Protein AF-A0A2U3Q8R5-F1 (afdb_monomer_lite)

pLDDT: mean 83.0, std 13.83, range [33.25, 98.44]

Secondary structure (DSSP, 8-state):
-EEEEEEEEEE-TTTSTTGGGB---S-TTSSS--SB-TTS-BEEE-SSS----TTTSEEEE-TTTEE--S-EEE--TTSSS-EEEEEEEEEEEE-SSSEEEEEEEEEE-HHHHHHHHSSTT--PPB-HHHHHHHHHHSEEEEE-TTS-EEEEEGGG-HHHHHHHHHHHTB-HHHHHHS-HHHHBTTTEEE---EEEEEEETTS-B---TT-EESS-TTSS-EEEEEE-SSS-EEEEEEEESS-TT---HHHHHHHHHHHHHHHHHHHHHHHHHH-S-BTTB-HHHHHHHHHHHHHHHHHT----SS-GGGHHHHHHHHHHHHHHTT-HHHHHHHHHHHHHHHTS---HHHHHHHHHHHHHHHHHHHHHHHHHHHHHS--

Structure (mmCIF, N/CA/C/O backbone):
data_AF-A0A2U3Q8R5-F1
#
_entry.id   AF-A0A2U3Q8R5-F1
#
loop_
_atom_site.group_PDB
_atom_site.id
_atom_site.type_symbol
_atom_site.label_atom_id
_atom_site.label_alt_id
_atom_site.label_comp_id
_atom_site.label_asym_id
_atom_site.label_entity_id
_atom_site.label_seq_id
_atom_site.pdbx_PDB_ins_code
_atom_site.Cartn_x
_atom_site.Cartn_y
_atom_site.Cartn_z
_atom_site.occupancy
_atom_site.B_iso_or_equiv
_atom_site.auth_seq_id
_atom_site.auth_comp_id
_atom_site.auth_asym_id
_atom_site.auth_atom_id
_atom_site.pdbx_PDB_model_num
ATOM 1 N N . MET A 1 1 ? 14.458 -5.342 -12.793 1.00 79.06 1 MET A N 1
ATOM 2 C CA . MET A 1 1 ? 13.404 -4.365 -12.460 1.00 79.06 1 MET A CA 1
ATOM 3 C C . MET A 1 1 ? 12.710 -4.832 -11.194 1.00 79.06 1 MET A C 1
ATOM 5 O O . MET A 1 1 ? 12.721 -6.028 -10.913 1.00 79.06 1 MET A O 1
ATOM 9 N N . PHE A 1 2 ? 12.132 -3.916 -10.415 1.00 88.19 2 PHE A N 1
ATOM 10 C CA . PHE A 1 2 ? 11.415 -4.267 -9.186 1.00 88.19 2 PHE A CA 1
ATOM 11 C C . PHE A 1 2 ? 10.006 -3.678 -9.206 1.00 88.19 2 PHE A C 1
ATOM 13 O O . PHE A 1 2 ? 9.830 -2.490 -9.479 1.00 88.19 2 PHE A O 1
ATOM 20 N N . ILE A 1 3 ? 9.004 -4.516 -8.941 1.00 94.00 3 ILE A N 1
ATOM 21 C CA . ILE A 1 3 ? 7.592 -4.136 -8.984 1.00 94.00 3 ILE A CA 1
ATOM 22 C C . ILE A 1 3 ? 6.981 -4.394 -7.611 1.00 94.00 3 ILE A C 1
ATOM 24 O O . ILE A 1 3 ? 7.172 -5.460 -7.032 1.00 94.00 3 ILE A O 1
ATOM 28 N N . ILE A 1 4 ? 6.217 -3.439 -7.094 1.00 95.00 4 ILE A N 1
ATOM 29 C CA . ILE A 1 4 ? 5.418 -3.616 -5.883 1.00 95.00 4 ILE A CA 1
ATOM 30 C C . ILE A 1 4 ? 3.961 -3.346 -6.214 1.00 95.00 4 ILE A C 1
ATOM 32 O O . ILE A 1 4 ? 3.634 -2.331 -6.822 1.00 95.00 4 ILE A O 1
ATOM 36 N N . VAL A 1 5 ? 3.080 -4.219 -5.744 1.00 96.88 5 VAL A N 1
ATOM 37 C CA . VAL A 1 5 ? 1.640 -3.987 -5.733 1.00 96.88 5 VAL A CA 1
ATOM 38 C C . VAL A 1 5 ? 1.173 -3.807 -4.297 1.00 96.88 5 VAL A C 1
ATOM 40 O O . VAL A 1 5 ? 1.375 -4.681 -3.454 1.00 96.88 5 VAL A O 1
ATOM 43 N N . GLN A 1 6 ? 0.559 -2.659 -4.019 1.00 96.56 6 GLN A N 1
ATOM 44 C CA . GLN A 1 6 ? -0.002 -2.310 -2.717 1.00 96.56 6 GLN A CA 1
ATOM 45 C C . GLN A 1 6 ? -1.521 -2.261 -2.796 1.00 96.56 6 GLN A C 1
ATOM 47 O O . GLN A 1 6 ? -2.086 -1.562 -3.633 1.00 96.56 6 GLN A O 1
ATOM 52 N N . ILE A 1 7 ? -2.182 -2.974 -1.893 1.00 97.38 7 ILE A N 1
ATOM 53 C CA . ILE A 1 7 ? -3.632 -2.934 -1.720 1.00 97.38 7 ILE A CA 1
ATOM 54 C C . ILE A 1 7 ? -3.883 -2.356 -0.327 1.00 97.38 7 ILE A C 1
ATOM 56 O O . ILE A 1 7 ? -3.711 -3.085 0.657 1.00 97.38 7 ILE A O 1
ATOM 60 N N . PRO A 1 8 ? -4.226 -1.060 -0.202 1.00 96.81 8 PRO A N 1
ATOM 61 C CA . PRO A 1 8 ? -4.515 -0.479 1.099 1.00 96.81 8 PRO A CA 1
ATOM 62 C C . PRO A 1 8 ? -5.798 -1.093 1.660 1.00 96.81 8 PRO A C 1
ATOM 64 O O . PRO A 1 8 ? -6.711 -1.456 0.917 1.00 96.81 8 PRO A O 1
ATOM 67 N N . PHE A 1 9 ? -5.883 -1.200 2.976 1.00 97.62 9 PHE A N 1
ATOM 68 C CA . PHE A 1 9 ? -7.114 -1.557 3.662 1.00 97.62 9 PHE A CA 1
ATOM 69 C C . PHE A 1 9 ? -7.298 -0.696 4.909 1.00 97.62 9 PHE A C 1
ATOM 71 O O . PHE A 1 9 ? -6.349 -0.113 5.437 1.00 97.62 9 PHE A O 1
ATOM 78 N N . ALA A 1 10 ? -8.541 -0.625 5.365 1.00 97.00 10 ALA A N 1
ATOM 79 C CA . ALA A 1 10 ? -8.943 0.078 6.564 1.00 97.00 10 ALA A CA 1
ATOM 80 C C . ALA A 1 10 ? -9.645 -0.907 7.492 1.00 97.00 10 ALA A C 1
ATOM 82 O O . ALA A 1 10 ? -10.553 -1.611 7.050 1.00 97.00 10 ALA A O 1
ATOM 83 N N . ASP A 1 11 ? -9.232 -0.959 8.754 1.00 95.94 11 ASP A N 1
ATOM 84 C CA . ASP A 1 11 ? -9.859 -1.792 9.779 1.00 95.94 11 ASP A CA 1
ATOM 85 C C . ASP A 1 11 ? -10.251 -0.923 10.971 1.00 95.94 11 ASP A C 1
ATOM 87 O O . ASP A 1 11 ? -9.411 -0.550 11.780 1.00 95.94 11 ASP A O 1
ATOM 91 N N . PHE A 1 12 ? -11.534 -0.594 11.080 1.00 95.00 12 PHE A N 1
ATOM 92 C CA . PHE A 1 12 ? -12.069 0.247 12.151 1.00 95.00 12 PHE A CA 1
ATOM 93 C C . PHE A 1 12 ? -12.548 -0.553 13.356 1.00 95.00 12 PHE A C 1
ATOM 95 O O . PHE A 1 12 ? -12.991 0.033 14.344 1.00 95.00 12 PHE A O 1
ATOM 102 N N . ARG A 1 13 ? -12.452 -1.886 13.319 1.00 93.62 13 ARG A N 1
ATOM 103 C CA . ARG A 1 13 ? -12.802 -2.725 14.468 1.00 93.62 13 ARG A CA 1
ATOM 104 C C . ARG A 1 13 ? -12.101 -2.284 15.762 1.00 93.62 13 ARG A C 1
ATOM 106 O O . ARG A 1 13 ? -12.806 -2.208 16.757 1.00 93.62 13 ARG A O 1
ATOM 113 N N . PRO A 1 14 ? -10.806 -1.894 15.790 1.00 91.31 14 PRO A N 1
ATOM 114 C CA . PRO A 1 14 ? -10.151 -1.437 17.023 1.00 91.31 14 PRO A CA 1
ATOM 115 C C . PRO A 1 14 ? -10.775 -0.199 17.676 1.00 91.31 14 PRO A C 1
ATOM 117 O O . PRO A 1 14 ? -10.554 0.040 18.859 1.00 91.31 14 PRO A O 1
ATOM 120 N N . ILE A 1 15 ? -11.512 0.616 16.916 1.00 90.38 15 ILE A N 1
ATOM 121 C CA . ILE A 1 15 ? -12.087 1.872 17.410 1.00 90.38 15 ILE A CA 1
ATOM 122 C C . ILE A 1 15 ? -13.607 1.811 17.584 1.00 90.38 15 ILE A C 1
ATOM 124 O O . ILE A 1 15 ? -14.153 2.644 18.302 1.00 90.38 15 ILE A O 1
ATOM 128 N N . ILE A 1 16 ? -14.295 0.837 16.982 1.00 89.50 16 ILE A N 1
ATOM 129 C CA . ILE A 1 16 ? -15.742 0.622 17.137 1.00 89.50 16 ILE A CA 1
ATOM 130 C C . ILE A 1 16 ? -16.030 -0.137 18.442 1.00 89.50 16 ILE A C 1
ATOM 132 O O . ILE A 1 16 ? -15.326 -1.080 18.805 1.00 89.50 16 ILE A O 1
ATOM 136 N N . THR A 1 17 ? -17.105 0.242 19.139 1.00 81.38 17 THR A N 1
ATOM 137 C CA . THR A 1 17 ? -17.558 -0.434 20.363 1.00 81.38 17 THR A CA 1
ATOM 138 C C . THR A 1 17 ? -17.736 -1.942 20.149 1.00 81.38 17 THR A C 1
ATOM 140 O O . THR A 1 17 ? -18.354 -2.378 19.179 1.00 81.38 17 THR A O 1
ATOM 143 N N . GLY A 1 18 ? -17.190 -2.744 21.069 1.00 80.88 18 GLY A N 1
ATOM 144 C CA . GLY A 1 18 ? -17.258 -4.209 21.023 1.00 80.88 18 GLY A CA 1
ATOM 145 C C . GLY A 1 18 ? -16.252 -4.878 20.080 1.00 80.88 18 GLY A C 1
ATOM 146 O O . GLY A 1 18 ? -16.283 -6.101 19.950 1.00 80.88 18 GLY A O 1
ATOM 147 N N . GLU A 1 19 ? -15.386 -4.107 19.408 1.00 87.12 19 GLU A N 1
ATOM 148 C CA . GLU A 1 19 ? -14.296 -4.556 18.520 1.00 87.12 19 GLU A CA 1
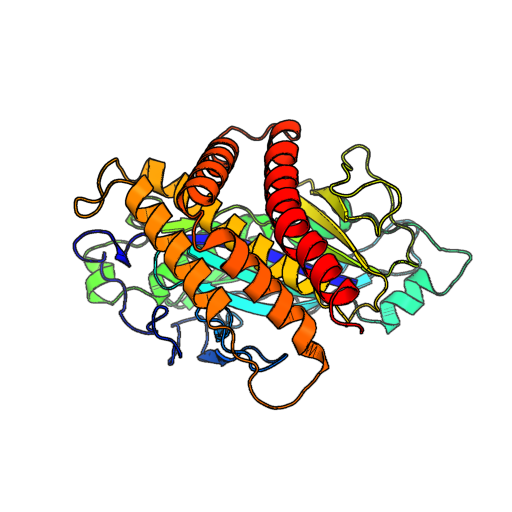ATOM 149 C C . GLU A 1 19 ? -14.699 -5.519 17.385 1.00 87.12 19 GLU A C 1
ATOM 151 O O . GLU A 1 19 ? -13.854 -6.059 16.671 1.00 87.12 19 GLU A O 1
ATOM 156 N N . ARG A 1 20 ? -16.001 -5.781 17.228 1.00 90.31 20 ARG A N 1
ATOM 157 C CA . ARG A 1 20 ? -16.587 -6.786 16.333 1.00 90.31 20 ARG A CA 1
ATOM 158 C C . ARG A 1 20 ? -15.836 -8.119 16.330 1.00 90.31 20 ARG A C 1
ATOM 160 O O . ARG A 1 20 ? -15.562 -8.703 15.285 1.00 90.31 20 ARG A O 1
ATOM 167 N N . GLY A 1 21 ? -15.456 -8.581 17.521 1.00 91.38 21 GLY A N 1
ATOM 168 C CA . GLY A 1 21 ? -14.804 -9.875 17.708 1.00 91.38 21 GLY A CA 1
ATOM 169 C C . GLY A 1 21 ? -13.363 -9.965 17.199 1.00 91.38 21 GLY A C 1
ATOM 170 O O . GLY A 1 21 ? -12.849 -11.086 17.106 1.00 91.38 21 GLY A O 1
ATOM 171 N N . ARG A 1 22 ? -12.717 -8.833 16.876 1.00 93.56 22 ARG A N 1
ATOM 172 C CA . ARG A 1 22 ? -11.307 -8.776 16.474 1.00 93.56 22 ARG A CA 1
ATOM 173 C C . ARG A 1 22 ? -10.415 -9.448 17.521 1.00 93.56 22 ARG A C 1
ATOM 175 O O . ARG A 1 22 ? -10.582 -9.279 18.725 1.00 93.56 22 ARG A O 1
ATOM 182 N N . LEU A 1 23 ? -9.444 -10.222 17.052 1.00 91.94 23 LEU A N 1
ATOM 183 C CA . LEU A 1 23 ? -8.425 -10.816 17.907 1.00 91.94 23 LEU A CA 1
ATOM 184 C C . LEU A 1 23 ? -7.436 -9.746 18.379 1.00 91.94 23 LEU A C 1
ATOM 186 O O . LEU A 1 23 ? -6.974 -8.918 17.596 1.00 91.94 23 LEU A O 1
ATOM 190 N N . ARG A 1 24 ? -7.048 -9.819 19.655 1.00 86.06 24 ARG A N 1
ATOM 191 C CA . ARG A 1 24 ? -5.991 -8.967 20.227 1.00 86.06 24 ARG A CA 1
ATOM 192 C C . ARG A 1 24 ? -4.582 -9.363 19.778 1.00 86.06 24 ARG A C 1
ATOM 194 O O . ARG A 1 24 ? -3.654 -8.590 19.963 1.00 86.06 24 ARG A O 1
ATOM 201 N N . SER A 1 25 ? -4.420 -10.564 19.216 1.00 82.50 25 SER A N 1
ATOM 202 C CA . SER A 1 25 ? -3.141 -11.086 18.731 1.00 82.50 25 SER A CA 1
ATOM 203 C C . SER A 1 25 ? -3.178 -11.322 17.209 1.00 82.50 25 SER A C 1
ATOM 205 O O . SER A 1 25 ? -4.164 -11.886 16.724 1.00 82.50 25 SER A O 1
ATOM 207 N N . PRO A 1 26 ? -2.126 -10.938 16.459 1.00 82.81 26 PRO A N 1
ATOM 208 C CA . PRO A 1 26 ? -0.962 -10.203 16.951 1.00 82.81 26 PRO A CA 1
ATOM 209 C C . PRO A 1 26 ? -1.347 -8.778 17.370 1.00 82.81 26 PRO A C 1
ATOM 211 O O . PRO A 1 26 ? -2.200 -8.142 16.746 1.00 82.81 26 PRO A O 1
ATOM 214 N N . ASP A 1 27 ? -0.724 -8.296 18.446 1.00 83.88 27 ASP A N 1
ATOM 215 C CA . ASP A 1 27 ? -0.880 -6.906 18.857 1.00 83.88 27 ASP A CA 1
ATOM 216 C C . ASP A 1 27 ? -0.037 -6.039 17.927 1.00 83.88 27 ASP A C 1
ATOM 218 O O . ASP A 1 27 ? 1.160 -5.850 18.118 1.00 83.88 27 ASP A O 1
ATOM 222 N N . TRP A 1 28 ? -0.677 -5.577 16.861 1.00 81.75 28 TRP A N 1
ATOM 223 C CA . TRP A 1 28 ? -0.067 -4.724 15.850 1.00 81.75 28 TRP A CA 1
ATOM 224 C C . TRP A 1 28 ? 0.340 -3.343 16.378 1.00 81.75 28 TRP A C 1
ATOM 226 O O . TRP A 1 28 ? 1.126 -2.671 15.717 1.00 81.75 28 TRP A O 1
ATOM 236 N N . ALA A 1 29 ? -0.204 -2.911 17.522 1.00 77.50 29 ALA A N 1
ATOM 237 C CA . ALA A 1 29 ? 0.134 -1.632 18.137 1.00 77.50 29 ALA A CA 1
ATOM 238 C C . ALA A 1 29 ? 1.348 -1.731 19.075 1.00 77.50 29 ALA A C 1
ATOM 240 O O . ALA A 1 29 ? 1.918 -0.699 19.424 1.00 77.50 29 ALA A O 1
ATOM 241 N N . ALA A 1 30 ? 1.748 -2.945 19.469 1.00 80.00 30 ALA A N 1
ATOM 242 C CA . ALA A 1 30 ? 2.963 -3.167 20.241 1.00 80.00 30 ALA A CA 1
ATOM 243 C C . ALA A 1 30 ? 4.211 -2.793 19.430 1.00 80.00 30 ALA A C 1
ATOM 245 O O . ALA A 1 30 ? 4.226 -2.940 18.209 1.00 80.00 30 ALA A O 1
ATOM 246 N N . ASP A 1 31 ? 5.291 -2.401 20.112 1.00 69.62 31 ASP A N 1
ATOM 247 C CA . ASP A 1 31 ? 6.558 -2.061 19.449 1.00 69.62 31 ASP A CA 1
ATOM 248 C C . ASP A 1 31 ? 7.158 -3.254 18.686 1.00 69.62 31 ASP A C 1
ATOM 250 O O . ASP A 1 31 ? 7.722 -3.126 17.595 1.00 69.62 31 ASP A O 1
ATOM 254 N N . GLU A 1 32 ? 6.972 -4.455 19.239 1.00 73.50 32 GLU A N 1
ATOM 255 C CA . GLU A 1 32 ? 7.376 -5.715 18.631 1.00 73.50 32 GLU A CA 1
ATOM 256 C C . GLU A 1 32 ? 6.201 -6.691 18.512 1.00 73.50 32 GLU A C 1
ATOM 258 O O . GLU A 1 32 ? 6.082 -7.617 19.325 1.00 73.50 32 GLU A O 1
ATOM 263 N N . PRO A 1 33 ? 5.353 -6.564 17.476 1.00 75.56 33 PRO A N 1
ATOM 264 C CA . PRO A 1 33 ? 4.273 -7.513 17.261 1.00 75.56 33 PRO A CA 1
ATOM 265 C C . PRO A 1 33 ? 4.829 -8.940 17.105 1.00 75.56 33 PRO A C 1
ATOM 267 O O . PRO A 1 33 ? 5.724 -9.214 16.296 1.00 75.56 33 PRO A O 1
ATOM 270 N N . LYS A 1 34 ? 4.323 -9.876 17.909 1.00 81.25 34 LYS A N 1
ATOM 271 C CA . LYS A 1 34 ? 4.700 -11.298 17.879 1.00 81.25 34 LYS A CA 1
ATOM 272 C C . LYS A 1 34 ? 3.462 -12.150 17.633 1.00 81.25 34 LYS A C 1
ATOM 274 O O . LYS A 1 34 ? 2.347 -11.756 17.967 1.00 81.25 34 LYS A O 1
ATOM 279 N N . GLY A 1 35 ? 3.677 -13.330 17.058 1.00 86.06 35 GLY A N 1
ATOM 280 C CA . GLY A 1 35 ? 2.630 -14.319 16.828 1.00 86.06 35 GLY A CA 1
ATOM 281 C C . GLY A 1 35 ? 2.451 -14.671 15.357 1.00 86.06 35 GLY A C 1
ATOM 282 O O . GLY A 1 35 ? 3.396 -14.654 14.565 1.00 86.06 35 GLY A O 1
ATOM 283 N N . PHE A 1 36 ? 1.223 -15.036 15.011 1.00 89.31 36 PHE A N 1
ATOM 284 C CA . PHE A 1 36 ? 0.855 -15.593 13.717 1.00 89.31 36 PHE A CA 1
ATOM 285 C C . PHE A 1 36 ? -0.544 -15.118 13.337 1.00 89.31 36 PHE A C 1
ATOM 287 O O . PHE A 1 36 ? -1.430 -15.054 14.189 1.00 89.31 36 PHE A O 1
ATOM 294 N N . VAL A 1 37 ? -0.751 -14.819 12.058 1.00 88.00 37 VAL A N 1
ATOM 295 C CA . VAL A 1 37 ? -2.078 -14.525 11.510 1.00 88.00 37 VAL A CA 1
ATOM 296 C C . VAL A 1 37 ? -2.596 -15.788 10.828 1.00 88.00 37 VAL A C 1
ATOM 298 O O . VAL A 1 37 ? -1.964 -16.311 9.910 1.00 88.00 37 VAL A O 1
ATOM 301 N N . ARG A 1 38 ? -3.738 -16.309 11.288 1.00 88.31 38 ARG A N 1
ATOM 302 C CA . ARG A 1 38 ? -4.301 -17.583 10.811 1.00 88.31 38 ARG A CA 1
ATOM 303 C C . ARG A 1 38 ? -4.535 -17.566 9.299 1.00 88.31 38 ARG A C 1
ATOM 305 O O . ARG A 1 38 ? -5.084 -16.607 8.792 1.00 88.31 38 ARG A O 1
ATOM 312 N N . GLY A 1 39 ? -4.132 -18.606 8.567 1.00 88.81 39 GLY A N 1
ATOM 313 C CA . GLY A 1 39 ? -4.279 -18.645 7.098 1.00 88.81 39 GLY A CA 1
ATOM 314 C C . GLY A 1 39 ? -3.349 -17.692 6.332 1.00 88.81 39 GLY A C 1
ATOM 315 O O . GLY A 1 39 ? -3.310 -17.731 5.109 1.00 88.81 39 GLY A O 1
ATOM 316 N N . PHE A 1 40 ? -2.565 -16.882 7.043 1.00 93.19 40 PHE A N 1
ATOM 317 C CA . PHE A 1 40 ? -1.526 -16.015 6.509 1.00 93.19 40 PHE A CA 1
ATOM 318 C C . PHE A 1 40 ? -0.175 -16.613 6.905 1.00 93.19 40 PHE A C 1
ATOM 320 O O . PHE A 1 40 ? 0.311 -17.546 6.268 1.00 93.19 40 PHE A O 1
ATOM 327 N N . GLY A 1 41 ? 0.419 -16.153 7.999 1.00 91.56 41 GLY A N 1
ATOM 328 C CA . GLY A 1 41 ? 1.815 -16.431 8.266 1.00 91.56 41 GLY A CA 1
ATOM 329 C C . GLY A 1 41 ? 2.302 -15.879 9.592 1.00 91.56 41 GLY A C 1
ATOM 330 O O . GLY A 1 41 ? 1.590 -15.173 10.315 1.00 91.56 41 GLY A O 1
ATOM 331 N N . LYS A 1 42 ? 3.550 -16.226 9.915 1.00 91.62 42 LYS A N 1
ATOM 332 C CA . LYS A 1 42 ? 4.243 -15.709 11.097 1.00 91.62 42 LYS A CA 1
ATOM 333 C C . LYS A 1 42 ? 4.463 -14.208 10.956 1.00 91.62 42 LYS A C 1
ATOM 335 O O . LYS A 1 42 ? 4.771 -13.717 9.868 1.00 91.62 42 LYS A O 1
ATOM 340 N N . VAL A 1 43 ? 4.361 -13.499 12.073 1.00 89.38 43 VAL A N 1
ATOM 341 C CA . VAL A 1 43 ? 4.803 -12.110 12.150 1.00 89.38 43 VAL A CA 1
ATOM 342 C C . VAL A 1 43 ? 6.324 -12.111 12.235 1.00 89.38 43 VAL A C 1
ATOM 344 O O . VAL A 1 43 ? 6.900 -12.578 13.217 1.00 89.38 43 VAL A O 1
ATOM 347 N N . SER A 1 44 ? 6.970 -11.637 11.176 1.00 84.62 44 SER A N 1
ATOM 348 C CA . SER A 1 44 ? 8.427 -11.647 11.034 1.00 84.62 44 SER A CA 1
ATOM 349 C C . SER A 1 44 ? 8.973 -10.229 11.009 1.00 84.62 44 SER A C 1
ATOM 351 O O . SER A 1 44 ? 8.290 -9.341 10.495 1.00 84.62 44 SER A O 1
ATOM 353 N N . PRO A 1 45 ? 10.202 -10.005 11.506 1.00 77.06 45 PRO A N 1
ATOM 354 C CA . PRO A 1 45 ? 10.905 -8.766 11.238 1.00 77.06 45 PRO A CA 1
ATOM 355 C C . PRO A 1 45 ? 11.191 -8.624 9.736 1.00 77.06 45 PRO A C 1
ATOM 357 O O . PRO A 1 45 ? 11.309 -9.612 9.004 1.00 77.06 45 PRO A O 1
ATOM 360 N N . ARG A 1 46 ? 11.319 -7.388 9.260 1.00 71.75 46 ARG A N 1
ATOM 361 C CA . ARG A 1 46 ? 11.638 -7.099 7.865 1.00 71.75 46 ARG A CA 1
ATOM 362 C C . ARG A 1 46 ? 13.118 -7.342 7.583 1.00 71.75 46 ARG A C 1
ATOM 364 O O . ARG A 1 46 ? 13.981 -6.596 8.037 1.00 71.75 46 ARG A O 1
ATOM 371 N N . ASN A 1 47 ? 13.400 -8.372 6.782 1.00 55.00 47 ASN A N 1
ATOM 372 C CA . ASN A 1 47 ? 14.751 -8.748 6.354 1.00 55.00 47 ASN A CA 1
ATOM 373 C C . ASN A 1 47 ? 15.277 -7.812 5.254 1.00 55.00 47 ASN A C 1
ATOM 375 O O . ASN A 1 47 ? 15.281 -8.152 4.076 1.00 55.00 47 ASN A O 1
ATOM 379 N N . SER A 1 48 ? 15.670 -6.609 5.657 1.00 49.19 48 SER A N 1
ATOM 380 C CA . SER A 1 48 ? 16.599 -5.701 4.976 1.00 49.19 48 SER A CA 1
ATOM 381 C C . SER A 1 48 ? 16.704 -4.493 5.901 1.00 49.19 48 SER A C 1
ATOM 383 O O . SER A 1 48 ? 15.758 -3.706 5.949 1.00 49.19 48 SER A O 1
ATOM 385 N N . SER A 1 49 ? 17.796 -4.426 6.672 1.00 45.12 49 SER A N 1
ATOM 386 C CA . SER A 1 49 ? 18.032 -3.500 7.792 1.00 45.12 49 SER A CA 1
ATOM 387 C C . SER A 1 49 ? 17.015 -3.670 8.925 1.00 45.12 49 SER A C 1
ATOM 389 O O . SER A 1 49 ? 15.917 -3.139 8.814 1.00 45.12 49 SER A O 1
ATOM 391 N N . GLY A 1 50 ? 17.342 -4.403 9.994 1.00 40.28 50 GLY A N 1
ATOM 392 C CA . GLY A 1 50 ? 16.471 -4.682 11.154 1.00 40.28 50 GLY A CA 1
ATOM 393 C C . GLY A 1 50 ? 16.068 -3.453 11.985 1.00 40.28 50 GLY A C 1
ATOM 394 O O . GLY A 1 50 ? 16.172 -3.460 13.204 1.00 40.28 50 GLY A O 1
ATOM 395 N N . LEU A 1 51 ? 15.627 -2.387 11.328 1.00 49.44 51 LEU A N 1
ATOM 396 C CA . LEU A 1 51 ? 15.309 -1.096 11.891 1.00 49.44 51 LEU A CA 1
ATOM 397 C C . LEU A 1 51 ? 13.810 -1.072 12.200 1.00 49.44 51 LEU A C 1
ATOM 399 O O . LEU A 1 51 ? 12.949 -1.134 11.316 1.00 49.44 51 LEU A O 1
ATOM 403 N N . GLY A 1 52 ? 13.524 -1.068 13.496 1.00 46.84 52 GLY A N 1
ATOM 404 C CA . GLY A 1 52 ? 12.220 -1.261 14.113 1.00 46.84 52 GLY A CA 1
ATOM 405 C C . GLY A 1 52 ? 11.209 -0.130 13.884 1.00 46.84 52 GLY A C 1
ATOM 406 O O . GLY A 1 52 ? 10.790 0.503 14.840 1.00 46.84 52 GLY A O 1
ATOM 407 N N . LEU A 1 53 ? 10.751 0.114 12.654 1.00 47.66 53 LEU A N 1
ATOM 408 C CA . LEU A 1 53 ? 9.506 0.863 12.422 1.00 47.66 53 LEU A CA 1
ATOM 409 C C . LEU A 1 53 ? 8.283 0.123 12.983 1.00 47.66 53 LEU A C 1
ATOM 411 O O . LEU A 1 53 ? 7.799 -0.805 12.356 1.00 47.66 53 LEU A O 1
ATOM 415 N N . VAL A 1 54 ? 7.695 0.513 14.102 1.00 45.25 54 VAL A N 1
ATOM 416 C CA . VAL A 1 54 ? 6.409 -0.082 14.520 1.00 45.25 54 VAL A CA 1
ATOM 417 C C . VAL A 1 54 ? 5.377 0.081 13.376 1.00 45.25 54 VAL A C 1
ATOM 419 O O . VAL A 1 54 ? 5.185 1.179 12.855 1.00 45.25 54 VAL A O 1
ATOM 422 N N . GLY A 1 55 ? 4.807 -1.026 12.882 1.00 50.59 55 GLY A N 1
ATOM 423 C CA . GLY A 1 55 ? 3.949 -1.061 11.679 1.00 50.59 55 GLY A CA 1
ATOM 424 C C . GLY A 1 55 ? 4.635 -1.312 10.314 1.00 50.59 55 GLY A C 1
ATOM 425 O O . GLY A 1 55 ? 3.928 -1.596 9.353 1.00 50.59 55 GLY A O 1
ATOM 426 N N . GLU A 1 56 ? 5.974 -1.281 10.209 1.00 63.16 56 GLU A N 1
ATOM 427 C CA . GLU A 1 56 ? 6.765 -1.682 9.006 1.00 63.16 56 GLU A CA 1
ATOM 428 C C . GLU A 1 56 ? 7.960 -2.600 9.309 1.00 63.16 56 GLU A C 1
ATOM 430 O O . GLU A 1 56 ? 8.510 -3.251 8.417 1.00 63.16 56 GLU A O 1
ATOM 435 N N . SER A 1 57 ? 8.399 -2.616 10.564 1.00 65.06 57 SER A N 1
ATOM 436 C CA . SER A 1 57 ? 9.465 -3.441 11.122 1.00 65.06 57 SER A CA 1
ATOM 437 C C . SER A 1 57 ? 9.074 -4.883 11.088 1.00 65.06 57 SER A C 1
ATOM 439 O O . SER A 1 57 ? 9.943 -5.743 11.006 1.00 65.06 57 SER A O 1
ATOM 441 N N . ARG A 1 58 ? 7.768 -5.129 11.173 1.00 79.69 58 ARG A N 1
ATOM 442 C CA . ARG A 1 58 ? 7.181 -6.441 11.156 1.00 79.69 58 ARG A CA 1
ATOM 443 C C . ARG A 1 58 ? 6.024 -6.479 10.190 1.00 79.69 58 ARG A C 1
ATOM 445 O O . ARG A 1 58 ? 5.267 -5.524 10.042 1.00 79.69 58 ARG A O 1
ATOM 452 N N . PHE A 1 59 ? 5.899 -7.627 9.559 1.00 89.19 59 PHE A N 1
ATOM 453 C CA . PHE A 1 59 ? 4.784 -7.965 8.702 1.00 89.19 59 PHE A CA 1
ATOM 454 C C . PHE A 1 59 ? 4.356 -9.389 9.015 1.00 89.19 59 PHE A C 1
ATOM 456 O O . PHE A 1 59 ? 5.171 -10.210 9.444 1.00 89.19 59 PHE A O 1
ATOM 463 N N . ALA A 1 60 ? 3.089 -9.696 8.770 1.00 92.31 60 ALA A N 1
ATOM 464 C CA . ALA A 1 60 ? 2.675 -11.085 8.656 1.00 92.31 60 ALA A CA 1
ATOM 465 C C . ALA A 1 60 ? 2.940 -11.559 7.226 1.00 92.31 60 ALA A C 1
ATOM 467 O O . ALA A 1 60 ? 2.627 -10.856 6.261 1.00 92.31 60 ALA A O 1
ATOM 468 N N . ASP A 1 61 ? 3.547 -12.734 7.096 1.00 92.81 61 ASP A N 1
ATOM 469 C CA . ASP A 1 61 ? 3.714 -13.389 5.801 1.00 92.81 61 ASP A CA 1
ATOM 470 C C . ASP A 1 61 ? 2.339 -13.741 5.204 1.00 92.81 61 ASP A C 1
ATOM 472 O O . ASP A 1 61 ? 1.405 -14.087 5.928 1.00 92.81 61 ASP A O 1
ATOM 476 N N . MET A 1 62 ? 2.204 -13.618 3.889 1.00 95.19 62 MET A N 1
ATOM 477 C CA . MET A 1 62 ? 0.972 -13.873 3.146 1.00 95.19 62 MET A CA 1
ATOM 478 C C . MET A 1 62 ? 1.068 -15.072 2.197 1.00 95.19 62 MET A C 1
ATOM 480 O O . MET A 1 62 ? 0.129 -15.305 1.435 1.00 95.19 62 MET A O 1
ATOM 484 N N . ASP A 1 63 ? 2.149 -15.848 2.238 1.00 93.56 63 ASP A N 1
ATOM 485 C CA . ASP A 1 63 ? 2.367 -16.984 1.342 1.00 93.56 63 ASP A CA 1
ATOM 486 C C . ASP A 1 63 ? 1.220 -17.996 1.376 1.00 93.56 63 ASP A C 1
ATOM 488 O O . ASP A 1 63 ? 0.883 -18.572 0.344 1.00 93.56 63 ASP A O 1
ATOM 492 N N . ASN A 1 64 ? 0.567 -18.195 2.526 1.00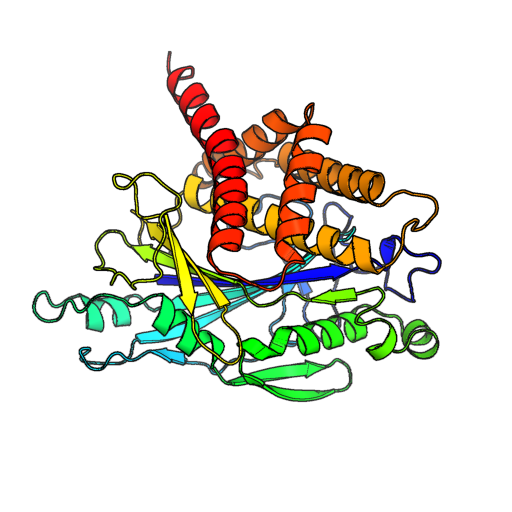 94.75 64 ASN A N 1
ATOM 493 C CA . ASN A 1 64 ? -0.593 -19.084 2.595 1.00 94.75 64 ASN A CA 1
ATOM 494 C C . ASN A 1 64 ? -1.889 -18.435 2.108 1.00 94.75 64 ASN A C 1
ATOM 496 O O . ASN A 1 64 ? -2.745 -19.164 1.616 1.00 94.75 64 ASN A O 1
ATOM 500 N N . ALA A 1 65 ? -2.025 -17.110 2.195 1.00 96.50 65 ALA A N 1
ATOM 501 C CA . ALA A 1 65 ? -3.261 -16.396 1.875 1.00 96.50 65 ALA A CA 1
ATOM 502 C C . ALA A 1 65 ? -3.436 -16.163 0.368 1.00 96.50 65 ALA A C 1
ATOM 504 O O . ALA A 1 65 ? -4.561 -16.183 -0.132 1.00 96.50 65 ALA A O 1
ATOM 505 N N . ILE A 1 66 ? -2.338 -15.955 -0.366 1.00 97.69 66 ILE A N 1
ATOM 506 C CA . ILE A 1 66 ? -2.357 -15.727 -1.815 1.00 97.69 66 ILE A CA 1
ATOM 507 C C . ILE A 1 66 ? -1.240 -16.493 -2.517 1.00 97.69 66 ILE A C 1
ATOM 509 O O . ILE A 1 66 ? -0.064 -16.376 -2.177 1.00 97.69 66 ILE A O 1
ATOM 513 N N . ARG A 1 67 ? -1.615 -17.248 -3.550 1.00 97.56 67 ARG A N 1
ATOM 514 C CA . ARG A 1 67 ? -0.699 -17.978 -4.425 1.00 97.56 67 ARG A CA 1
ATOM 515 C C . ARG A 1 67 ? -0.727 -17.375 -5.823 1.00 97.56 67 ARG A C 1
ATOM 517 O O . ARG A 1 67 ? -1.788 -17.060 -6.361 1.00 97.56 67 ARG A O 1
ATOM 524 N N . PHE A 1 68 ? 0.461 -17.244 -6.388 1.00 97.50 68 PHE A N 1
ATOM 525 C CA . PHE A 1 68 ? 0.699 -16.812 -7.759 1.00 97.50 68 PHE A CA 1
ATOM 526 C C . PHE A 1 68 ? 1.242 -18.001 -8.554 1.00 97.50 68 PHE A C 1
ATOM 528 O O . PHE A 1 68 ? 1.788 -18.919 -7.931 1.00 97.50 68 PHE A O 1
ATOM 535 N N . PRO A 1 69 ? 1.132 -17.990 -9.893 1.00 96.44 69 PRO A N 1
ATOM 536 C CA . PRO A 1 69 ? 2.004 -18.826 -10.706 1.00 96.44 69 PRO A CA 1
ATOM 537 C C . PRO A 1 69 ? 3.472 -18.510 -10.381 1.00 96.44 69 PRO A C 1
ATOM 539 O O . PRO A 1 69 ? 3.793 -17.418 -9.904 1.00 96.44 69 PRO A O 1
ATOM 542 N N . GLU A 1 70 ? 4.345 -19.489 -10.604 1.00 93.00 70 GLU A N 1
ATOM 543 C CA . GLU A 1 70 ? 5.787 -19.347 -10.366 1.00 93.00 70 GLU A CA 1
ATOM 544 C C . GLU A 1 70 ? 6.392 -18.257 -11.259 1.00 93.00 70 GLU A C 1
ATOM 546 O O . GLU A 1 70 ? 7.143 -17.411 -10.778 1.00 93.00 70 GLU A O 1
ATOM 551 N N . HIS A 1 71 ? 5.939 -18.228 -12.513 1.00 9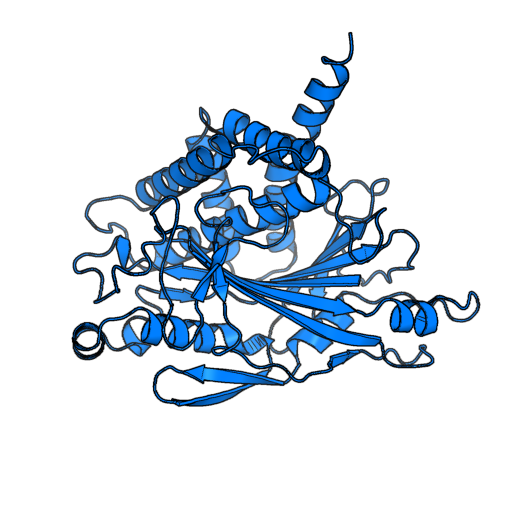2.50 71 HIS A N 1
ATOM 552 C CA . HIS A 1 71 ? 6.371 -17.315 -13.561 1.00 92.50 71 HIS A CA 1
ATOM 553 C C . HIS A 1 71 ? 5.174 -16.546 -14.122 1.00 92.50 71 HIS A C 1
ATOM 555 O O . HIS A 1 71 ? 4.082 -17.100 -14.299 1.00 92.50 71 HIS A O 1
ATOM 561 N N . ILE A 1 72 ? 5.371 -15.257 -14.389 1.00 93.56 72 ILE A N 1
ATOM 562 C CA . ILE A 1 72 ? 4.394 -14.394 -15.054 1.00 93.56 72 ILE A CA 1
ATOM 563 C C . ILE A 1 72 ? 5.069 -13.834 -16.301 1.00 93.56 72 ILE A C 1
ATOM 565 O O . ILE A 1 72 ? 5.905 -12.934 -16.219 1.00 93.56 72 ILE A O 1
ATOM 569 N N . ASP A 1 73 ? 4.678 -14.364 -17.456 1.00 91.12 73 ASP A N 1
ATOM 570 C CA . ASP A 1 73 ? 5.220 -13.944 -18.741 1.00 91.12 73 ASP A CA 1
ATOM 571 C C . ASP A 1 73 ? 4.692 -12.569 -19.148 1.00 91.12 73 ASP A C 1
ATOM 573 O O . ASP A 1 73 ? 3.507 -12.396 -19.448 1.00 91.12 73 ASP A O 1
ATOM 577 N N . TYR A 1 74 ? 5.594 -11.597 -19.247 1.00 88.62 74 TYR A N 1
ATOM 578 C CA . TYR A 1 74 ? 5.327 -10.331 -19.912 1.00 88.62 74 TYR A CA 1
ATOM 579 C C . TYR A 1 74 ? 6.048 -10.288 -21.255 1.00 88.62 74 TYR A C 1
ATOM 581 O O . TYR A 1 74 ? 7.273 -10.325 -21.324 1.00 88.62 74 TYR A O 1
ATOM 589 N N . ARG A 1 75 ? 5.287 -10.186 -22.344 1.00 86.00 75 ARG A N 1
ATOM 590 C CA . ARG A 1 75 ? 5.828 -10.152 -23.703 1.00 86.00 75 ARG A CA 1
ATOM 591 C C . ARG A 1 75 ? 5.396 -8.893 -24.436 1.00 86.00 75 ARG A C 1
ATOM 593 O O . ARG A 1 75 ? 4.238 -8.488 -24.364 1.00 86.00 75 ARG A O 1
ATOM 600 N N . GLU A 1 76 ? 6.334 -8.332 -25.182 1.00 82.62 76 GLU A N 1
ATOM 601 C CA . GLU A 1 76 ? 6.093 -7.312 -26.194 1.00 82.62 76 GLU A CA 1
ATOM 602 C C . GLU A 1 76 ? 6.359 -7.915 -27.575 1.00 82.62 76 GLU A C 1
ATOM 604 O O . GLU A 1 76 ? 7.267 -8.733 -27.725 1.00 82.62 76 GLU A O 1
ATOM 609 N N . ASP A 1 77 ? 5.581 -7.521 -28.586 1.00 83.00 77 ASP A N 1
ATOM 610 C CA . ASP A 1 77 ? 5.689 -8.089 -29.941 1.00 83.00 77 ASP A CA 1
ATOM 611 C C . ASP A 1 77 ? 7.090 -7.894 -30.543 1.00 83.00 77 ASP A C 1
ATOM 613 O O . ASP A 1 77 ? 7.568 -8.724 -31.311 1.00 83.00 77 ASP A O 1
ATOM 617 N N . SER A 1 78 ? 7.758 -6.801 -30.166 1.00 79.38 78 SER A N 1
ATOM 618 C CA . SER A 1 78 ? 9.100 -6.437 -30.623 1.00 79.38 78 SER A CA 1
ATOM 619 C C . SER A 1 78 ? 10.237 -7.100 -29.841 1.00 79.38 78 SER A C 1
ATOM 621 O O . SER A 1 78 ? 11.397 -6.846 -30.155 1.00 79.38 78 SER A O 1
ATOM 623 N N . TRP A 1 79 ? 9.950 -7.877 -28.793 1.00 82.31 79 TRP A N 1
ATOM 624 C CA . TRP A 1 79 ? 10.987 -8.508 -27.972 1.00 82.31 79 TRP A CA 1
ATOM 625 C C . TRP A 1 79 ? 11.328 -9.922 -28.454 1.00 82.31 79 TRP A C 1
ATOM 627 O O . TRP A 1 79 ? 10.439 -10.656 -28.895 1.00 82.31 79 TRP A O 1
ATOM 637 N N . PRO A 1 80 ? 12.603 -10.343 -28.331 1.00 81.50 80 PRO A N 1
ATOM 638 C CA . PRO A 1 80 ? 13.038 -11.674 -28.750 1.00 81.50 80 PRO A CA 1
ATOM 639 C C . PRO A 1 80 ? 12.475 -12.788 -27.850 1.00 81.50 80 PRO A C 1
ATOM 641 O O . PRO A 1 80 ? 12.307 -13.920 -28.302 1.00 81.50 80 PRO A O 1
ATOM 644 N N . SER A 1 81 ? 12.153 -12.473 -26.593 1.00 84.06 81 SER A N 1
ATOM 645 C CA . SER A 1 81 ? 11.595 -13.386 -25.590 1.00 84.06 81 SER A CA 1
ATOM 646 C C . SER A 1 81 ? 10.678 -12.642 -24.609 1.00 84.06 81 SER A C 1
ATOM 648 O O . SER A 1 81 ? 10.651 -11.408 -24.589 1.00 84.06 81 SER A O 1
ATOM 650 N N . SER A 1 82 ? 9.901 -13.376 -23.801 1.00 87.19 82 SER A N 1
ATOM 651 C CA . SER A 1 82 ? 9.182 -12.786 -22.664 1.00 87.19 82 SER A CA 1
ATOM 652 C C . SER A 1 82 ? 10.160 -12.381 -21.559 1.00 87.19 82 SER A C 1
ATOM 654 O O . SER A 1 82 ? 11.221 -12.983 -21.384 1.00 87.19 82 SER A O 1
ATOM 656 N N . LEU A 1 83 ? 9.792 -11.343 -20.812 1.00 87.31 83 LEU A N 1
ATOM 657 C CA . LEU A 1 83 ? 10.331 -11.090 -19.488 1.00 87.31 83 LEU A CA 1
ATOM 658 C C . LEU A 1 83 ? 9.597 -11.964 -18.483 1.00 87.31 83 LEU A C 1
ATOM 660 O O . LEU A 1 83 ? 8.367 -11.921 -18.392 1.00 87.31 83 LEU A O 1
ATOM 664 N N . ASP A 1 84 ? 10.376 -12.696 -17.703 1.00 90.31 84 ASP A N 1
ATOM 665 C CA . ASP A 1 84 ? 9.873 -13.504 -16.610 1.00 90.31 84 ASP A CA 1
ATOM 666 C C . ASP A 1 84 ? 9.764 -12.666 -15.327 1.00 90.31 84 ASP A C 1
ATOM 668 O O . ASP A 1 84 ? 10.757 -12.161 -14.790 1.00 90.31 84 ASP A O 1
ATOM 672 N N . VAL A 1 85 ? 8.529 -12.475 -14.861 1.00 93.19 85 VAL A N 1
ATOM 673 C CA . VAL A 1 85 ? 8.224 -11.759 -13.622 1.00 93.19 85 VAL A CA 1
ATOM 674 C C . VAL A 1 85 ? 7.906 -12.771 -12.526 1.00 93.19 85 VAL A C 1
ATOM 676 O O . VAL A 1 85 ? 6.864 -13.427 -12.552 1.00 93.19 85 VAL A O 1
ATOM 679 N N . VAL A 1 86 ? 8.758 -12.834 -11.504 1.00 93.62 86 VAL A N 1
ATOM 680 C CA . VAL A 1 86 ? 8.624 -13.793 -10.401 1.00 93.62 86 VAL A CA 1
ATOM 681 C C . VAL A 1 86 ? 8.114 -13.118 -9.123 1.00 93.62 86 VAL A C 1
ATOM 683 O O . VAL A 1 86 ? 8.607 -12.048 -8.738 1.00 93.62 86 VAL A O 1
ATOM 686 N N . PRO A 1 87 ? 7.135 -13.706 -8.410 1.00 94.69 87 PRO A N 1
ATOM 687 C CA . PRO A 1 87 ? 6.746 -13.240 -7.084 1.00 94.69 87 PRO A CA 1
ATOM 688 C C . PRO A 1 87 ? 7.915 -13.361 -6.097 1.00 94.69 87 PRO A C 1
ATOM 690 O O . PRO A 1 87 ? 8.484 -14.434 -5.927 1.00 94.69 87 PRO A O 1
ATOM 693 N N . TRP A 1 88 ? 8.244 -12.278 -5.397 1.00 92.62 88 TRP A N 1
ATOM 694 C CA . TRP A 1 88 ? 9.389 -12.230 -4.485 1.00 92.62 88 TRP A CA 1
ATOM 695 C C . TRP A 1 88 ? 8.991 -12.234 -3.009 1.00 92.62 88 TRP A C 1
ATOM 697 O O . TRP A 1 88 ? 9.572 -12.960 -2.207 1.00 92.62 88 TRP A O 1
ATOM 707 N N . PHE A 1 89 ? 7.999 -11.432 -2.625 1.00 92.75 89 PHE A N 1
ATOM 708 C CA . PHE A 1 89 ? 7.485 -11.428 -1.256 1.00 92.75 89 PHE A CA 1
ATOM 709 C C . PHE A 1 89 ? 6.007 -11.068 -1.216 1.00 92.75 89 PHE A C 1
ATOM 711 O O . PHE A 1 89 ? 5.502 -10.378 -2.101 1.00 92.75 89 PHE A O 1
ATOM 718 N N . ARG A 1 90 ? 5.319 -11.486 -0.150 1.00 95.06 90 ARG A N 1
ATOM 719 C CA . ARG A 1 90 ? 3.912 -11.161 0.115 1.00 95.06 90 ARG A CA 1
ATOM 720 C C . ARG A 1 90 ? 3.772 -10.818 1.596 1.00 95.06 90 ARG A C 1
ATOM 722 O O . ARG A 1 90 ? 4.097 -11.632 2.456 1.00 95.06 90 ARG A O 1
ATOM 729 N N . ARG A 1 91 ? 3.357 -9.593 1.907 1.00 94.19 91 ARG A N 1
ATOM 730 C CA . ARG A 1 91 ? 3.434 -9.027 3.259 1.00 94.19 91 ARG A CA 1
ATOM 731 C C . ARG A 1 91 ? 2.151 -8.307 3.629 1.00 94.19 91 ARG A C 1
ATOM 733 O O . ARG A 1 91 ? 1.647 -7.492 2.863 1.00 94.19 91 ARG A O 1
ATOM 740 N N . LEU A 1 92 ? 1.671 -8.563 4.837 1.00 95.00 92 LEU A N 1
ATOM 741 C CA . LEU A 1 92 ? 0.585 -7.834 5.473 1.00 95.00 92 LEU A CA 1
ATOM 742 C C . LEU A 1 92 ? 1.170 -6.871 6.509 1.00 95.00 92 LEU A C 1
ATOM 744 O O . LEU A 1 92 ? 1.804 -7.310 7.472 1.00 95.00 92 LEU A O 1
ATOM 748 N N . TYR A 1 93 ? 0.907 -5.580 6.321 1.00 91.81 93 TYR A N 1
ATOM 749 C CA . TYR A 1 93 ? 1.212 -4.523 7.281 1.00 91.81 93 TYR A CA 1
ATOM 750 C C . TYR A 1 93 ? -0.078 -3.954 7.861 1.00 91.81 93 TYR A C 1
ATOM 752 O O . TYR A 1 93 ? -1.054 -3.743 7.137 1.00 91.81 93 TYR A O 1
ATOM 760 N N . PHE A 1 94 ? -0.065 -3.661 9.156 1.00 91.38 94 PHE A N 1
ATOM 761 C CA . PHE A 1 94 ? -1.140 -2.954 9.836 1.00 91.38 94 PHE A CA 1
ATOM 762 C C . PHE A 1 94 ? -0.544 -2.050 10.911 1.00 91.38 94 PHE A C 1
ATOM 764 O O . PHE A 1 94 ? 0.370 -2.458 11.624 1.00 91.38 94 PHE A O 1
ATOM 771 N N . ASP A 1 95 ? -1.060 -0.830 11.024 1.00 87.06 95 ASP A N 1
ATOM 772 C CA . ASP A 1 95 ? -0.561 0.179 11.961 1.00 87.06 95 ASP A CA 1
ATOM 773 C C . ASP A 1 95 ? -1.067 0.001 13.401 1.00 87.06 95 ASP A C 1
ATOM 775 O O . ASP A 1 95 ? -0.751 0.816 14.272 1.00 87.06 95 ASP A O 1
ATOM 779 N N . GLY A 1 96 ? -1.881 -1.032 13.634 1.00 85.81 96 GLY A N 1
ATOM 780 C CA . GLY A 1 96 ? -2.514 -1.321 14.917 1.00 85.81 96 GLY A CA 1
ATOM 781 C C . GLY A 1 96 ? -3.726 -0.453 15.235 1.00 85.81 96 GLY A C 1
ATOM 782 O O . GLY A 1 96 ? -4.388 -0.708 16.237 1.00 85.81 96 GLY A O 1
ATOM 783 N N . GLN A 1 97 ? -4.041 0.526 14.390 1.00 88.31 97 GLN A N 1
ATOM 784 C CA . GLN A 1 97 ? -5.105 1.491 14.611 1.00 88.31 97 GLN A CA 1
ATOM 785 C C . GLN A 1 97 ? -6.206 1.333 13.575 1.00 88.31 97 GLN A C 1
ATOM 787 O O . GLN A 1 97 ? -7.238 0.743 13.880 1.00 88.31 97 GLN A O 1
ATOM 792 N N . ILE A 1 98 ? -6.002 1.859 12.369 1.00 92.75 98 ILE A N 1
ATOM 793 C CA . ILE A 1 98 ? -7.049 1.931 11.345 1.00 92.75 98 ILE A CA 1
ATOM 794 C C . ILE A 1 98 ? -6.553 1.637 9.935 1.00 92.75 98 ILE A C 1
ATOM 796 O O . ILE A 1 98 ? -7.381 1.381 9.066 1.00 92.75 98 ILE A O 1
ATOM 800 N N . ALA A 1 99 ? -5.243 1.680 9.682 1.00 94.62 99 ALA A N 1
ATOM 801 C CA . ALA A 1 99 ? -4.690 1.628 8.337 1.00 94.62 99 ALA A CA 1
ATOM 802 C C . ALA A 1 99 ? -3.713 0.465 8.177 1.00 94.62 99 ALA A C 1
ATOM 804 O O . ALA A 1 99 ? -2.803 0.246 8.977 1.00 94.62 99 ALA A O 1
ATOM 805 N N . GLY A 1 100 ? -3.861 -0.266 7.081 1.00 94.81 100 GLY A N 1
ATOM 806 C CA . GLY A 1 100 ? -2.914 -1.295 6.693 1.00 94.81 100 GLY A CA 1
ATOM 807 C C . GLY A 1 100 ? -2.829 -1.447 5.190 1.00 94.81 100 GLY A C 1
ATOM 808 O O . GLY A 1 100 ? -3.477 -0.730 4.426 1.00 94.81 100 GLY A O 1
ATOM 809 N N . ARG A 1 101 ? -2.001 -2.391 4.757 1.00 96.12 101 ARG A N 1
ATOM 810 C CA . ARG A 1 101 ? -1.922 -2.784 3.353 1.00 96.12 101 ARG A CA 1
ATOM 811 C C . ARG A 1 101 ? -1.450 -4.217 3.192 1.00 96.12 101 ARG A C 1
ATOM 813 O O . ARG A 1 101 ? -0.654 -4.722 3.985 1.00 96.12 101 ARG A O 1
ATOM 820 N N . PHE A 1 102 ? -1.885 -4.822 2.100 1.00 97.38 102 PHE A N 1
ATOM 821 C CA . PHE A 1 102 ? -1.220 -5.977 1.520 1.00 97.38 102 PHE A CA 1
ATOM 822 C C . PHE A 1 102 ? -0.169 -5.470 0.531 1.00 97.38 102 PHE A C 1
ATOM 824 O O . PHE A 1 102 ? -0.459 -4.600 -0.290 1.00 97.38 102 PHE A O 1
ATOM 831 N N . GLU A 1 103 ? 1.051 -5.981 0.616 1.00 95.94 103 GLU A N 1
ATOM 832 C CA . GLU A 1 103 ? 2.180 -5.586 -0.220 1.00 95.94 103 GLU A CA 1
ATOM 833 C C . GLU A 1 103 ? 2.792 -6.828 -0.862 1.00 95.94 103 GLU A C 1
ATOM 835 O O . GLU A 1 103 ? 3.275 -7.727 -0.171 1.00 95.94 103 GLU A O 1
ATOM 840 N N . ILE A 1 104 ? 2.765 -6.880 -2.189 1.00 97.12 104 ILE A N 1
ATOM 841 C CA . ILE A 1 104 ? 3.301 -7.990 -2.968 1.00 97.12 104 ILE A CA 1
ATOM 842 C C . ILE A 1 104 ? 4.425 -7.450 -3.845 1.00 97.12 104 ILE A C 1
ATOM 844 O O . ILE A 1 104 ? 4.205 -6.546 -4.647 1.00 97.12 104 ILE A O 1
ATOM 848 N N . GLY A 1 105 ? 5.631 -7.979 -3.664 1.00 95.06 105 GLY A N 1
ATOM 849 C CA . GLY A 1 105 ? 6.802 -7.640 -4.463 1.00 95.06 105 GLY A CA 1
ATOM 850 C C . GLY A 1 105 ? 7.040 -8.670 -5.558 1.00 95.06 105 GLY A C 1
ATOM 851 O O . GLY A 1 105 ? 6.873 -9.864 -5.320 1.00 95.06 105 GLY A O 1
ATOM 852 N N . PHE A 1 106 ? 7.486 -8.209 -6.720 1.00 94.88 106 PHE A N 1
ATOM 853 C CA . PHE A 1 106 ? 7.905 -9.034 -7.847 1.00 94.88 106 PHE A CA 1
ATOM 854 C C . PHE A 1 106 ? 9.271 -8.577 -8.344 1.00 94.88 106 PHE A C 1
ATOM 856 O O . PHE A 1 106 ? 9.590 -7.384 -8.310 1.00 94.88 106 PHE A O 1
ATOM 863 N N . LEU A 1 107 ? 10.061 -9.528 -8.825 1.00 90.81 107 LEU A N 1
ATOM 864 C CA . LEU A 1 107 ? 11.353 -9.283 -9.447 1.00 90.81 107 LEU A CA 1
ATOM 865 C C . LEU A 1 107 ? 11.307 -9.707 -10.908 1.00 90.81 107 LEU A C 1
ATOM 867 O O . LEU A 1 107 ? 10.597 -10.640 -11.266 1.00 90.81 107 LEU A O 1
ATOM 871 N N . ILE A 1 108 ? 12.105 -9.029 -11.723 1.00 87.38 108 ILE A N 1
ATOM 872 C CA . ILE A 1 108 ? 12.544 -9.570 -13.008 1.00 87.38 108 ILE A CA 1
ATOM 873 C C . ILE A 1 108 ? 13.998 -9.975 -12.837 1.00 87.38 108 ILE A C 1
ATOM 875 O O . ILE A 1 108 ? 14.793 -9.187 -12.311 1.00 87.38 108 ILE A O 1
ATOM 879 N N . ALA A 1 109 ? 14.313 -11.210 -13.208 1.00 78.12 109 ALA A N 1
ATOM 880 C CA . ALA A 1 109 ? 15.650 -11.761 -13.071 1.00 78.12 109 ALA A CA 1
ATOM 881 C C . ALA A 1 109 ? 16.636 -11.061 -14.034 1.00 78.12 109 ALA A C 1
ATOM 883 O O . ALA A 1 109 ? 16.279 -10.696 -15.153 1.00 78.12 109 ALA A O 1
ATOM 884 N N . GLU A 1 110 ? 17.853 -10.776 -13.555 1.00 73.12 110 GLU A N 1
ATOM 885 C CA . GLU A 1 110 ? 18.824 -9.911 -14.254 1.00 73.12 110 GLU A CA 1
ATOM 886 C C . GLU A 1 110 ? 19.319 -10.527 -15.566 1.00 73.12 110 GLU A C 1
ATOM 888 O O . GLU A 1 110 ? 19.460 -9.820 -16.557 1.00 73.12 110 GLU A O 1
ATOM 893 N N . ASP A 1 111 ? 19.483 -11.846 -15.590 1.00 75.88 111 ASP A N 1
ATOM 894 C CA . ASP A 1 111 ? 19.801 -12.650 -16.770 1.00 75.88 111 ASP A CA 1
ATOM 895 C C . ASP A 1 111 ? 18.742 -12.508 -17.871 1.00 75.88 111 ASP A C 1
ATOM 897 O O . ASP A 1 111 ? 19.080 -12.333 -19.042 1.00 75.88 111 ASP A O 1
ATOM 901 N N . TYR A 1 112 ? 17.458 -12.492 -17.504 1.00 71.94 112 TYR A N 1
ATOM 902 C CA . TYR A 1 112 ? 16.374 -12.237 -18.455 1.00 71.94 112 TYR A CA 1
ATOM 903 C C . TYR A 1 112 ? 16.362 -10.785 -18.935 1.00 71.94 112 TYR A C 1
ATOM 905 O O . TYR A 1 112 ? 16.065 -10.521 -20.101 1.00 71.94 112 TYR A O 1
ATOM 913 N N . GLU A 1 113 ? 16.709 -9.828 -18.074 1.00 72.38 113 GLU A N 1
ATOM 914 C CA . GLU A 1 113 ? 16.818 -8.431 -18.497 1.00 72.38 113 GLU A CA 1
ATOM 915 C C . GLU A 1 113 ? 17.983 -8.194 -19.452 1.00 72.38 113 GLU A C 1
ATOM 917 O O . GLU A 1 113 ? 17.831 -7.449 -20.417 1.00 72.38 113 GLU A O 1
ATOM 922 N N . GLU A 1 114 ? 19.139 -8.807 -19.216 1.00 75.56 114 GLU A N 1
ATOM 923 C CA . GLU A 1 114 ? 20.268 -8.755 -20.145 1.00 75.56 114 GLU A CA 1
ATOM 924 C C . GLU A 1 114 ? 19.944 -9.462 -21.461 1.00 75.56 114 GLU A C 1
ATOM 926 O O . GLU A 1 114 ? 20.282 -8.952 -22.526 1.00 75.56 114 GLU A O 1
ATOM 931 N N . LEU A 1 115 ? 19.222 -10.583 -21.429 1.00 72.25 115 LEU A N 1
ATOM 932 C CA . LEU A 1 115 ? 18.805 -11.270 -22.649 1.00 72.25 115 LEU A CA 1
ATOM 933 C C . LEU A 1 115 ? 17.880 -10.403 -23.519 1.00 72.25 115 LEU A C 1
ATOM 935 O O . LEU A 1 115 ? 18.030 -10.378 -24.742 1.00 72.25 115 LEU A O 1
ATOM 939 N N . VAL A 1 116 ? 16.934 -9.693 -22.897 1.00 72.38 116 VAL A N 1
ATOM 940 C CA . VAL A 1 116 ? 15.943 -8.872 -23.610 1.00 72.38 116 VAL A CA 1
ATOM 941 C C . VAL A 1 116 ? 16.495 -7.497 -23.994 1.00 72.38 116 VAL A C 1
ATOM 943 O O . VAL A 1 116 ? 16.172 -6.998 -25.068 1.00 72.38 116 VAL A O 1
ATOM 946 N N . PHE A 1 117 ? 17.335 -6.886 -23.153 1.00 73.88 117 PHE A N 1
ATOM 947 C CA . PHE A 1 117 ? 17.782 -5.494 -23.311 1.00 73.88 117 PHE A CA 1
ATOM 948 C C . PHE A 1 117 ? 19.300 -5.314 -23.454 1.00 73.88 117 PHE A C 1
ATOM 950 O O . PHE A 1 117 ? 19.773 -4.180 -23.461 1.00 73.88 117 PHE A O 1
ATOM 957 N N . GLY A 1 118 ? 20.086 -6.387 -23.478 1.00 68.94 118 GLY A N 1
ATOM 958 C CA . GLY A 1 118 ? 21.549 -6.344 -23.605 1.00 68.94 118 GLY A CA 1
ATOM 959 C C . GLY A 1 118 ? 22.050 -6.301 -25.047 1.00 68.94 118 GLY A C 1
ATOM 960 O O . GLY A 1 118 ? 23.258 -6.286 -25.264 1.00 68.94 118 GLY A O 1
ATOM 961 N N . ARG A 1 119 ? 21.147 -6.296 -26.035 1.00 68.19 119 ARG A N 1
ATOM 962 C CA . ARG A 1 119 ? 21.497 -6.119 -27.446 1.00 68.19 119 ARG A CA 1
ATOM 963 C C . ARG A 1 119 ? 21.036 -4.742 -27.923 1.00 68.19 119 ARG A C 1
ATOM 965 O O . ARG A 1 119 ? 19.841 -4.443 -27.895 1.00 68.19 119 ARG A O 1
ATOM 972 N N . ASP A 1 120 ? 21.991 -3.912 -28.341 1.00 62.16 120 ASP A N 1
ATOM 973 C CA . ASP A 1 120 ? 21.769 -2.512 -28.742 1.00 62.16 120 ASP A CA 1
ATOM 974 C C . ASP A 1 120 ? 20.832 -2.361 -29.959 1.00 62.16 120 ASP A C 1
ATOM 976 O O . ASP A 1 120 ? 20.264 -1.294 -30.186 1.00 62.16 120 ASP A O 1
ATOM 980 N N . ASP A 1 121 ? 20.626 -3.433 -30.727 1.00 58.78 121 ASP A N 1
ATOM 981 C CA . ASP A 1 121 ? 19.763 -3.499 -31.909 1.00 58.78 121 ASP A CA 1
ATOM 982 C C . ASP A 1 121 ? 18.275 -3.769 -31.594 1.00 58.78 121 ASP A C 1
ATOM 984 O O . ASP A 1 121 ? 17.428 -3.591 -32.471 1.00 58.78 121 ASP A O 1
ATOM 988 N N . ILE A 1 122 ? 17.926 -4.156 -30.355 1.00 58.19 122 ILE A N 1
ATOM 989 C CA . ILE A 1 122 ? 16.561 -4.556 -29.945 1.00 58.19 122 ILE A CA 1
ATOM 990 C C . ILE A 1 122 ? 16.108 -3.809 -28.674 1.00 58.19 122 ILE A C 1
ATOM 992 O O . ILE A 1 122 ? 15.334 -4.312 -27.861 1.00 58.19 122 ILE A O 1
ATOM 996 N N . ALA A 1 123 ? 16.551 -2.565 -28.481 1.00 62.47 123 ALA A N 1
ATOM 997 C CA . ALA A 1 123 ? 16.191 -1.752 -27.316 1.00 62.47 123 ALA A CA 1
ATOM 998 C C . ALA A 1 123 ? 14.737 -1.223 -27.372 1.00 62.47 123 ALA A C 1
ATOM 1000 O O . ALA A 1 123 ? 14.481 -0.025 -27.220 1.00 62.47 123 ALA A O 1
ATOM 1001 N N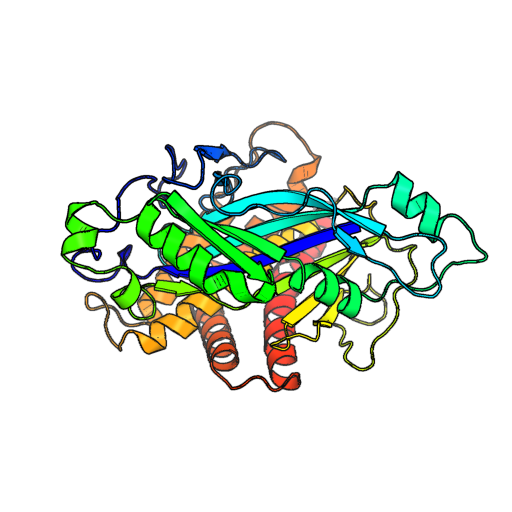 . ALA A 1 124 ? 13.756 -2.097 -27.619 1.00 75.62 124 ALA A N 1
ATOM 1002 C CA . ALA A 1 124 ? 12.360 -1.702 -27.620 1.00 75.62 124 ALA A CA 1
ATOM 1003 C C . ALA A 1 124 ? 11.957 -1.281 -26.195 1.00 75.62 124 ALA A C 1
ATOM 1005 O O . ALA A 1 124 ? 12.225 -2.006 -25.229 1.00 75.62 124 ALA A O 1
ATOM 1006 N N . PRO A 1 125 ? 11.326 -0.109 -26.041 1.00 86.38 125 PRO A N 1
ATOM 1007 C CA . PRO A 1 125 ? 11.151 0.507 -24.741 1.00 86.38 125 PRO A CA 1
ATOM 1008 C C . PRO A 1 125 ? 10.150 -0.257 -23.863 1.00 86.38 125 PRO A C 1
ATOM 1010 O O . PRO A 1 125 ? 9.093 -0.682 -24.332 1.00 86.38 125 PRO A O 1
ATOM 1013 N N . ILE A 1 126 ? 10.437 -0.366 -22.562 1.00 87.62 126 ILE A N 1
ATOM 1014 C CA . ILE A 1 126 ? 9.512 -0.951 -21.580 1.00 87.62 126 ILE A CA 1
ATOM 1015 C C . ILE A 1 126 ? 8.244 -0.103 -21.540 1.00 87.62 126 ILE A C 1
ATOM 1017 O O . ILE A 1 126 ? 8.325 1.121 -21.444 1.00 87.62 126 ILE A O 1
ATOM 1021 N N . ARG A 1 127 ? 7.064 -0.735 -21.560 1.00 91.25 127 ARG A N 1
ATOM 1022 C CA . ARG A 1 127 ? 5.767 -0.053 -21.434 1.00 91.25 127 ARG A CA 1
ATOM 1023 C C . ARG A 1 127 ? 5.175 -0.327 -20.046 1.00 91.25 127 ARG A C 1
ATOM 1025 O O . ARG A 1 127 ? 4.425 -1.291 -19.890 1.00 91.25 127 ARG A O 1
ATOM 1032 N N . PRO A 1 128 ? 5.423 0.519 -19.024 1.00 92.31 128 PRO A N 1
ATOM 1033 C CA . PRO A 1 128 ? 5.077 0.187 -17.638 1.00 92.31 128 PRO A CA 1
ATOM 1034 C C . PRO A 1 128 ? 3.576 -0.039 -17.427 1.00 92.31 128 PRO A C 1
ATOM 1036 O O . PRO A 1 128 ? 3.174 -0.863 -16.613 1.00 92.31 128 PRO A O 1
ATOM 1039 N N . ALA A 1 129 ? 2.733 0.663 -18.191 1.00 91.69 129 ALA A N 1
ATOM 1040 C CA . ALA A 1 129 ? 1.286 0.472 -18.161 1.00 91.69 129 ALA A CA 1
ATOM 1041 C C . ALA A 1 129 ? 0.855 -0.925 -18.644 1.00 91.69 129 ALA A C 1
ATOM 1043 O O . ALA A 1 129 ? -0.077 -1.493 -18.077 1.00 91.69 129 ALA A O 1
ATOM 1044 N N . ILE A 1 130 ? 1.522 -1.472 -19.666 1.00 92.19 130 ILE A N 1
ATOM 1045 C CA . ILE A 1 130 ? 1.222 -2.802 -20.215 1.00 92.19 130 ILE A CA 1
ATOM 1046 C C . ILE A 1 130 ? 1.777 -3.887 -19.296 1.00 92.19 130 ILE A C 1
ATOM 1048 O O . ILE A 1 130 ? 1.058 -4.830 -18.981 1.00 92.19 130 ILE A O 1
ATOM 1052 N N . LEU A 1 131 ? 2.993 -3.704 -18.775 1.00 93.38 131 LEU A N 1
ATOM 1053 C CA . LEU A 1 131 ? 3.559 -4.575 -17.743 1.00 93.38 131 LEU A CA 1
ATOM 1054 C C . LEU A 1 131 ? 2.639 -4.671 -16.515 1.00 93.38 131 LEU A C 1
ATOM 1056 O O . LEU A 1 131 ? 2.277 -5.765 -16.087 1.00 93.38 131 LEU A O 1
ATOM 1060 N N . ALA A 1 132 ? 2.195 -3.532 -15.977 1.00 94.81 132 ALA A N 1
ATOM 1061 C CA . ALA A 1 132 ? 1.252 -3.508 -14.862 1.00 94.81 132 ALA A CA 1
ATOM 1062 C C . ALA A 1 132 ? -0.094 -4.159 -15.221 1.00 94.81 132 ALA A C 1
ATOM 1064 O O . ALA A 1 132 ? -0.673 -4.856 -14.392 1.00 94.81 132 ALA A O 1
ATOM 1065 N N . GLN A 1 133 ? -0.596 -3.960 -16.443 1.00 94.44 133 GLN A N 1
ATOM 1066 C CA . GLN A 1 133 ? -1.816 -4.614 -16.921 1.00 94.44 133 GLN A CA 1
ATOM 1067 C C . GLN A 1 133 ? -1.662 -6.139 -16.975 1.00 94.44 133 GLN A C 1
ATOM 1069 O O . GLN A 1 133 ? -2.550 -6.842 -16.498 1.00 94.44 133 GLN A O 1
ATOM 1074 N N . CYS A 1 134 ? -0.552 -6.640 -17.519 1.00 94.62 134 CYS A N 1
ATOM 1075 C CA . CYS A 1 134 ? -0.225 -8.063 -17.564 1.00 94.62 134 CYS A CA 1
ATOM 1076 C C . CYS A 1 134 ? -0.186 -8.650 -16.145 1.00 94.62 134 CYS A C 1
ATOM 1078 O O . CYS A 1 134 ? -0.936 -9.577 -15.833 1.00 94.62 134 CYS A O 1
ATOM 1080 N N . LEU A 1 135 ? 0.564 -8.010 -15.243 1.00 95.94 135 LEU A N 1
ATOM 1081 C CA . LEU A 1 135 ? 0.661 -8.417 -13.844 1.00 95.94 135 LEU A CA 1
ATOM 1082 C C . LEU A 1 135 ? -0.714 -8.487 -13.163 1.00 95.94 135 LEU A C 1
ATOM 1084 O O . LEU A 1 135 ? -1.046 -9.479 -12.519 1.00 95.94 135 LEU A O 1
ATOM 1088 N N . LEU A 1 136 ? -1.540 -7.455 -13.335 1.00 96.31 136 LEU A N 1
ATOM 1089 C CA . LEU A 1 136 ? -2.875 -7.366 -12.743 1.00 96.31 136 LEU A CA 1
ATOM 1090 C C . LEU A 1 136 ? -3.901 -8.320 -13.381 1.00 96.31 136 LEU A C 1
ATOM 1092 O O . LEU A 1 136 ? -4.917 -8.631 -12.753 1.00 96.31 136 LEU A O 1
ATOM 1096 N N . ALA A 1 137 ? -3.657 -8.787 -14.605 1.00 96.38 137 ALA A N 1
ATOM 1097 C CA . ALA A 1 137 ? -4.474 -9.796 -15.273 1.00 96.38 137 ALA A CA 1
ATOM 1098 C C . ALA A 1 137 ? -4.123 -11.231 -14.844 1.00 96.38 137 ALA A C 1
ATOM 1100 O O . ALA A 1 137 ? -4.951 -12.125 -15.023 1.00 96.38 137 ALA A O 1
ATOM 1101 N N . THR A 1 138 ? -2.945 -11.441 -14.246 1.00 96.69 138 THR A N 1
ATOM 1102 C CA . THR A 1 138 ? -2.479 -12.747 -13.756 1.00 96.69 138 THR A CA 1
ATOM 1103 C C . THR A 1 138 ? -3.521 -13.421 -12.873 1.00 96.69 138 THR A C 1
ATOM 1105 O O . THR A 1 138 ? -4.075 -12.806 -11.960 1.00 96.69 138 THR A O 1
ATOM 1108 N N . SER A 1 139 ? -3.772 -14.704 -13.130 1.00 97.69 139 SER A N 1
ATOM 1109 C CA . SER A 1 139 ? -4.653 -15.525 -12.304 1.00 97.69 139 SER A CA 1
ATOM 1110 C C . SER A 1 139 ? -3.978 -15.857 -10.972 1.00 97.69 139 SER A C 1
ATOM 1112 O O . SER A 1 139 ? -2.892 -16.431 -10.951 1.00 97.69 139 SER A O 1
ATOM 1114 N N . VAL A 1 140 ? -4.614 -15.503 -9.859 1.00 98.12 140 VAL A N 1
ATOM 1115 C CA . VAL A 1 140 ? -4.138 -15.773 -8.497 1.00 98.12 140 VAL A CA 1
ATOM 1116 C C . VAL A 1 140 ? -5.149 -16.617 -7.739 1.00 98.12 140 VAL A C 1
ATOM 1118 O O . VAL A 1 140 ? -6.354 -16.510 -7.971 1.00 98.12 140 VAL A O 1
ATOM 1121 N N . GLN A 1 141 ? -4.665 -17.430 -6.804 1.00 98.44 141 GLN A N 1
ATOM 1122 C CA . GLN A 1 141 ? -5.505 -18.191 -5.882 1.00 98.44 141 GLN A CA 1
ATOM 1123 C C . GLN A 1 141 ? -5.489 -17.534 -4.502 1.00 98.44 141 GLN A C 1
ATOM 1125 O O . GLN A 1 141 ? -4.424 -17.347 -3.917 1.00 98.44 141 GLN A O 1
ATOM 1130 N N . ILE A 1 142 ? -6.669 -17.223 -3.971 1.00 98.00 142 ILE A N 1
ATOM 1131 C CA . ILE A 1 142 ? -6.867 -16.774 -2.592 1.00 98.00 142 ILE A CA 1
ATOM 1132 C C . ILE A 1 142 ? -7.325 -17.958 -1.752 1.00 98.00 142 ILE A C 1
ATOM 1134 O O . ILE A 1 142 ? -8.296 -18.627 -2.110 1.00 98.00 142 ILE A O 1
ATOM 1138 N N . ASN A 1 143 ? -6.636 -18.193 -0.638 1.00 96.62 143 ASN A N 1
ATOM 1139 C CA . ASN A 1 143 ? -6.988 -19.226 0.326 1.00 96.62 143 ASN A CA 1
ATOM 1140 C C . ASN A 1 143 ? -7.585 -18.574 1.571 1.00 96.62 143 ASN A C 1
ATOM 1142 O O . ASN A 1 143 ? -7.003 -17.657 2.152 1.00 96.62 143 ASN A O 1
ATOM 1146 N N . SER A 1 144 ? -8.741 -19.070 1.990 1.00 91.00 144 SER A N 1
ATOM 1147 C CA . SER A 1 144 ? -9.395 -18.663 3.226 1.00 91.00 144 SER A CA 1
ATOM 1148 C C . SER A 1 144 ? -9.050 -19.625 4.366 1.00 91.00 144 SER A C 1
ATOM 1150 O O . SER A 1 144 ? -8.585 -20.748 4.166 1.00 91.00 144 SER A O 1
ATOM 1152 N N . VAL A 1 145 ? -9.294 -19.173 5.593 1.00 88.88 145 VAL A N 1
ATOM 1153 C CA . VAL A 1 145 ? -9.055 -19.929 6.830 1.00 88.88 145 VAL A CA 1
ATOM 1154 C C . VAL A 1 145 ? -9.922 -21.187 6.925 1.00 88.88 145 VAL A C 1
ATOM 1156 O O . VAL A 1 145 ? -9.510 -22.166 7.541 1.00 88.88 145 VAL A O 1
ATOM 1159 N N . ASP A 1 146 ? -11.105 -21.168 6.315 1.00 86.50 146 ASP A N 1
ATOM 1160 C CA . ASP A 1 146 ? -12.028 -22.307 6.242 1.00 86.50 146 ASP A CA 1
ATOM 1161 C C . ASP A 1 146 ? -11.612 -23.364 5.201 1.00 86.50 146 ASP A C 1
ATOM 1163 O O . ASP A 1 146 ? -12.326 -24.340 4.986 1.00 86.50 146 ASP A O 1
ATOM 1167 N N . GLY A 1 147 ? -10.462 -23.179 4.545 1.00 90.06 147 GLY A N 1
ATOM 1168 C CA . GLY A 1 147 ? -9.953 -24.068 3.506 1.00 90.06 147 GLY A CA 1
ATOM 1169 C C . GLY A 1 147 ? -10.534 -23.802 2.117 1.00 90.06 147 GLY A C 1
ATOM 1170 O O . GLY A 1 147 ? -10.077 -24.424 1.154 1.00 90.06 147 GLY A O 1
ATOM 1171 N N . SER A 1 148 ? -11.488 -22.873 1.974 1.00 90.56 148 SER A N 1
ATOM 1172 C CA . SER A 1 148 ? -11.990 -22.485 0.657 1.00 90.56 148 SER A CA 1
ATOM 1173 C C . SER A 1 148 ? -10.896 -21.808 -0.171 1.00 90.56 148 SER A C 1
ATOM 1175 O O . SER A 1 148 ? -10.040 -21.076 0.339 1.00 90.56 148 SER A O 1
ATOM 1177 N N . LYS A 1 149 ? -10.915 -22.084 -1.478 1.00 96.44 149 LYS A N 1
ATOM 1178 C CA . LYS A 1 149 ? -9.952 -21.565 -2.451 1.00 96.44 149 LYS A CA 1
ATOM 1179 C C . LYS A 1 149 ? -10.695 -20.911 -3.597 1.00 96.44 149 LYS A C 1
ATOM 1181 O O . LYS A 1 149 ? -11.664 -21.472 -4.104 1.00 96.44 149 LYS A O 1
ATOM 1186 N N . GLN A 1 150 ? -10.231 -19.744 -4.023 1.00 97.19 150 GLN A N 1
ATOM 1187 C CA . GLN A 1 150 ? -10.833 -19.023 -5.138 1.00 97.19 150 GLN A CA 1
ATOM 1188 C C . GLN A 1 150 ? -9.770 -18.509 -6.093 1.00 97.19 150 GLN A C 1
ATOM 1190 O O . GLN A 1 150 ? -8.828 -17.843 -5.671 1.00 97.19 150 GLN A O 1
ATOM 1195 N N . THR A 1 151 ? -9.953 -18.787 -7.380 1.00 98.25 151 THR A N 1
ATOM 1196 C CA . THR A 1 151 ? -9.056 -18.331 -8.443 1.00 98.25 151 THR A CA 1
ATOM 1197 C C . THR A 1 151 ? -9.668 -17.139 -9.170 1.00 98.25 151 THR A C 1
ATOM 1199 O O . THR A 1 151 ? -10.838 -17.176 -9.551 1.00 98.25 151 THR A O 1
ATOM 1202 N N . MET A 1 152 ? -8.898 -16.070 -9.362 1.00 98.00 152 MET A N 1
ATOM 1203 C CA . MET A 1 152 ? -9.366 -14.840 -10.009 1.00 98.00 152 MET A CA 1
ATOM 1204 C C . MET A 1 152 ? -8.208 -13.998 -10.554 1.00 98.00 152 MET A C 1
ATOM 1206 O O . MET A 1 152 ? -7.079 -14.175 -10.109 1.00 98.00 152 MET A O 1
ATOM 1210 N N . PRO A 1 153 ? -8.461 -13.028 -11.453 1.00 97.50 153 PRO A N 1
ATOM 1211 C CA . PRO A 1 153 ? -7.447 -12.044 -11.827 1.00 97.50 153 PRO A CA 1
ATOM 1212 C C . PRO A 1 153 ? -6.952 -11.249 -10.614 1.00 97.50 153 PRO A C 1
ATOM 1214 O O . PRO A 1 153 ? -7.759 -10.841 -9.771 1.00 97.50 153 PRO A O 1
ATOM 1217 N N . PHE A 1 154 ? -5.652 -10.957 -10.556 1.00 97.38 154 PHE A N 1
ATOM 1218 C CA . PHE A 1 154 ? -5.023 -10.265 -9.431 1.00 97.38 154 PHE A CA 1
ATOM 1219 C C . PHE A 1 154 ? -5.662 -8.898 -9.143 1.00 97.38 154 PHE A C 1
ATOM 1221 O O . PHE A 1 154 ? -5.916 -8.564 -7.986 1.00 97.38 154 PHE A O 1
ATOM 1228 N N . ALA A 1 155 ? -6.071 -8.164 -10.182 1.00 96.00 155 ALA A N 1
ATOM 1229 C CA . ALA A 1 155 ? -6.826 -6.912 -10.069 1.00 96.00 155 ALA A CA 1
ATOM 1230 C C . ALA A 1 155 ? -8.109 -7.010 -9.223 1.00 96.00 155 ALA A C 1
ATOM 1232 O O . ALA A 1 155 ? -8.617 -5.995 -8.756 1.00 96.00 155 ALA A O 1
ATOM 1233 N N . ARG A 1 156 ? -8.680 -8.211 -9.070 1.00 95.94 156 ARG A N 1
ATOM 1234 C CA . ARG A 1 156 ? -9.961 -8.449 -8.388 1.00 95.94 156 ARG A CA 1
ATOM 1235 C C . ARG A 1 156 ? -9.801 -9.081 -7.006 1.00 95.94 156 ARG A C 1
ATOM 1237 O O . ARG A 1 156 ? -10.809 -9.327 -6.345 1.00 95.94 156 ARG A O 1
ATOM 1244 N N . CYS A 1 157 ? -8.571 -9.326 -6.553 1.00 96.06 157 CYS A N 1
ATOM 1245 C CA . CYS A 1 157 ? -8.332 -10.075 -5.323 1.00 96.06 157 CYS A CA 1
ATOM 1246 C C . CYS A 1 157 ? -8.580 -9.283 -4.031 1.00 96.06 157 CYS A C 1
ATOM 1248 O O . CYS A 1 157 ? -8.803 -9.910 -2.996 1.00 96.06 157 CYS A O 1
ATOM 1250 N N . SER A 1 158 ? -8.595 -7.941 -4.072 1.00 96.31 158 SER A N 1
ATOM 1251 C CA . SER A 1 158 ? -8.640 -7.086 -2.873 1.00 96.31 158 SER A CA 1
ATOM 1252 C C . SER A 1 158 ? -9.748 -7.478 -1.897 1.00 96.31 158 SER A C 1
ATOM 1254 O O . SER A 1 158 ? -9.477 -7.711 -0.721 1.00 96.31 158 SER A O 1
ATOM 1256 N N . LYS A 1 159 ? -10.986 -7.637 -2.393 1.00 96.12 159 LYS A N 1
ATOM 1257 C CA . LYS A 1 159 ? -12.133 -8.036 -1.563 1.00 96.12 159 LYS A CA 1
ATOM 1258 C C . LYS A 1 159 ? -11.873 -9.366 -0.858 1.00 96.12 159 LYS A C 1
ATOM 1260 O O . LYS A 1 159 ? -12.099 -9.474 0.340 1.00 96.12 159 LYS A O 1
ATOM 1265 N N . PHE A 1 160 ? -11.391 -10.368 -1.584 1.00 96.81 160 PHE A N 1
ATOM 1266 C CA . PHE A 1 160 ? -11.215 -11.721 -1.060 1.00 96.81 160 PHE A CA 1
ATOM 1267 C C . PHE A 1 160 ? -10.028 -11.837 -0.104 1.00 96.81 160 PHE A C 1
ATOM 1269 O O . PHE A 1 160 ? -10.139 -12.530 0.902 1.00 96.81 160 PHE A O 1
ATOM 1276 N N . LEU A 1 161 ? -8.948 -11.087 -0.342 1.00 96.62 161 LEU A N 1
ATOM 1277 C CA . LEU A 1 161 ? -7.882 -10.900 0.645 1.00 96.62 161 LEU A CA 1
ATOM 1278 C C . LEU A 1 161 ? -8.412 -10.258 1.931 1.00 96.62 161 LEU A C 1
ATOM 1280 O O . LEU A 1 161 ? -8.065 -10.690 3.028 1.00 96.62 161 LEU A O 1
ATOM 1284 N N . GLY A 1 162 ? -9.291 -9.263 1.802 1.00 96.88 162 GLY A N 1
ATOM 1285 C CA . GLY A 1 162 ? -9.966 -8.640 2.936 1.00 96.88 162 GLY A CA 1
ATOM 1286 C C . GLY A 1 162 ? -10.846 -9.609 3.728 1.00 96.88 162 GLY A C 1
ATOM 1287 O O . GLY A 1 162 ? -10.766 -9.653 4.953 1.00 96.88 162 GLY A O 1
ATOM 1288 N N . LEU A 1 163 ? -11.647 -10.428 3.042 1.00 96.12 163 LEU A N 1
ATOM 1289 C CA . LEU A 1 163 ? -12.462 -11.470 3.677 1.00 96.12 163 LEU A CA 1
ATOM 1290 C C . LEU A 1 163 ? -11.586 -12.514 4.388 1.00 96.12 163 LEU A C 1
ATOM 1292 O O . LEU A 1 163 ? -11.873 -12.869 5.530 1.00 96.12 163 LEU A O 1
ATOM 1296 N N . ALA A 1 164 ? -10.492 -12.952 3.756 1.00 95.75 164 ALA A N 1
ATOM 1297 C CA . ALA A 1 164 ? -9.530 -13.864 4.370 1.00 95.75 164 ALA A CA 1
ATOM 1298 C C . ALA A 1 164 ? -8.886 -13.243 5.621 1.00 95.75 164 ALA A C 1
ATOM 1300 O O . ALA A 1 164 ? -8.782 -13.905 6.652 1.00 95.75 164 ALA A O 1
ATOM 1301 N N . TYR A 1 165 ? -8.514 -11.959 5.569 1.00 95.88 165 TYR A N 1
ATOM 1302 C CA . TYR A 1 165 ? -7.999 -11.228 6.728 1.00 95.88 165 TYR A CA 1
ATOM 1303 C C . TYR A 1 165 ? -9.023 -11.160 7.865 1.00 95.88 165 TYR A C 1
ATOM 1305 O O . TYR A 1 165 ? -8.677 -11.421 9.017 1.00 95.88 165 TYR A O 1
ATOM 1313 N N . LEU A 1 166 ? -10.287 -10.849 7.570 1.00 95.44 166 LEU A N 1
ATOM 1314 C CA . LEU A 1 166 ? -11.352 -10.827 8.574 1.00 95.44 166 LEU A CA 1
ATOM 1315 C C . LEU A 1 166 ? -11.545 -12.203 9.219 1.00 95.44 166 LEU A C 1
ATOM 1317 O O . LEU A 1 166 ? -11.582 -12.284 10.444 1.00 95.44 166 LEU A O 1
ATOM 1321 N N . ALA A 1 167 ? -11.581 -13.279 8.429 1.00 94.00 167 ALA A N 1
ATOM 1322 C CA . ALA A 1 167 ? -11.645 -14.647 8.947 1.00 94.00 167 ALA A CA 1
ATOM 1323 C C . ALA A 1 167 ? -10.450 -14.973 9.861 1.00 94.00 167 ALA A C 1
ATOM 1325 O O . ALA A 1 167 ? -10.600 -15.599 10.907 1.00 94.00 167 ALA A O 1
ATOM 1326 N N . ALA A 1 168 ? -9.257 -14.520 9.474 1.00 93.25 168 ALA A N 1
ATOM 1327 C CA . ALA A 1 168 ? -8.009 -14.755 10.190 1.00 93.25 168 ALA A CA 1
ATOM 1328 C C . ALA A 1 168 ? -7.880 -13.986 11.506 1.00 93.25 168 ALA A C 1
ATOM 1330 O O . ALA A 1 168 ? -7.188 -14.432 12.422 1.00 93.25 168 ALA A O 1
ATOM 1331 N N . SER A 1 169 ? -8.509 -12.815 11.578 1.00 93.75 169 SER A N 1
ATOM 1332 C CA . SER A 1 169 ? -8.346 -11.839 12.657 1.00 93.75 169 SER A CA 1
ATOM 1333 C C . SER A 1 169 ? -9.602 -11.670 13.511 1.00 93.75 169 SER A C 1
ATOM 1335 O O . SER A 1 169 ? -9.684 -10.715 14.279 1.00 93.75 169 SER A O 1
ATOM 1337 N N . THR A 1 170 ? -10.575 -12.574 13.392 1.00 93.50 170 THR A N 1
ATOM 1338 C CA . THR A 1 170 ? -11.805 -12.584 14.197 1.00 93.50 170 THR A CA 1
ATOM 1339 C C . THR A 1 170 ? -11.868 -13.870 15.015 1.00 93.50 170 THR A C 1
ATOM 1341 O O . THR A 1 170 ? -11.553 -14.955 14.530 1.00 93.50 170 THR A O 1
ATOM 1344 N N . SER A 1 171 ? -12.237 -13.750 16.288 1.00 93.00 171 SER A N 1
ATOM 1345 C CA . SER A 1 171 ? -12.465 -14.898 17.171 1.00 93.00 171 SER A CA 1
ATOM 1346 C C . SER A 1 171 ? -13.618 -15.773 16.672 1.00 93.00 171 SER A C 1
ATOM 1348 O O . SER A 1 171 ? -14.540 -15.283 16.028 1.00 93.00 171 SER A O 1
ATOM 1350 N N . ASN A 1 172 ? -13.612 -17.066 17.014 1.00 91.31 172 ASN A N 1
ATOM 1351 C CA . ASN A 1 172 ? -14.686 -17.977 16.602 1.00 91.31 172 ASN A CA 1
ATOM 1352 C C . ASN A 1 172 ? -16.067 -17.523 17.121 1.00 91.31 172 ASN A C 1
ATOM 1354 O O . ASN A 1 172 ? -17.044 -17.604 16.388 1.00 91.31 172 ASN A O 1
ATOM 1358 N N . SER A 1 173 ? -16.150 -17.007 18.354 1.00 92.88 173 SER A N 1
ATOM 1359 C CA . SER A 1 173 ? -17.383 -16.405 18.884 1.00 92.88 173 SER A CA 1
ATOM 1360 C C . SER A 1 173 ? -17.746 -15.114 18.147 1.00 92.88 173 SER A C 1
ATOM 1362 O O . SER A 1 173 ? -18.903 -14.910 17.795 1.00 92.88 173 SER A O 1
ATOM 1364 N N . GLY A 1 174 ? -16.750 -14.278 17.839 1.00 92.06 174 GLY A N 1
ATOM 1365 C CA . GLY A 1 174 ? -16.914 -13.075 17.029 1.00 92.06 174 GLY A CA 1
ATOM 1366 C C . GLY A 1 174 ? -17.488 -13.349 15.641 1.00 92.06 174 GLY A C 1
ATOM 1367 O O . GLY A 1 174 ? -18.354 -12.606 15.206 1.00 92.06 174 GLY A O 1
ATOM 1368 N N . LEU A 1 175 ? -17.077 -14.435 14.980 1.00 91.06 175 LEU A N 1
ATOM 1369 C CA . LEU A 1 175 ? -17.605 -14.836 13.670 1.00 91.06 175 LEU A CA 1
ATOM 1370 C C . LEU A 1 175 ? -19.099 -15.193 13.706 1.00 91.06 175 LEU A C 1
ATOM 1372 O O . LEU A 1 175 ? -19.778 -15.017 12.698 1.00 91.06 175 LEU A O 1
ATOM 1376 N N . MET A 1 176 ? -19.610 -15.662 14.851 1.00 91.19 176 MET A N 1
ATOM 1377 C CA . MET A 1 176 ? -21.039 -15.944 15.036 1.00 91.19 176 MET A CA 1
ATOM 1378 C C . MET A 1 176 ? -21.846 -14.665 15.277 1.00 91.19 176 MET A C 1
ATOM 1380 O O . MET A 1 176 ? -22.973 -14.550 14.807 1.00 91.19 176 MET A O 1
ATOM 1384 N N . SER A 1 177 ? -21.276 -13.702 16.007 1.00 93.31 177 SER A N 1
ATOM 1385 C CA . SER A 1 177 ? -21.931 -12.425 16.324 1.00 93.31 177 SER A CA 1
ATOM 1386 C C . SER A 1 177 ? -21.803 -11.372 15.221 1.00 93.31 177 SER A C 1
ATOM 1388 O O . SER A 1 177 ? -22.647 -10.488 15.123 1.00 93.31 177 SER A O 1
ATOM 1390 N N . TYR A 1 178 ? -20.744 -11.445 14.416 1.00 92.25 178 TYR A N 1
ATOM 1391 C CA . TYR A 1 178 ? -20.401 -10.471 13.386 1.00 92.25 178 TYR A CA 1
ATOM 1392 C C . TYR A 1 178 ? -19.991 -11.211 12.107 1.00 92.25 178 TYR A C 1
ATOM 1394 O O . TYR A 1 178 ? -18.797 -11.443 11.878 1.00 92.25 178 TYR A O 1
ATOM 1402 N N . PRO A 1 179 ? -20.958 -11.597 11.256 1.00 91.75 179 PRO A N 1
ATOM 1403 C CA . PRO A 1 179 ? -20.663 -12.271 10.001 1.00 91.75 179 PRO A CA 1
ATOM 1404 C C . PRO A 1 179 ? -19.635 -11.491 9.170 1.00 91.75 179 PRO A C 1
ATOM 1406 O O . PRO A 1 179 ? -19.688 -10.262 9.055 1.00 91.75 179 PRO A O 1
ATOM 1409 N N . ILE A 1 180 ? -18.686 -12.207 8.560 1.00 92.56 180 ILE A N 1
ATOM 1410 C CA . ILE A 1 180 ? -17.584 -11.594 7.797 1.00 92.56 180 ILE A CA 1
ATOM 1411 C C . ILE A 1 180 ? -18.126 -10.690 6.684 1.00 92.56 180 ILE A C 1
ATOM 1413 O O . ILE A 1 180 ? -17.622 -9.586 6.483 1.00 92.56 180 ILE A O 1
ATOM 1417 N N . ALA A 1 181 ? -19.160 -11.152 5.977 1.00 90.06 181 ALA A N 1
ATOM 1418 C CA . ALA A 1 181 ? -19.772 -10.421 4.874 1.00 90.06 181 ALA A CA 1
ATOM 1419 C C . ALA A 1 181 ? -20.415 -9.097 5.315 1.00 90.06 181 ALA A C 1
ATOM 1421 O O . ALA A 1 181 ? -20.395 -8.146 4.544 1.00 90.06 181 ALA A O 1
ATOM 1422 N N . GLU A 1 182 ? -20.940 -9.028 6.541 1.00 90.50 182 GLU A N 1
ATOM 1423 C CA . GLU A 1 182 ? -21.529 -7.810 7.111 1.00 90.50 182 GLU A CA 1
ATOM 1424 C C . GLU A 1 182 ? -20.457 -6.869 7.659 1.00 90.50 182 GLU A C 1
ATOM 1426 O O . GLU A 1 182 ? -20.571 -5.649 7.556 1.00 90.50 182 GLU A O 1
ATOM 1431 N N . THR A 1 183 ? -19.389 -7.429 8.234 1.00 93.06 183 THR A N 1
ATOM 1432 C CA . THR A 1 183 ? -18.244 -6.656 8.734 1.00 93.06 183 THR A CA 1
ATOM 1433 C C . THR A 1 183 ? -17.485 -5.991 7.584 1.00 93.06 183 THR A C 1
ATOM 1435 O O . THR A 1 183 ? -17.061 -4.834 7.698 1.00 93.06 183 THR A O 1
ATOM 1438 N N . PHE A 1 184 ? -17.350 -6.692 6.457 1.00 94.75 184 PHE A N 1
ATOM 1439 C CA . PHE A 1 184 ? -16.808 -6.142 5.222 1.00 94.75 184 PHE A CA 1
ATOM 1440 C C . PHE A 1 184 ? -17.745 -5.064 4.657 1.00 94.75 184 PHE A C 1
ATOM 1442 O O . PHE A 1 184 ? -18.917 -5.312 4.401 1.00 94.75 184 PHE A O 1
ATOM 1449 N N . GLY A 1 185 ? -17.224 -3.862 4.429 1.00 91.06 185 GLY A N 1
ATOM 1450 C CA . GLY A 1 185 ? -17.995 -2.717 3.945 1.00 91.06 185 GLY A CA 1
ATOM 1451 C C . GLY A 1 185 ? -18.694 -1.902 5.038 1.00 91.06 185 GLY A C 1
ATOM 1452 O O . GLY A 1 185 ? -19.314 -0.896 4.714 1.00 91.06 185 GLY A O 1
ATOM 1453 N N . SER A 1 186 ? -18.581 -2.288 6.314 1.00 92.31 186 SER A N 1
ATOM 1454 C CA . SER A 1 186 ? -19.114 -1.497 7.437 1.00 92.31 186 SER A CA 1
ATOM 1455 C C . SER A 1 186 ? -18.072 -1.167 8.505 1.00 92.31 186 SER A C 1
ATOM 1457 O O . SER A 1 186 ? -18.091 -0.077 9.063 1.00 92.31 186 SER A O 1
ATOM 1459 N N . ALA A 1 187 ? -17.142 -2.081 8.783 1.00 94.00 187 ALA A N 1
ATOM 1460 C CA . ALA A 1 187 ? -16.029 -1.854 9.709 1.00 94.00 187 ALA A CA 1
ATOM 1461 C C . ALA A 1 187 ? -14.665 -2.168 9.087 1.00 94.00 187 ALA A C 1
ATOM 1463 O O . ALA A 1 187 ? -13.641 -1.799 9.655 1.00 94.00 187 ALA A O 1
ATOM 1464 N N . PHE A 1 188 ? -14.641 -2.834 7.933 1.00 96.44 188 PHE A N 1
ATOM 1465 C CA . PHE A 1 188 ? -13.420 -3.176 7.222 1.00 96.44 188 PHE A CA 1
ATOM 1466 C C . PHE A 1 188 ? -13.572 -2.942 5.722 1.00 96.44 188 PHE A C 1
ATOM 1468 O O . PHE A 1 188 ? -14.574 -3.343 5.130 1.00 96.44 188 PHE A O 1
ATOM 1475 N N . PHE A 1 189 ? -12.569 -2.334 5.096 1.00 96.81 189 PHE A N 1
ATOM 1476 C CA . PHE A 1 189 ? -12.605 -1.932 3.691 1.00 96.81 189 PHE A CA 1
ATOM 1477 C C . PHE A 1 189 ? -11.271 -2.223 3.012 1.00 96.81 189 PHE A C 1
ATOM 1479 O O . PHE A 1 189 ? -10.221 -2.106 3.632 1.00 96.81 189 PHE A O 1
ATOM 1486 N N . THR A 1 190 ? -11.295 -2.529 1.716 1.00 97.38 190 THR A N 1
ATOM 1487 C CA . THR A 1 190 ? -10.086 -2.712 0.892 1.00 97.38 190 THR A CA 1
ATOM 1488 C C . THR A 1 190 ? -10.123 -1.794 -0.317 1.00 97.38 190 THR A C 1
ATOM 1490 O O . THR A 1 190 ? -11.175 -1.655 -0.941 1.00 97.38 190 THR A O 1
ATOM 1493 N N . GLY A 1 191 ? -8.985 -1.208 -0.671 1.00 94.56 191 GLY A N 1
ATOM 1494 C CA . GLY A 1 191 ? -8.824 -0.395 -1.869 1.00 94.56 191 GLY A CA 1
ATOM 1495 C C . GLY A 1 191 ? -8.527 -1.217 -3.121 1.00 94.56 191 GLY A C 1
ATOM 1496 O O . GLY A 1 191 ? -8.361 -2.441 -3.084 1.00 94.56 191 GLY A O 1
ATOM 1497 N N . ASP A 1 192 ? -8.450 -0.516 -4.248 1.00 92.50 192 ASP A N 1
ATOM 1498 C CA . ASP A 1 192 ? -7.955 -1.089 -5.496 1.00 92.50 192 ASP A CA 1
ATOM 1499 C C . ASP A 1 192 ? -6.406 -1.178 -5.467 1.00 92.50 192 ASP A C 1
ATOM 1501 O O . ASP A 1 192 ? -5.758 -0.408 -4.745 1.00 92.50 192 ASP A O 1
ATOM 1505 N N . PRO A 1 193 ? -5.791 -2.105 -6.224 1.00 94.94 193 PRO A N 1
ATOM 1506 C CA . PRO A 1 193 ? -4.338 -2.235 -6.288 1.00 94.94 193 PRO A CA 1
ATOM 1507 C C . PRO A 1 193 ? -3.642 -1.003 -6.885 1.00 94.94 193 PRO A C 1
ATOM 1509 O O . PRO A 1 193 ? -4.030 -0.483 -7.933 1.00 94.94 193 PRO A O 1
ATOM 1512 N N . LEU A 1 194 ? -2.547 -0.589 -6.254 1.00 93.81 194 LEU A N 1
ATOM 1513 C CA . LEU A 1 194 ? -1.610 0.410 -6.756 1.00 93.81 194 LEU A CA 1
ATOM 1514 C C . LEU A 1 194 ? -0.297 -0.272 -7.131 1.00 93.81 194 LEU A C 1
ATOM 1516 O O . LEU A 1 194 ? 0.303 -0.946 -6.295 1.00 93.81 194 LEU A O 1
ATOM 1520 N N . VAL A 1 195 ? 0.152 -0.088 -8.371 1.00 95.19 195 VAL A N 1
ATOM 1521 C CA . VAL A 1 195 ? 1.399 -0.683 -8.865 1.00 95.19 195 VAL A CA 1
ATOM 1522 C C . VAL A 1 195 ? 2.505 0.368 -8.845 1.00 95.19 195 VAL A C 1
ATOM 1524 O O . VAL A 1 195 ? 2.334 1.454 -9.387 1.00 95.19 195 VAL A O 1
ATOM 1527 N N . THR A 1 196 ? 3.652 0.037 -8.270 1.00 94.25 196 THR A N 1
ATOM 1528 C CA . THR A 1 196 ? 4.878 0.836 -8.335 1.00 94.25 196 THR A CA 1
ATOM 1529 C C . THR A 1 196 ? 5.935 0.033 -9.074 1.00 94.25 196 THR A C 1
ATOM 1531 O O . THR A 1 196 ? 6.237 -1.089 -8.678 1.00 94.25 196 THR A O 1
ATOM 1534 N N . ILE A 1 197 ? 6.493 0.592 -10.144 1.00 93.56 197 ILE A N 1
ATOM 1535 C CA . ILE A 1 197 ? 7.507 -0.046 -10.986 1.00 93.56 197 ILE A CA 1
ATOM 1536 C C . ILE A 1 197 ? 8.783 0.786 -10.913 1.00 93.56 197 ILE A C 1
ATOM 1538 O O . ILE A 1 197 ? 8.783 1.953 -11.306 1.00 93.56 197 ILE A O 1
ATOM 1542 N N . ARG A 1 198 ? 9.874 0.178 -10.444 1.00 92.12 198 ARG A N 1
ATOM 1543 C CA . ARG A 1 198 ? 11.208 0.780 -10.457 1.00 92.12 198 ARG A CA 1
ATOM 1544 C C . ARG A 1 198 ? 12.047 0.216 -11.596 1.00 92.12 198 ARG A C 1
ATOM 1546 O O . ARG A 1 198 ? 12.296 -0.990 -11.642 1.00 92.12 198 ARG A O 1
ATOM 1553 N N . ILE A 1 199 ? 12.519 1.097 -12.471 1.00 89.19 199 ILE A N 1
ATOM 1554 C CA . ILE A 1 199 ? 13.257 0.764 -13.697 1.00 89.19 199 ILE A CA 1
ATOM 1555 C C . ILE A 1 199 ? 14.649 1.399 -13.625 1.00 89.19 199 ILE A C 1
ATOM 1557 O O . ILE A 1 199 ? 14.755 2.560 -13.256 1.00 89.19 199 ILE A O 1
ATOM 1561 N N . ALA A 1 200 ? 15.715 0.673 -13.968 1.00 86.31 200 ALA A N 1
ATOM 1562 C CA . ALA A 1 200 ? 17.072 1.233 -13.979 1.00 86.31 200 ALA A CA 1
ATOM 1563 C C . ALA A 1 200 ? 17.236 2.323 -15.067 1.00 86.31 200 ALA A C 1
ATOM 1565 O O . ALA A 1 200 ? 16.672 2.201 -16.155 1.00 86.31 200 ALA A O 1
ATOM 1566 N N . SER A 1 201 ? 18.021 3.370 -14.795 1.00 74.25 201 SER A N 1
ATOM 1567 C CA . SER A 1 201 ? 18.097 4.637 -15.550 1.00 74.25 201 SER A CA 1
ATOM 1568 C C . SER A 1 201 ? 18.675 4.516 -16.962 1.00 74.25 201 SER A C 1
ATOM 1570 O O . SER A 1 201 ? 18.514 5.431 -17.762 1.00 74.25 201 SER A O 1
ATOM 1572 N N . GLY A 1 202 ? 19.284 3.380 -17.303 1.00 75.19 202 GLY A N 1
ATOM 1573 C CA . GLY A 1 202 ? 19.758 3.069 -18.655 1.00 75.19 202 GLY A CA 1
ATOM 1574 C C . GLY A 1 202 ? 18.738 2.352 -19.544 1.00 75.19 202 GLY A C 1
ATOM 1575 O O . GLY A 1 202 ? 19.059 2.014 -20.680 1.00 75.19 202 GLY A O 1
ATOM 1576 N N . ARG A 1 203 ? 17.526 2.059 -19.053 1.00 79.31 203 ARG A N 1
ATOM 1577 C CA . ARG A 1 203 ? 16.520 1.327 -19.835 1.00 79.31 203 ARG A CA 1
ATOM 1578 C C . ARG A 1 203 ? 15.557 2.296 -20.523 1.00 79.31 203 ARG A C 1
ATOM 1580 O O . ARG A 1 203 ? 14.982 3.150 -19.844 1.00 79.31 203 ARG A O 1
ATOM 1587 N N . PRO A 1 204 ? 15.324 2.160 -21.841 1.00 82.69 204 PRO A N 1
ATOM 1588 C CA . PRO A 1 204 ? 14.366 3.007 -22.532 1.00 82.69 204 PRO A CA 1
ATOM 1589 C C . PRO A 1 204 ? 12.954 2.702 -22.021 1.00 82.69 204 PRO A C 1
ATOM 1591 O O . PRO A 1 204 ? 12.503 1.556 -22.010 1.00 82.69 204 PRO A O 1
ATOM 1594 N N . ILE A 1 205 ? 12.252 3.742 -21.576 1.00 86.81 205 ILE A N 1
ATOM 1595 C CA . ILE A 1 205 ? 10.863 3.663 -21.118 1.00 86.81 205 ILE A CA 1
ATOM 1596 C C . ILE A 1 205 ? 9.987 4.304 -22.188 1.00 86.81 205 ILE A C 1
ATOM 1598 O O . ILE A 1 205 ? 10.274 5.394 -22.674 1.00 86.81 205 ILE A O 1
ATOM 1602 N N . SER A 1 206 ? 8.918 3.611 -22.570 1.00 85.50 206 SER A N 1
ATOM 1603 C CA . SER A 1 206 ? 7.983 4.098 -23.571 1.00 85.50 206 SER A CA 1
ATOM 1604 C C . SER A 1 206 ? 6.941 4.966 -22.906 1.00 85.50 206 SER A C 1
ATOM 1606 O O . SER A 1 206 ? 6.273 4.574 -21.939 1.00 85.50 206 SER A O 1
ATOM 1608 N N . ASP A 1 207 ? 6.741 6.126 -23.502 1.00 70.44 207 ASP A N 1
ATOM 1609 C CA . ASP A 1 207 ? 5.845 7.119 -22.964 1.00 70.44 207 ASP A CA 1
ATOM 1610 C C . ASP A 1 207 ? 4.448 6.917 -23.522 1.00 70.44 207 ASP A C 1
ATOM 1612 O O . ASP A 1 207 ? 4.125 7.281 -24.651 1.00 70.44 207 ASP A O 1
ATOM 1616 N N . GLY A 1 208 ? 3.576 6.339 -22.699 1.00 74.19 208 GLY A N 1
ATOM 1617 C CA . GLY A 1 208 ? 2.150 6.350 -22.988 1.00 74.19 208 GLY A CA 1
ATOM 1618 C C . GLY A 1 208 ? 1.603 7.782 -22.991 1.00 74.19 208 GLY A C 1
ATOM 1619 O O . GLY A 1 208 ? 2.027 8.625 -22.201 1.00 74.19 208 GLY A O 1
ATOM 1620 N N . ARG A 1 209 ? 0.576 8.047 -23.811 1.00 77.00 209 ARG A N 1
ATOM 1621 C CA . ARG A 1 209 ? -0.151 9.340 -23.843 1.00 77.00 209 ARG A CA 1
ATOM 1622 C C . ARG A 1 209 ? -0.695 9.774 -22.469 1.00 77.00 209 ARG A C 1
ATOM 1624 O O . ARG A 1 209 ? -0.863 10.966 -22.198 1.00 77.00 209 ARG A O 1
ATOM 1631 N N . ASP A 1 210 ? -0.932 8.802 -21.592 1.00 78.81 210 ASP A N 1
ATOM 1632 C CA . ASP A 1 210 ? -1.422 8.989 -20.226 1.00 78.81 210 ASP A CA 1
ATOM 1633 C C . ASP A 1 210 ? -0.313 9.308 -19.199 1.00 78.81 210 ASP A C 1
ATOM 1635 O O . ASP A 1 210 ? -0.613 9.505 -18.026 1.00 78.81 210 ASP A O 1
ATOM 1639 N N . ARG A 1 211 ? 0.963 9.399 -19.600 1.00 83.06 211 ARG A N 1
ATOM 1640 C CA . ARG A 1 211 ? 2.080 9.691 -18.688 1.00 83.06 211 ARG A CA 1
ATOM 1641 C C . ARG A 1 211 ? 2.014 11.108 -18.120 1.00 83.06 211 ARG A C 1
ATOM 1643 O O . ARG A 1 211 ? 1.824 12.067 -18.871 1.00 83.06 211 ARG A O 1
ATOM 1650 N N . ARG A 1 212 ? 2.243 11.268 -16.812 1.00 79.62 212 ARG A N 1
ATOM 1651 C CA . ARG A 1 212 ? 2.345 12.574 -16.137 1.00 79.62 212 ARG A CA 1
ATOM 1652 C C . ARG A 1 212 ? 3.454 12.567 -15.082 1.00 79.62 212 ARG A C 1
ATOM 1654 O O . ARG A 1 212 ? 3.370 11.809 -14.123 1.00 79.62 212 ARG A O 1
ATOM 1661 N N . TYR A 1 213 ? 4.461 13.420 -15.251 1.00 81.88 213 TYR A N 1
ATOM 1662 C CA . TYR A 1 213 ? 5.587 13.533 -14.320 1.00 81.88 213 TYR A CA 1
ATOM 1663 C C . TYR A 1 213 ? 5.182 14.126 -12.964 1.00 81.88 213 TYR A C 1
ATOM 1665 O O . TYR A 1 213 ? 4.334 15.024 -12.894 1.00 81.88 213 TYR A O 1
ATOM 1673 N N . LEU A 1 214 ? 5.788 13.589 -11.905 1.00 76.56 214 LEU A N 1
ATOM 1674 C CA . LEU A 1 214 ? 5.711 14.076 -10.527 1.00 76.56 214 LEU A CA 1
ATOM 1675 C C . LEU A 1 214 ? 6.922 14.939 -10.162 1.00 76.56 214 LEU A C 1
ATOM 1677 O O . LEU A 1 214 ? 6.787 15.847 -9.348 1.00 76.56 214 LEU A O 1
ATOM 1681 N N . THR A 1 215 ? 8.071 14.676 -10.783 1.00 75.50 215 THR A N 1
ATOM 1682 C CA . THR A 1 215 ? 9.291 15.485 -10.687 1.00 75.50 215 THR A CA 1
ATOM 1683 C C . THR A 1 215 ? 9.445 16.399 -11.905 1.00 75.50 215 THR A C 1
ATOM 1685 O O . THR A 1 215 ? 8.712 16.286 -12.894 1.00 75.50 215 THR A O 1
ATOM 1688 N N . ASN A 1 216 ? 10.386 17.343 -11.835 1.00 71.12 216 ASN A N 1
ATOM 1689 C CA . ASN A 1 216 ? 10.765 18.140 -12.999 1.00 71.12 216 ASN A CA 1
ATOM 1690 C C . ASN A 1 216 ? 11.412 17.237 -14.064 1.00 71.12 216 ASN A C 1
ATOM 1692 O O . ASN A 1 216 ? 12.053 16.243 -13.736 1.00 71.12 216 ASN A O 1
ATOM 1696 N N . HIS A 1 217 ? 11.279 17.598 -15.343 1.00 58.81 217 HIS A N 1
ATOM 1697 C CA . HIS A 1 217 ? 11.698 16.774 -16.489 1.00 58.81 217 HIS A CA 1
ATOM 1698 C C . HIS A 1 217 ? 13.197 16.389 -16.538 1.00 58.81 217 HIS A C 1
ATOM 1700 O O . HIS A 1 217 ? 13.555 15.554 -17.362 1.00 58.81 217 HIS A O 1
ATOM 1706 N N . ASN A 1 218 ? 14.042 16.956 -15.666 1.00 54.72 218 ASN A N 1
ATOM 1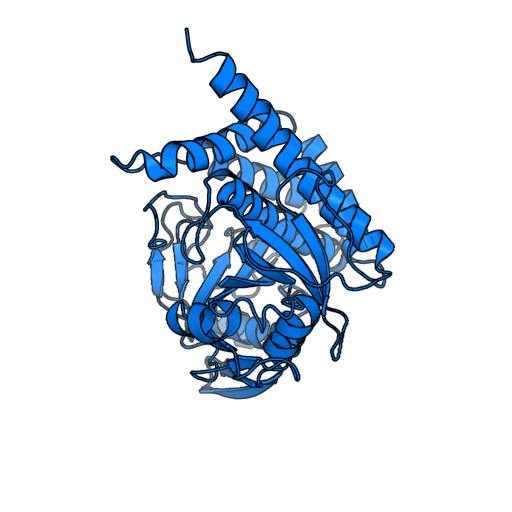707 C CA . ASN A 1 218 ? 15.497 16.746 -15.630 1.00 54.72 218 ASN A CA 1
ATOM 1708 C C . ASN A 1 218 ? 15.982 15.819 -14.495 1.00 54.72 218 ASN A C 1
ATOM 1710 O O . ASN A 1 218 ? 17.182 15.598 -14.372 1.00 54.72 218 ASN A O 1
ATOM 1714 N N . GLU A 1 219 ? 15.086 15.299 -13.657 1.00 63.12 219 GLU A N 1
ATOM 1715 C CA . GLU A 1 219 ? 15.410 14.324 -12.603 1.00 63.12 219 GLU A CA 1
ATOM 1716 C C . GLU A 1 219 ? 15.080 12.899 -13.072 1.00 63.12 219 GLU A C 1
ATOM 1718 O O . GLU A 1 219 ? 14.296 12.752 -14.021 1.00 63.12 219 GLU A O 1
ATOM 1723 N N . PRO A 1 220 ? 15.629 11.836 -12.438 1.00 61.97 220 PRO A N 1
ATOM 1724 C CA . PRO A 1 220 ? 15.205 10.472 -12.730 1.00 61.97 220 PRO A CA 1
ATOM 1725 C C . PRO A 1 220 ? 13.677 10.410 -12.774 1.00 61.97 220 PRO A C 1
ATOM 1727 O O . PRO A 1 220 ? 12.982 10.870 -11.865 1.00 61.97 220 PRO A O 1
ATOM 1730 N N . ALA A 1 221 ? 13.160 9.925 -13.904 1.00 75.12 221 ALA A N 1
ATOM 1731 C CA . ALA A 1 221 ? 11.758 10.036 -14.264 1.00 75.12 221 ALA A CA 1
ATOM 1732 C C . ALA A 1 221 ? 10.862 9.366 -13.213 1.00 75.12 221 ALA A C 1
ATOM 1734 O O . ALA A 1 221 ? 10.685 8.147 -13.222 1.00 75.12 221 ALA A O 1
ATOM 1735 N N . LEU A 1 222 ? 10.261 10.170 -12.335 1.00 86.56 222 LEU A N 1
ATOM 1736 C CA . LEU A 1 222 ? 9.169 9.746 -11.476 1.00 86.56 222 LEU A CA 1
ATOM 1737 C C . LEU A 1 222 ? 7.865 10.282 -12.054 1.00 86.56 222 LEU A C 1
ATOM 1739 O O . LEU A 1 222 ? 7.647 11.491 -12.160 1.00 86.56 222 LEU A O 1
ATOM 1743 N N . PHE A 1 223 ? 6.981 9.377 -12.443 1.00 86.50 223 PHE A N 1
ATOM 1744 C CA . PHE A 1 223 ? 5.736 9.737 -13.097 1.00 86.50 223 PHE A CA 1
ATOM 1745 C C . PHE A 1 223 ? 4.626 8.742 -12.796 1.00 86.50 223 PHE A C 1
ATOM 1747 O O . PHE A 1 223 ? 4.843 7.655 -12.267 1.00 86.50 223 PHE A O 1
ATOM 1754 N N . ILE A 1 224 ? 3.411 9.122 -13.177 1.00 87.31 224 ILE A N 1
ATOM 1755 C CA . ILE A 1 224 ? 2.233 8.268 -13.095 1.00 87.31 224 ILE A CA 1
ATOM 1756 C C . ILE A 1 224 ? 1.730 7.963 -14.487 1.00 87.31 224 ILE A C 1
ATOM 1758 O O . ILE A 1 224 ? 1.709 8.818 -15.375 1.00 87.31 224 ILE A O 1
ATOM 1762 N N . THR A 1 225 ? 1.294 6.727 -14.652 1.00 90.06 225 THR A N 1
ATOM 1763 C CA . THR A 1 225 ? 0.510 6.258 -15.783 1.00 90.06 225 THR A CA 1
ATOM 1764 C C . THR A 1 225 ? -0.610 5.357 -15.262 1.00 90.06 225 THR A C 1
ATOM 1766 O O . THR A 1 225 ? -0.859 5.269 -14.057 1.00 90.06 225 THR A O 1
ATOM 1769 N N . SER A 1 226 ? -1.330 4.697 -16.159 1.00 87.81 226 SER A N 1
ATOM 1770 C CA . SER A 1 226 ? -2.403 3.790 -15.777 1.00 87.81 226 SER A CA 1
ATOM 1771 C C . SER A 1 226 ? -2.421 2.526 -16.611 1.00 87.81 226 SER A C 1
ATOM 1773 O O . SER A 1 226 ? -2.391 2.598 -17.839 1.00 87.81 226 SER A O 1
ATOM 1775 N N . ALA A 1 227 ? -2.576 1.397 -15.934 1.00 88.38 227 ALA A N 1
ATOM 1776 C CA . ALA A 1 227 ? -2.861 0.111 -16.538 1.00 88.38 227 ALA A CA 1
ATOM 1777 C C . ALA A 1 227 ? -4.362 -0.013 -16.818 1.00 88.38 227 ALA A C 1
ATOM 1779 O O . ALA A 1 227 ? -5.202 0.279 -15.955 1.00 88.38 227 ALA A O 1
ATOM 1780 N N . ARG A 1 228 ? -4.711 -0.447 -18.032 1.00 86.44 228 ARG A N 1
ATOM 1781 C CA . ARG A 1 228 ? -6.097 -0.770 -18.387 1.00 86.44 228 ARG A CA 1
ATOM 1782 C C . ARG A 1 228 ? -6.430 -2.185 -17.913 1.00 86.44 228 ARG A C 1
ATOM 1784 O O . ARG A 1 228 ? -5.565 -3.046 -17.848 1.00 86.44 228 ARG A O 1
ATOM 1791 N N . GLY A 1 229 ? -7.689 -2.419 -17.574 1.00 79.00 229 GLY A N 1
ATOM 1792 C CA . GLY A 1 229 ? -8.195 -3.709 -17.111 1.00 79.00 229 GLY A CA 1
ATOM 1793 C C . GLY A 1 229 ? -9.703 -3.629 -16.893 1.00 79.00 229 GLY A C 1
ATOM 1794 O O . GLY A 1 229 ? -10.355 -2.746 -17.446 1.00 79.00 229 GLY A O 1
ATOM 1795 N N . SER A 1 230 ? -10.252 -4.496 -16.035 1.00 71.56 230 SER A N 1
ATOM 1796 C CA . SER A 1 230 ? -11.657 -4.379 -15.589 1.00 71.56 230 SER A CA 1
ATOM 1797 C C . SER A 1 230 ? -11.955 -3.025 -14.928 1.00 71.56 230 SER A C 1
ATOM 1799 O O . SER A 1 230 ? -13.075 -2.527 -14.992 1.00 71.56 230 SER A O 1
ATOM 1801 N N . LYS A 1 231 ? -10.924 -2.412 -14.339 1.00 80.75 231 LYS A N 1
ATOM 1802 C CA . LYS A 1 231 ? -10.870 -1.019 -13.902 1.00 80.75 231 LYS A CA 1
ATOM 1803 C C . LYS A 1 231 ? -9.530 -0.409 -14.316 1.00 80.75 231 LYS A C 1
ATOM 1805 O O . LYS A 1 231 ? -8.562 -1.130 -14.569 1.00 80.75 231 LYS A O 1
ATOM 1810 N N . ARG A 1 232 ? -9.466 0.924 -14.362 1.00 81.81 232 ARG A N 1
ATOM 1811 C CA . ARG A 1 232 ? -8.211 1.666 -14.543 1.00 81.81 232 ARG A CA 1
ATOM 1812 C C . ARG A 1 232 ? -7.417 1.607 -13.236 1.00 81.81 232 ARG A C 1
ATOM 1814 O O . ARG A 1 232 ? -7.875 2.151 -12.237 1.00 81.81 232 ARG A O 1
ATOM 1821 N N . ASN A 1 233 ? -6.252 0.964 -13.258 1.00 86.69 233 ASN A N 1
ATOM 1822 C CA . ASN A 1 233 ? -5.351 0.891 -12.107 1.00 86.69 233 ASN A CA 1
ATOM 1823 C C . ASN A 1 233 ? -4.206 1.877 -12.291 1.00 86.69 233 ASN A C 1
ATOM 1825 O O . ASN A 1 233 ? -3.717 2.082 -13.405 1.00 86.69 233 ASN A O 1
ATOM 1829 N N . ASN A 1 234 ? -3.784 2.493 -11.199 1.00 88.00 234 ASN A N 1
ATOM 1830 C CA . ASN A 1 234 ? -2.738 3.498 -11.246 1.00 88.00 234 ASN A CA 1
ATOM 1831 C C . ASN A 1 234 ? -1.367 2.849 -11.120 1.00 88.00 234 ASN A C 1
ATOM 1833 O O . ASN A 1 234 ? -1.195 1.856 -10.411 1.00 88.00 234 ASN A O 1
ATOM 1837 N N . VAL A 1 235 ? -0.410 3.416 -11.847 1.00 91.19 235 VAL A N 1
ATOM 1838 C CA . VAL A 1 235 ? 0.951 2.902 -11.931 1.00 91.19 235 VAL A CA 1
ATOM 1839 C C . VAL A 1 235 ? 1.906 4.053 -11.663 1.00 91.19 235 VAL A C 1
ATOM 1841 O O . VAL A 1 235 ? 1.954 5.003 -12.445 1.00 91.19 235 VAL A O 1
ATOM 1844 N N . ILE A 1 236 ? 2.652 3.977 -10.565 1.00 91.56 236 ILE A N 1
ATOM 1845 C CA . ILE A 1 236 ? 3.798 4.845 -10.307 1.00 91.56 236 ILE A CA 1
ATOM 1846 C C . ILE A 1 236 ? 5.002 4.216 -10.994 1.00 91.56 236 ILE A C 1
ATOM 1848 O O . ILE A 1 236 ? 5.271 3.029 -10.820 1.00 91.56 236 ILE A O 1
ATOM 1852 N N . VAL A 1 237 ? 5.734 5.007 -11.762 1.00 91.44 237 VAL A N 1
ATOM 1853 C CA . VAL A 1 237 ? 6.978 4.582 -12.394 1.00 91.44 237 VAL A CA 1
ATOM 1854 C C . VAL A 1 237 ? 8.092 5.455 -11.863 1.00 91.44 237 VAL A C 1
ATOM 1856 O O . VAL A 1 237 ? 7.971 6.676 -11.895 1.00 91.44 237 VAL A O 1
ATOM 1859 N N . GLN A 1 238 ? 9.152 4.818 -11.380 1.00 90.62 238 GLN A N 1
ATOM 1860 C CA . GLN A 1 238 ? 10.345 5.464 -10.862 1.00 90.62 238 GLN A CA 1
ATOM 1861 C C . GLN A 1 238 ? 11.559 4.955 -11.634 1.00 90.62 238 GLN A C 1
ATOM 1863 O O . GLN A 1 238 ? 11.950 3.796 -11.487 1.00 90.62 238 GLN A O 1
ATOM 1868 N N . ALA A 1 239 ? 12.153 5.808 -12.463 1.00 88.50 239 ALA A N 1
ATOM 1869 C CA . ALA A 1 239 ? 13.494 5.545 -12.960 1.00 88.50 239 ALA A CA 1
ATOM 1870 C C . ALA A 1 239 ? 14.486 5.646 -11.792 1.00 88.50 239 ALA A C 1
ATOM 1872 O O . ALA A 1 239 ? 14.342 6.506 -10.925 1.00 88.50 239 ALA A O 1
ATOM 1873 N N . SER A 1 240 ? 15.466 4.755 -11.761 1.00 86.56 240 SER A N 1
ATOM 1874 C CA . SER A 1 240 ? 16.433 4.626 -10.680 1.00 86.56 240 SER A CA 1
ATOM 1875 C C . SER A 1 240 ? 17.834 4.591 -11.243 1.00 86.56 240 SER A C 1
ATOM 1877 O O . SER A 1 240 ? 18.109 3.831 -12.160 1.00 86.56 240 SER A O 1
ATOM 1879 N N . GLU A 1 241 ? 18.748 5.361 -10.669 1.00 84.62 241 GLU A N 1
ATOM 1880 C CA . GLU A 1 241 ? 20.172 5.292 -11.025 1.00 84.62 241 GLU A CA 1
ATOM 1881 C C . GLU A 1 241 ? 20.846 4.003 -10.540 1.00 84.62 241 GLU A C 1
ATOM 1883 O O . GLU A 1 241 ? 22.003 3.733 -10.857 1.00 84.62 241 GLU A O 1
ATOM 1888 N N . ARG A 1 242 ? 20.129 3.204 -9.745 1.00 83.12 242 ARG A N 1
ATOM 1889 C CA . ARG A 1 242 ? 20.606 1.948 -9.190 1.00 83.12 242 ARG A CA 1
ATOM 1890 C C . ARG A 1 242 ? 20.145 0.759 -10.020 1.00 83.12 242 ARG A C 1
ATOM 1892 O O . ARG A 1 242 ? 19.187 0.815 -10.794 1.00 83.12 242 ARG A O 1
ATOM 1899 N N . GLY A 1 243 ? 20.862 -0.344 -9.825 1.00 76.06 243 GLY A N 1
ATOM 1900 C CA . GLY A 1 243 ? 20.511 -1.632 -10.398 1.00 76.06 243 GLY A CA 1
ATOM 1901 C C . GLY A 1 243 ? 19.159 -2.139 -9.897 1.00 76.06 243 GLY A C 1
ATOM 1902 O O . GLY A 1 243 ? 18.528 -1.607 -8.984 1.00 76.06 243 GLY A O 1
ATOM 1903 N N . THR A 1 244 ? 18.705 -3.234 -10.487 1.00 71.50 244 THR A N 1
ATOM 1904 C CA . THR A 1 244 ? 17.349 -3.743 -10.277 1.00 71.50 244 THR A CA 1
ATOM 1905 C C . THR A 1 244 ? 17.029 -4.128 -8.837 1.00 71.50 244 THR A C 1
ATOM 1907 O O . THR A 1 244 ? 15.878 -3.998 -8.419 1.00 71.50 244 THR A O 1
ATOM 1910 N N . ARG A 1 245 ? 18.040 -4.566 -8.081 1.00 74.19 245 ARG A N 1
ATOM 1911 C CA . ARG A 1 245 ? 17.941 -5.045 -6.696 1.00 74.19 245 ARG A CA 1
ATOM 1912 C C . ARG A 1 245 ? 18.321 -3.995 -5.657 1.00 74.19 245 ARG A C 1
ATOM 1914 O O . ARG A 1 245 ? 18.121 -4.218 -4.467 1.00 74.19 245 ARG A O 1
ATOM 1921 N N . GLU A 1 246 ? 18.809 -2.839 -6.091 1.00 78.00 246 GLU A N 1
ATOM 1922 C CA . GLU A 1 246 ? 19.289 -1.779 -5.211 1.00 78.00 246 GLU A CA 1
ATOM 1923 C C . GLU A 1 246 ? 18.337 -0.585 -5.228 1.00 78.00 246 GLU A C 1
ATOM 1925 O O . GLU A 1 246 ? 17.782 -0.227 -6.258 1.00 78.00 246 GLU A O 1
ATOM 1930 N N . GLU A 1 247 ? 18.113 0.016 -4.065 1.00 80.88 247 GLU A N 1
ATOM 1931 C CA . GLU A 1 247 ? 17.325 1.239 -3.913 1.00 80.88 247 GLU A CA 1
ATOM 1932 C C . GLU A 1 247 ? 18.218 2.298 -3.281 1.00 80.88 247 GLU A C 1
ATOM 1934 O O . GLU A 1 247 ? 18.959 1.992 -2.342 1.00 80.88 247 GLU A O 1
ATOM 1939 N N . THR A 1 248 ? 18.139 3.543 -3.744 1.00 84.12 248 THR A N 1
ATOM 1940 C CA . THR A 1 248 ? 18.739 4.643 -2.986 1.00 84.12 248 THR A CA 1
ATOM 1941 C C . THR A 1 248 ? 17.939 4.893 -1.708 1.00 84.12 248 THR A C 1
ATOM 1943 O O . THR A 1 248 ? 16.738 4.623 -1.620 1.00 84.12 248 THR A O 1
ATOM 1946 N N . SER A 1 249 ? 18.579 5.475 -0.696 1.00 82.69 249 SER A N 1
ATOM 1947 C CA . SER A 1 249 ? 17.883 5.873 0.532 1.00 82.69 249 SER A CA 1
ATOM 1948 C C . SER A 1 249 ? 16.699 6.807 0.256 1.00 82.69 249 SER A C 1
ATOM 1950 O O . SER A 1 249 ? 15.651 6.657 0.877 1.00 82.69 249 SER A O 1
ATOM 1952 N N . GLN A 1 250 ? 16.824 7.724 -0.708 1.00 82.75 250 GLN A N 1
ATOM 1953 C CA . GLN A 1 250 ? 15.762 8.660 -1.088 1.00 82.75 250 GLN A CA 1
ATOM 1954 C C . GLN A 1 250 ? 14.569 7.958 -1.746 1.00 82.75 250 GLN A C 1
ATOM 1956 O O . GLN A 1 250 ? 13.420 8.240 -1.397 1.00 82.75 250 GLN A O 1
ATOM 1961 N N . GLU A 1 251 ? 14.825 7.033 -2.672 1.00 84.62 251 GLU A N 1
ATOM 1962 C CA . GLU A 1 251 ? 13.783 6.210 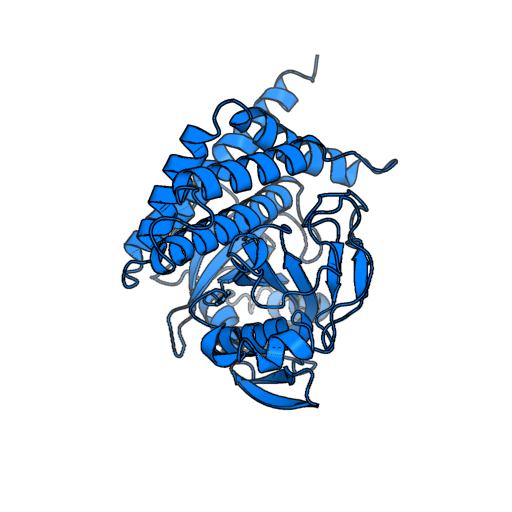-3.296 1.00 84.62 251 GLU A CA 1
ATOM 1963 C C . GLU A 1 251 ? 13.021 5.424 -2.221 1.00 84.62 251 GLU A C 1
ATOM 1965 O O . GLU A 1 251 ? 11.789 5.474 -2.159 1.00 84.62 251 GLU A O 1
ATOM 1970 N N . ARG A 1 252 ? 13.763 4.820 -1.284 1.00 84.06 252 ARG A N 1
ATOM 1971 C CA . ARG A 1 252 ? 13.203 4.047 -0.174 1.00 84.06 252 ARG A CA 1
ATOM 1972 C C . ARG A 1 252 ? 12.361 4.903 0.771 1.00 84.06 252 ARG A C 1
ATOM 1974 O O . ARG A 1 252 ? 11.257 4.488 1.127 1.00 84.06 252 ARG A O 1
ATOM 1981 N N . VAL A 1 253 ? 12.844 6.088 1.167 1.00 84.75 253 VAL A N 1
ATOM 1982 C CA . VAL A 1 253 ? 12.080 7.061 1.977 1.00 84.75 253 VAL A CA 1
ATOM 1983 C C . VAL A 1 253 ? 10.785 7.422 1.261 1.00 84.75 253 VAL A C 1
ATOM 1985 O O . VAL A 1 253 ? 9.710 7.335 1.855 1.00 84.75 253 VAL A O 1
ATOM 1988 N N . THR A 1 254 ? 10.885 7.768 -0.025 1.00 84.06 254 THR A N 1
ATOM 1989 C CA . THR A 1 254 ? 9.741 8.193 -0.833 1.00 84.06 254 THR A CA 1
ATOM 1990 C C . THR A 1 254 ? 8.680 7.107 -0.871 1.00 84.06 254 THR A C 1
ATOM 1992 O O . THR A 1 254 ? 7.519 7.355 -0.552 1.00 84.06 254 THR A O 1
ATOM 1995 N N . ARG A 1 255 ? 9.090 5.877 -1.181 1.00 86.94 255 ARG A N 1
ATOM 1996 C CA . ARG A 1 255 ? 8.202 4.724 -1.277 1.00 86.94 255 ARG A CA 1
ATOM 1997 C C . ARG A 1 255 ? 7.530 4.376 0.052 1.00 86.94 255 ARG A C 1
ATOM 1999 O O . ARG A 1 255 ? 6.332 4.104 0.064 1.00 86.94 255 ARG A O 1
ATOM 2006 N N . VAL A 1 256 ? 8.274 4.370 1.160 1.00 86.00 256 VAL A N 1
ATOM 2007 C CA . VAL A 1 256 ? 7.731 4.033 2.490 1.00 86.00 256 VAL A CA 1
ATOM 2008 C C . VAL A 1 256 ? 6.753 5.105 2.970 1.00 86.00 256 VAL A C 1
ATOM 2010 O O . VAL A 1 256 ? 5.633 4.775 3.358 1.00 86.00 256 VAL A O 1
ATOM 2013 N N . LEU A 1 257 ? 7.124 6.387 2.890 1.00 87.38 257 LEU A N 1
ATOM 2014 C CA . LEU A 1 257 ? 6.232 7.480 3.286 1.00 87.38 257 LEU A CA 1
ATOM 2015 C C . LEU A 1 257 ? 4.984 7.529 2.406 1.00 87.38 257 LEU A C 1
ATOM 2017 O O . LEU A 1 257 ? 3.875 7.660 2.923 1.00 87.38 257 LEU A O 1
ATOM 2021 N N . PHE A 1 258 ? 5.149 7.357 1.092 1.00 87.69 258 PHE A N 1
ATOM 2022 C CA . PHE A 1 258 ? 4.030 7.271 0.165 1.00 87.69 258 PHE A CA 1
ATOM 2023 C C . PHE A 1 258 ? 3.065 6.144 0.568 1.00 87.69 258 PHE A C 1
ATOM 2025 O O . PHE A 1 258 ? 1.864 6.380 0.687 1.00 87.69 258 PHE A O 1
ATOM 2032 N N . ALA A 1 259 ? 3.575 4.938 0.841 1.00 88.69 259 ALA A N 1
ATOM 2033 C CA . ALA A 1 259 ? 2.757 3.788 1.229 1.00 88.69 259 ALA A CA 1
ATOM 2034 C C . ALA A 1 259 ? 1.928 4.049 2.499 1.00 88.69 259 ALA A C 1
ATOM 2036 O O . ALA A 1 259 ? 0.740 3.709 2.550 1.00 88.69 259 ALA A O 1
ATOM 2037 N N . HIS A 1 260 ? 2.532 4.678 3.511 1.00 88.94 260 HIS A N 1
ATOM 2038 C CA . HIS A 1 260 ? 1.848 5.041 4.752 1.00 88.94 260 HIS A CA 1
ATOM 2039 C C . HIS A 1 260 ? 0.773 6.097 4.541 1.00 88.94 260 HIS A C 1
ATOM 2041 O O . HIS A 1 260 ? -0.372 5.896 4.945 1.00 88.94 260 HIS A O 1
ATOM 2047 N N . LEU A 1 261 ? 1.128 7.204 3.888 1.00 91.06 261 LEU A N 1
ATOM 2048 C CA . LEU A 1 261 ? 0.204 8.305 3.639 1.00 91.06 261 LEU A CA 1
ATOM 2049 C C . LEU A 1 261 ? -0.963 7.848 2.762 1.00 91.06 261 LEU A C 1
ATOM 2051 O O . LEU A 1 261 ? -2.103 8.205 3.041 1.00 91.06 261 LEU A O 1
ATOM 2055 N N . ASN A 1 262 ? -0.704 6.995 1.767 1.00 90.25 262 ASN A N 1
ATOM 2056 C CA . ASN A 1 262 ? -1.741 6.396 0.933 1.00 90.25 262 ASN A CA 1
ATOM 2057 C C . ASN A 1 262 ? -2.688 5.500 1.748 1.00 90.25 262 ASN A C 1
ATOM 2059 O O . ASN A 1 262 ? -3.904 5.605 1.606 1.00 90.25 262 ASN A O 1
ATOM 2063 N N . SER A 1 263 ? -2.151 4.667 2.645 1.00 93.06 263 SER A N 1
ATOM 2064 C CA . SER A 1 263 ? -2.966 3.798 3.510 1.00 93.06 263 SER A CA 1
ATOM 2065 C C . SER A 1 263 ? -3.815 4.606 4.501 1.00 93.06 263 SER A C 1
ATOM 2067 O O . SER A 1 263 ? -4.990 4.300 4.691 1.00 93.06 263 SER A O 1
ATOM 2069 N N . LEU A 1 264 ? -3.263 5.675 5.088 1.00 93.69 264 LEU A N 1
ATOM 2070 C CA . LEU A 1 264 ? -3.998 6.578 5.982 1.00 93.69 264 LEU A CA 1
ATOM 2071 C C . LEU A 1 264 ? -5.059 7.398 5.244 1.00 93.69 264 LEU A C 1
ATOM 2073 O O . LEU A 1 264 ? -6.178 7.518 5.734 1.00 93.69 264 LEU A O 1
ATOM 2077 N N . ALA A 1 265 ? -4.739 7.939 4.066 1.00 92.19 265 ALA A N 1
ATOM 2078 C CA . ALA A 1 265 ? -5.705 8.655 3.236 1.00 92.19 265 ALA A CA 1
ATOM 2079 C C . ALA A 1 265 ? -6.860 7.737 2.816 1.00 92.19 265 ALA A C 1
ATOM 2081 O O . ALA A 1 265 ? -8.019 8.147 2.879 1.00 92.19 265 ALA A O 1
ATOM 2082 N N . PHE A 1 266 ? -6.553 6.487 2.443 1.00 94.00 266 PHE A N 1
ATOM 2083 C CA . PHE A 1 266 ? -7.559 5.464 2.174 1.00 94.00 266 PHE A CA 1
ATOM 2084 C C . PHE A 1 266 ? -8.432 5.206 3.406 1.00 94.00 266 PHE A C 1
ATOM 2086 O O . PHE A 1 266 ? -9.654 5.295 3.314 1.00 94.00 266 PHE A O 1
ATOM 2093 N N . ALA A 1 267 ? -7.823 4.932 4.565 1.00 95.00 267 ALA A N 1
ATOM 2094 C CA . ALA A 1 267 ? -8.562 4.682 5.797 1.00 95.00 267 ALA A CA 1
ATOM 2095 C C . ALA A 1 267 ? -9.452 5.869 6.173 1.00 95.00 267 ALA A C 1
ATOM 2097 O O . ALA A 1 267 ? -10.625 5.686 6.468 1.00 95.00 267 ALA A O 1
ATOM 2098 N N . TYR A 1 268 ? -8.962 7.100 6.071 1.00 94.31 268 TYR A N 1
ATOM 2099 C CA . TYR A 1 268 ? -9.788 8.267 6.355 1.00 94.31 268 TYR A CA 1
ATOM 2100 C C . TYR A 1 268 ? -10.944 8.443 5.360 1.00 94.31 268 TYR A C 1
ATOM 2102 O O . TYR A 1 268 ? -12.063 8.746 5.773 1.00 94.31 268 TYR A O 1
ATOM 2110 N N . ALA A 1 269 ? -10.717 8.176 4.069 1.00 92.31 269 ALA A N 1
ATOM 2111 C CA . ALA A 1 269 ? -11.777 8.197 3.062 1.00 92.31 269 ALA A CA 1
ATOM 2112 C C . ALA A 1 269 ? -12.899 7.200 3.393 1.00 92.31 269 ALA A C 1
ATOM 2114 O O . ALA A 1 269 ? -14.070 7.515 3.193 1.00 92.31 269 ALA A O 1
ATOM 2115 N N . GLN A 1 270 ? -12.548 6.022 3.923 1.00 93.81 270 GLN A N 1
ATOM 2116 C CA . GLN A 1 270 ? -13.524 5.008 4.331 1.00 93.81 270 GLN A CA 1
ATOM 2117 C C . GLN A 1 270 ? -14.189 5.321 5.674 1.00 93.81 270 GLN A C 1
ATOM 2119 O O . GLN A 1 270 ? -15.367 5.027 5.850 1.00 93.81 270 GLN A O 1
ATOM 2124 N N . LEU A 1 271 ? -13.476 5.970 6.597 1.00 91.69 271 LEU A N 1
ATOM 2125 C CA . LEU A 1 271 ? -14.008 6.369 7.901 1.00 91.69 271 LEU A CA 1
ATOM 2126 C C . LEU A 1 271 ? -15.233 7.285 7.756 1.00 91.69 271 LEU A C 1
ATOM 2128 O O . LEU A 1 271 ? -16.189 7.169 8.518 1.00 91.69 271 LEU A O 1
ATOM 2132 N N . GLN A 1 272 ? -15.242 8.138 6.727 1.00 88.12 272 GLN A N 1
ATOM 2133 C CA . GLN A 1 272 ? -16.378 9.002 6.388 1.00 88.12 272 GLN A CA 1
ATOM 2134 C C . GLN A 1 272 ? -17.675 8.224 6.094 1.00 88.12 272 GLN A C 1
ATOM 2136 O O . GLN A 1 272 ? -18.755 8.772 6.301 1.00 88.12 272 GLN A O 1
ATOM 2141 N N . HIS A 1 273 ? -17.584 6.958 5.667 1.00 86.19 273 HIS A N 1
ATOM 2142 C CA . HIS A 1 273 ? -18.743 6.102 5.369 1.00 86.19 273 HIS A CA 1
ATOM 2143 C C . HIS A 1 273 ? -19.276 5.344 6.590 1.00 86.19 273 HIS A C 1
ATOM 2145 O O . HIS A 1 273 ? -20.403 4.859 6.558 1.00 86.19 273 HIS A O 1
ATOM 2151 N N . VAL A 1 274 ? -18.493 5.231 7.667 1.00 84.25 274 VAL A N 1
ATOM 2152 C CA . VAL A 1 274 ? -18.861 4.445 8.862 1.00 84.25 274 VAL A CA 1
ATOM 2153 C C . VAL A 1 274 ? -19.748 5.239 9.833 1.00 84.25 274 VAL A C 1
ATOM 2155 O O . VAL A 1 274 ? -20.480 4.645 10.622 1.00 84.25 274 VAL A O 1
ATOM 2158 N N . GLY A 1 275 ? -19.737 6.573 9.756 1.00 71.12 275 GLY A N 1
ATOM 2159 C CA . GLY A 1 275 ? -20.564 7.465 10.577 1.00 71.12 275 GLY A CA 1
ATOM 2160 C C . GLY A 1 275 ? -19.777 8.635 11.175 1.00 71.12 275 GLY A C 1
ATOM 2161 O O . GLY A 1 275 ? -18.556 8.707 11.059 1.00 71.12 275 GLY A O 1
ATOM 2162 N N . SER A 1 276 ? -20.484 9.586 11.796 1.00 62.06 276 SER A N 1
ATOM 2163 C CA . SER A 1 276 ? -19.921 10.855 12.293 1.00 62.06 276 SER A CA 1
ATOM 2164 C C . SER A 1 276 ? -19.312 10.790 13.700 1.00 62.06 276 SER A C 1
ATOM 2166 O O . SER A 1 276 ? -18.640 11.737 14.111 1.00 62.06 276 SER A O 1
ATOM 2168 N N . SER A 1 277 ? -19.509 9.691 14.435 1.00 61.00 277 SER A N 1
ATOM 2169 C CA . SER A 1 277 ? -18.900 9.479 15.751 1.00 61.00 277 SER A CA 1
ATOM 2170 C C . SER A 1 277 ? -18.657 7.997 15.998 1.00 61.00 277 SER A C 1
ATOM 2172 O O . SER A 1 277 ? -19.598 7.207 16.097 1.00 61.00 277 SER A O 1
ATOM 2174 N N . ILE A 1 278 ? -17.384 7.622 16.104 1.00 76.94 278 ILE A N 1
ATOM 2175 C CA . ILE A 1 278 ? -16.970 6.291 16.543 1.00 76.94 278 ILE A CA 1
ATOM 2176 C C . ILE A 1 278 ? -16.390 6.445 17.948 1.00 76.94 278 ILE A C 1
ATOM 2178 O O . ILE A 1 278 ? -15.399 7.147 18.151 1.00 76.94 278 ILE A O 1
ATOM 2182 N N . SER A 1 279 ? -17.021 5.800 18.932 1.00 74.38 279 SER A N 1
ATOM 2183 C CA . SER A 1 279 ? -16.603 5.851 20.342 1.00 74.38 279 SER A CA 1
ATOM 2184 C C . SER A 1 279 ? -16.493 7.278 20.907 1.00 74.38 279 SER A C 1
ATOM 2186 O O . SER A 1 279 ? -15.574 7.585 21.664 1.00 74.38 279 SER A O 1
ATOM 2188 N N . GLY A 1 280 ? -17.411 8.168 20.510 1.00 80.12 280 GLY A N 1
ATOM 2189 C CA . GLY A 1 280 ? -17.459 9.555 20.988 1.00 80.12 280 GLY A CA 1
ATOM 2190 C C . GLY A 1 280 ? -16.389 10.478 20.397 1.00 80.12 280 GLY A C 1
ATOM 2191 O O . GLY A 1 280 ? -16.322 11.637 20.791 1.00 80.12 280 GLY A O 1
ATOM 2192 N N . LYS A 1 281 ? -15.562 9.986 19.465 1.00 85.88 281 LYS A N 1
ATOM 2193 C CA . LYS A 1 281 ? -14.535 10.770 18.773 1.00 85.88 281 LYS A CA 1
ATOM 2194 C C . LYS A 1 281 ? -15.015 11.157 17.385 1.00 85.88 281 LYS A C 1
ATOM 2196 O O . LYS A 1 281 ? -15.607 10.348 16.668 1.00 85.88 281 LYS A O 1
ATOM 2201 N N . THR A 1 282 ? -14.700 12.380 16.987 1.00 90.88 282 THR A N 1
ATOM 2202 C CA . THR A 1 282 ? -14.899 12.850 15.616 1.00 90.88 282 THR A CA 1
ATOM 2203 C C . THR A 1 282 ? -13.928 12.149 14.661 1.00 90.88 282 THR A C 1
ATOM 2205 O O . THR A 1 282 ? -12.819 11.756 15.040 1.00 90.88 282 THR A O 1
ATOM 2208 N N . ASN A 1 283 ? -14.299 12.047 13.382 1.00 91.19 283 ASN A N 1
ATOM 2209 C CA . ASN A 1 283 ? -13.426 11.469 12.352 1.00 91.19 283 ASN A CA 1
ATOM 2210 C C . ASN A 1 283 ? -12.071 12.188 12.276 1.00 91.19 283 ASN A C 1
ATOM 2212 O O . ASN A 1 283 ? -11.029 11.548 12.120 1.00 91.19 283 ASN A O 1
ATOM 2216 N N . ARG A 1 284 ? -12.072 13.512 12.462 1.00 90.75 284 ARG A N 1
ATOM 2217 C CA . ARG A 1 284 ? -10.855 14.327 12.479 1.00 90.75 284 ARG A CA 1
ATOM 2218 C C . ARG A 1 284 ? -9.946 13.993 13.660 1.00 90.75 284 ARG A C 1
ATOM 2220 O O . ARG A 1 284 ? -8.738 13.882 13.477 1.00 90.75 284 ARG A O 1
ATOM 2227 N N . GLU A 1 285 ? -10.492 13.779 14.857 1.00 92.44 285 GLU A N 1
ATOM 2228 C CA . GLU A 1 285 ? -9.694 13.351 16.017 1.00 92.44 285 GLU A CA 1
ATOM 2229 C C . GLU A 1 285 ? -9.078 11.966 15.811 1.00 92.44 285 GLU A C 1
ATOM 2231 O O . GLU A 1 285 ? -7.926 11.745 16.187 1.00 92.44 285 GLU A O 1
ATOM 2236 N N . ILE A 1 286 ? -9.818 11.042 15.192 1.00 92.19 286 ILE A N 1
ATOM 2237 C CA . ILE A 1 286 ? -9.314 9.709 14.839 1.00 92.19 286 ILE A CA 1
ATOM 2238 C C . ILE A 1 286 ? -8.137 9.834 13.865 1.00 92.19 286 ILE A C 1
ATOM 2240 O O . ILE A 1 286 ? -7.067 9.287 14.136 1.00 92.19 286 ILE A O 1
ATOM 2244 N N . LEU A 1 287 ? -8.291 10.615 12.789 1.00 92.50 287 LEU A N 1
ATOM 2245 C CA . LEU A 1 287 ? -7.215 10.880 11.831 1.00 92.50 287 LEU A CA 1
ATOM 2246 C C . LEU A 1 287 ? -6.000 11.526 12.505 1.00 92.50 287 LEU A C 1
ATOM 2248 O O . LEU A 1 287 ? -4.873 11.083 12.302 1.00 92.50 287 LEU A O 1
ATOM 2252 N N . ARG A 1 288 ? -6.219 12.547 13.340 1.00 94.50 288 ARG A N 1
ATOM 2253 C CA . ARG A 1 288 ? -5.152 13.242 14.069 1.00 94.50 288 ARG A CA 1
ATOM 2254 C C . ARG A 1 288 ? -4.340 12.281 14.932 1.00 94.50 288 ARG A C 1
ATOM 2256 O O . ARG A 1 288 ? -3.113 12.349 14.934 1.00 94.50 288 ARG A O 1
ATOM 2263 N N . ASN A 1 289 ? -5.012 11.379 15.644 1.00 93.56 289 ASN A N 1
ATOM 2264 C CA . ASN A 1 289 ? -4.353 10.385 16.487 1.00 93.56 289 ASN A CA 1
ATOM 2265 C C . ASN A 1 289 ? -3.558 9.370 15.651 1.00 93.56 289 ASN A C 1
ATOM 2267 O O . ASN A 1 289 ? -2.430 9.047 16.022 1.00 93.56 289 ASN A O 1
ATOM 2271 N N . ALA A 1 290 ? -4.095 8.939 14.505 1.00 92.31 290 ALA A N 1
ATOM 2272 C CA . ALA A 1 290 ? -3.395 8.048 13.580 1.00 92.31 290 ALA A CA 1
ATOM 2273 C C . ALA A 1 290 ? -2.144 8.699 12.970 1.00 92.31 290 ALA A C 1
ATOM 2275 O O . ALA A 1 290 ? -1.080 8.081 12.913 1.00 92.31 290 ALA A O 1
ATOM 2276 N N . ILE A 1 291 ? -2.235 9.978 12.591 1.00 93.12 291 ILE A N 1
ATOM 2277 C CA . ILE A 1 291 ? -1.089 10.760 12.115 1.00 93.12 291 ILE A CA 1
ATOM 2278 C C . ILE A 1 291 ? -0.053 10.915 13.219 1.00 93.12 291 ILE A C 1
ATOM 2280 O O . ILE A 1 291 ? 1.125 10.673 12.972 1.00 93.12 291 ILE A O 1
ATOM 2284 N N . LYS A 1 292 ? -0.473 11.302 14.427 1.00 94.12 292 LYS A N 1
ATOM 2285 C CA . LYS A 1 292 ? 0.435 11.447 15.566 1.00 94.12 292 LYS A CA 1
ATOM 2286 C C . LYS A 1 292 ? 1.197 10.146 15.812 1.00 94.12 292 LYS A C 1
ATOM 2288 O O . LYS A 1 292 ? 2.418 10.168 15.844 1.00 94.12 292 LYS A O 1
ATOM 2293 N N . ALA A 1 293 ? 0.493 9.018 15.873 1.00 89.75 293 ALA A N 1
ATOM 2294 C CA . ALA A 1 293 ? 1.122 7.717 16.050 1.00 89.75 293 ALA A CA 1
ATOM 2295 C C . ALA A 1 293 ? 2.088 7.373 14.908 1.00 89.75 293 ALA A C 1
ATOM 2297 O O . ALA A 1 293 ? 3.174 6.867 15.159 1.00 89.75 293 ALA A O 1
ATOM 2298 N N . MET A 1 294 ? 1.745 7.680 13.652 1.00 90.06 294 MET A N 1
ATOM 2299 C CA . MET A 1 294 ? 2.681 7.527 12.535 1.00 90.06 294 MET A CA 1
ATOM 2300 C C . MET A 1 294 ? 3.941 8.383 12.726 1.00 90.06 294 MET A C 1
ATOM 2302 O O . MET A 1 294 ? 5.041 7.865 12.564 1.00 90.06 294 MET A O 1
ATOM 2306 N N . ILE A 1 295 ? 3.797 9.664 13.070 1.00 90.94 295 ILE A N 1
ATOM 2307 C CA . ILE A 1 295 ? 4.924 10.581 13.279 1.00 90.94 295 ILE A CA 1
ATOM 2308 C C . ILE A 1 295 ? 5.803 10.123 14.441 1.00 90.94 295 ILE A C 1
ATOM 2310 O O . ILE A 1 295 ? 7.020 10.076 14.278 1.00 90.94 295 ILE A O 1
ATOM 2314 N N . ASP A 1 296 ? 5.205 9.731 15.565 1.00 88.12 296 ASP A N 1
ATOM 2315 C CA . ASP A 1 296 ? 5.928 9.226 16.732 1.00 88.12 296 ASP A CA 1
ATOM 2316 C C . ASP A 1 296 ? 6.761 7.988 16.346 1.00 88.12 296 ASP A C 1
ATOM 2318 O O . ASP A 1 296 ? 7.959 7.945 16.618 1.00 88.12 296 ASP A O 1
ATOM 2322 N N . ARG A 1 297 ? 6.186 7.045 15.582 1.00 82.12 297 ARG A N 1
ATOM 2323 C CA . ARG A 1 297 ? 6.894 5.843 15.090 1.00 82.12 297 ARG A CA 1
ATOM 2324 C C . ARG A 1 297 ? 8.037 6.157 14.126 1.00 82.12 297 ARG A C 1
ATOM 2326 O O . ARG A 1 297 ? 9.071 5.496 14.160 1.00 82.12 297 ARG A O 1
ATOM 2333 N N . LEU A 1 298 ? 7.860 7.149 13.251 1.00 83.94 298 LEU A N 1
ATOM 2334 C CA . LEU A 1 298 ? 8.918 7.605 12.343 1.00 83.94 298 LEU A CA 1
ATOM 2335 C C . LEU A 1 298 ? 10.034 8.348 13.098 1.00 83.94 298 LEU A C 1
ATOM 2337 O O . LEU A 1 298 ? 11.190 8.298 12.681 1.00 83.94 298 LEU A O 1
ATOM 2341 N N . ALA A 1 299 ? 9.708 9.027 14.203 1.00 84.50 299 ALA A N 1
ATOM 2342 C CA . ALA A 1 299 ? 10.669 9.749 15.034 1.00 84.50 299 ALA A CA 1
ATOM 2343 C C . ALA A 1 299 ? 11.534 8.809 15.884 1.00 84.50 299 ALA A C 1
ATOM 2345 O O . ALA A 1 299 ? 12.733 9.043 16.019 1.00 84.50 299 ALA A O 1
ATOM 2346 N N . THR A 1 300 ? 10.950 7.732 16.417 1.00 76.75 300 THR A N 1
ATOM 2347 C CA . THR A 1 300 ? 11.650 6.717 17.224 1.00 76.75 300 THR A CA 1
ATOM 2348 C C . THR A 1 300 ? 12.390 5.682 16.380 1.00 76.75 300 THR A C 1
ATOM 2350 O O . THR A 1 300 ? 12.773 4.626 16.885 1.00 76.75 300 THR A O 1
ATOM 2353 N N . PHE A 1 301 ? 12.577 5.947 15.085 1.00 70.62 301 PHE A N 1
ATOM 2354 C CA . PHE A 1 301 ? 13.303 5.058 14.195 1.00 70.62 301 PHE A CA 1
ATOM 2355 C C . PHE A 1 301 ? 14.783 4.995 14.599 1.00 70.62 301 PHE A C 1
ATOM 2357 O O . PHE A 1 301 ? 15.594 5.847 14.228 1.00 70.62 301 PHE A O 1
ATOM 2364 N N . ASN A 1 302 ? 15.112 3.991 15.412 1.00 61.78 302 ASN A N 1
ATOM 2365 C CA . ASN A 1 302 ? 16.461 3.758 15.907 1.00 61.78 302 ASN A CA 1
ATOM 2366 C C . ASN A 1 302 ? 17.301 3.010 14.874 1.00 61.78 302 ASN A C 1
ATOM 2368 O O . ASN A 1 302 ? 16.856 2.023 14.284 1.00 61.78 302 ASN A O 1
ATOM 2372 N N . GLN A 1 303 ? 18.545 3.466 14.723 1.00 58.31 303 GLN A N 1
ATOM 2373 C CA . GLN A 1 303 ? 19.610 2.746 14.037 1.00 58.31 303 GLN A CA 1
ATOM 2374 C C . GLN A 1 303 ? 19.970 1.518 14.885 1.00 58.31 303 GLN A C 1
ATOM 2376 O O . GLN A 1 303 ? 20.791 1.602 15.789 1.00 58.31 303 GLN A O 1
ATOM 2381 N N . GLY A 1 304 ? 19.297 0.390 14.656 1.00 51.78 304 GLY A N 1
ATOM 2382 C CA . GLY A 1 304 ? 19.780 -0.899 15.145 1.00 51.78 304 GLY A CA 1
ATOM 2383 C C . GLY A 1 304 ? 21.168 -1.160 14.554 1.00 51.78 304 GLY A C 1
ATOM 2384 O O . GLY A 1 304 ? 21.344 -1.017 13.345 1.00 51.78 304 GLY A O 1
ATOM 2385 N N . ASP A 1 305 ? 22.123 -1.465 15.429 1.00 46.41 305 ASP A N 1
ATOM 2386 C CA . ASP A 1 305 ? 23.572 -1.576 15.224 1.00 46.41 305 ASP A CA 1
ATOM 2387 C C . ASP A 1 305 ? 24.105 -1.688 13.772 1.00 46.41 305 ASP A C 1
ATOM 2389 O O . ASP A 1 305 ? 23.911 -2.672 13.055 1.00 46.41 305 ASP A O 1
ATOM 2393 N N . ALA A 1 306 ? 24.920 -0.684 13.419 1.00 44.44 306 ALA A N 1
ATOM 2394 C CA . ALA A 1 306 ? 26.180 -0.811 12.675 1.00 44.44 306 ALA A CA 1
ATOM 2395 C C . ALA A 1 306 ? 26.175 -1.166 11.170 1.00 44.44 306 ALA A C 1
ATOM 2397 O O . ALA A 1 306 ? 27.072 -1.874 10.702 1.00 44.44 306 ALA A O 1
ATOM 2398 N N . ARG A 1 307 ? 25.268 -0.609 10.353 1.00 55.47 307 ARG A N 1
ATOM 2399 C CA . ARG A 1 307 ? 25.543 -0.467 8.904 1.00 55.47 307 ARG A CA 1
ATOM 2400 C C . ARG A 1 307 ? 25.203 0.931 8.385 1.00 55.47 307 ARG A C 1
ATOM 2402 O O . ARG A 1 307 ? 24.033 1.289 8.291 1.00 55.47 307 ARG A O 1
ATOM 2409 N N . ASP A 1 308 ? 26.227 1.658 7.931 1.00 63.25 308 ASP A N 1
ATOM 2410 C CA . ASP A 1 308 ? 26.131 2.989 7.297 1.00 63.25 308 ASP A CA 1
ATOM 2411 C C . ASP A 1 308 ? 25.104 3.065 6.153 1.00 63.25 308 ASP A C 1
ATOM 2413 O O . ASP A 1 308 ? 24.545 4.126 5.874 1.00 63.25 308 ASP A O 1
ATOM 2417 N N . LYS A 1 309 ? 24.810 1.929 5.504 1.00 64.25 309 LYS A N 1
ATOM 2418 C CA . LYS A 1 309 ? 23.935 1.846 4.324 1.00 64.25 309 LYS A CA 1
ATOM 2419 C C . LYS A 1 309 ? 22.502 2.342 4.568 1.00 64.25 309 LYS A C 1
ATOM 2421 O O . LYS A 1 309 ? 21.867 2.791 3.619 1.00 64.25 309 LYS A O 1
ATOM 2426 N N . ASP A 1 310 ? 22.007 2.310 5.807 1.00 73.62 310 ASP A N 1
ATOM 2427 C CA . ASP A 1 310 ? 20.632 2.710 6.143 1.00 73.62 310 ASP A CA 1
ATOM 2428 C C . ASP A 1 310 ? 20.538 4.018 6.950 1.00 73.62 310 ASP A C 1
ATOM 2430 O O . ASP A 1 310 ? 19.434 4.471 7.273 1.00 73.62 310 ASP A O 1
ATOM 2434 N N . ALA A 1 311 ? 21.669 4.666 7.252 1.00 78.44 311 ALA A N 1
ATOM 2435 C CA . ALA A 1 311 ? 21.695 5.904 8.030 1.00 78.44 311 ALA A CA 1
ATOM 2436 C C . ALA A 1 311 ? 20.920 7.028 7.324 1.00 78.44 311 ALA A C 1
ATOM 2438 O O . ALA A 1 311 ? 20.061 7.668 7.931 1.00 78.44 311 ALA A O 1
ATOM 2439 N N . ALA A 1 312 ? 21.142 7.205 6.018 1.00 81.94 312 ALA A N 1
ATOM 2440 C CA . ALA A 1 312 ? 20.457 8.226 5.224 1.00 81.94 312 ALA A CA 1
ATOM 2441 C C . ALA A 1 312 ? 18.947 7.960 5.082 1.00 81.94 312 ALA A C 1
ATOM 2443 O O . ALA A 1 312 ? 18.145 8.891 5.127 1.00 81.94 312 ALA A O 1
ATOM 2444 N N . PHE A 1 313 ? 18.540 6.692 4.958 1.00 83.38 313 PHE A N 1
ATOM 2445 C CA . PHE A 1 313 ? 17.123 6.317 4.959 1.00 83.38 313 PHE A CA 1
ATOM 2446 C C . PHE A 1 313 ? 16.473 6.664 6.306 1.00 83.38 313 PHE A C 1
ATOM 2448 O O . PHE A 1 313 ? 15.426 7.313 6.344 1.00 83.38 313 PHE A O 1
ATOM 2455 N N . SER A 1 314 ? 17.137 6.297 7.406 1.00 80.19 314 SER A N 1
ATOM 2456 C CA . SER A 1 314 ? 16.692 6.609 8.767 1.00 80.19 314 SER A CA 1
ATOM 2457 C C . SER A 1 314 ? 16.527 8.099 8.998 1.00 80.19 314 SER A C 1
ATOM 2459 O O . SER A 1 314 ? 15.503 8.551 9.511 1.00 80.19 314 SER A O 1
ATOM 2461 N N . GLU A 1 315 ? 17.522 8.869 8.578 1.00 83.75 315 GLU A N 1
ATOM 2462 C CA . GLU A 1 315 ? 17.509 10.311 8.736 1.00 83.75 315 GLU A CA 1
ATOM 2463 C C . GLU A 1 315 ? 16.406 10.973 7.915 1.00 83.75 315 GLU A C 1
ATOM 2465 O O . GLU A 1 315 ? 15.741 11.880 8.412 1.00 83.75 315 GLU A O 1
ATOM 2470 N N . GLY A 1 316 ? 16.130 10.482 6.705 1.00 85.44 316 GLY A N 1
ATOM 2471 C CA . GLY A 1 316 ? 15.024 10.987 5.894 1.00 85.44 316 GLY A CA 1
ATOM 2472 C C . GLY A 1 316 ? 13.651 10.782 6.549 1.00 85.44 316 GLY A C 1
ATOM 2473 O O . GLY A 1 316 ? 12.811 11.687 6.507 1.00 85.44 316 GLY A O 1
ATOM 2474 N N . LEU A 1 317 ? 13.425 9.641 7.216 1.00 86.56 317 LEU A N 1
ATOM 2475 C CA . LEU A 1 317 ? 12.191 9.394 7.977 1.00 86.56 317 LEU A CA 1
ATOM 2476 C C . LEU A 1 317 ? 12.091 10.285 9.223 1.00 86.56 317 LEU A C 1
ATOM 2478 O O . LEU A 1 317 ? 11.049 10.905 9.449 1.00 86.56 317 LEU A O 1
ATOM 2482 N N . ARG A 1 318 ? 13.179 10.418 9.994 1.00 85.12 318 ARG A N 1
ATOM 2483 C CA . ARG A 1 318 ? 13.222 11.304 11.173 1.00 85.12 318 ARG A CA 1
ATOM 2484 C C . ARG A 1 318 ? 13.053 12.770 10.794 1.00 85.12 318 ARG A C 1
ATOM 2486 O O . ARG A 1 318 ? 12.359 13.510 11.488 1.00 85.12 318 ARG A O 1
ATOM 2493 N N . THR A 1 319 ? 13.624 13.185 9.668 1.00 87.88 319 THR A N 1
ATOM 2494 C CA . THR A 1 319 ? 13.475 14.535 9.114 1.00 87.88 319 THR A CA 1
ATOM 2495 C C . THR A 1 319 ? 12.017 14.828 8.780 1.00 87.88 319 THR A C 1
ATOM 2497 O O . THR A 1 319 ? 11.499 15.879 9.168 1.00 87.88 319 THR A O 1
ATOM 2500 N N . PHE A 1 320 ? 11.323 13.884 8.135 1.00 89.31 320 PHE A N 1
ATOM 2501 C CA . PHE A 1 320 ? 9.885 13.991 7.896 1.00 89.31 320 PHE A CA 1
ATOM 2502 C C . PHE A 1 320 ? 9.101 14.092 9.213 1.00 89.31 320 PHE A C 1
ATOM 2504 O O . PHE A 1 320 ? 8.285 15.003 9.377 1.00 89.31 320 PHE A O 1
ATOM 2511 N N . ALA A 1 321 ? 9.388 13.212 10.176 1.00 90.25 321 ALA A N 1
ATOM 2512 C CA . ALA A 1 321 ? 8.724 13.194 11.476 1.00 90.25 321 ALA A CA 1
ATOM 2513 C C . ALA A 1 321 ? 8.903 14.517 12.238 1.00 90.25 321 ALA A C 1
ATOM 2515 O O . ALA A 1 321 ? 7.925 15.149 12.636 1.00 90.25 321 ALA A O 1
ATOM 2516 N N . LYS A 1 322 ? 10.145 15.002 12.354 1.00 89.88 322 LYS A N 1
ATOM 2517 C CA . LYS A 1 322 ? 10.494 16.288 12.977 1.00 89.88 322 LYS A CA 1
ATOM 2518 C C . LYS A 1 322 ? 9.832 17.461 12.268 1.00 89.88 322 LYS A C 1
ATOM 2520 O O . LYS A 1 322 ? 9.436 18.432 12.906 1.00 89.88 322 LYS A O 1
ATOM 2525 N N . ALA A 1 323 ? 9.709 17.397 10.945 1.00 88.44 323 ALA A N 1
ATOM 2526 C CA . ALA A 1 323 ? 9.032 18.439 10.202 1.00 88.44 323 ALA A CA 1
ATOM 2527 C C . ALA A 1 323 ? 7.533 18.499 10.531 1.00 88.44 323 ALA A C 1
ATOM 2529 O O . ALA A 1 323 ? 6.989 19.597 10.474 1.00 88.44 323 ALA A O 1
ATOM 2530 N N . TYR A 1 324 ? 6.872 17.393 10.878 1.00 90.38 324 TYR A N 1
ATOM 2531 C CA . TYR A 1 324 ? 5.424 17.361 11.126 1.00 90.38 324 TYR A CA 1
ATOM 2532 C C . TYR A 1 324 ? 5.003 17.184 12.592 1.00 90.38 324 TYR A C 1
ATOM 2534 O O . TYR A 1 324 ? 3.820 17.349 12.877 1.00 90.38 324 TYR A O 1
ATOM 2542 N N . SER A 1 325 ? 5.923 16.954 13.534 1.00 90.06 325 SER A N 1
ATOM 2543 C CA . SER A 1 325 ? 5.609 16.777 14.965 1.00 90.06 325 SER A CA 1
ATOM 2544 C C . SER A 1 325 ? 4.848 17.958 15.584 1.00 90.06 325 SER A C 1
ATOM 2546 O O . SER A 1 325 ? 3.943 17.752 16.386 1.00 90.06 325 SER A O 1
ATOM 2548 N N . GLY A 1 326 ? 5.139 19.191 15.156 1.00 89.12 326 GLY A N 1
ATOM 2549 C CA . GLY A 1 326 ? 4.395 20.403 15.537 1.00 89.12 326 GLY A CA 1
ATOM 2550 C C . GLY A 1 326 ? 3.314 20.840 14.538 1.00 89.12 326 GLY A C 1
ATOM 2551 O O . GLY A 1 326 ? 2.687 21.876 14.731 1.00 89.12 326 GLY A O 1
ATOM 2552 N N . ARG A 1 327 ? 3.115 20.096 13.443 1.00 91.69 327 ARG A N 1
ATOM 2553 C CA . ARG A 1 327 ? 2.246 20.469 12.307 1.00 91.69 327 ARG A CA 1
ATOM 2554 C C . ARG A 1 327 ? 1.270 19.349 11.939 1.00 91.69 327 ARG A C 1
ATOM 2556 O O . ARG A 1 327 ? 0.917 19.173 10.774 1.00 91.69 327 ARG A O 1
ATOM 2563 N N . ILE A 1 328 ? 0.824 18.588 12.939 1.00 93.81 328 ILE A N 1
ATOM 2564 C CA . ILE A 1 328 ? -0.112 17.469 12.756 1.00 93.81 328 ILE A CA 1
ATOM 2565 C C . ILE A 1 328 ? -1.419 17.946 12.107 1.00 93.81 328 ILE A C 1
ATOM 2567 O O . ILE A 1 328 ? -1.917 17.276 11.211 1.00 93.81 328 ILE A O 1
ATOM 2571 N N . GLU A 1 329 ? -1.947 19.115 12.486 1.00 93.56 329 GLU A N 1
ATOM 2572 C CA . GLU A 1 329 ? -3.173 19.673 11.884 1.00 93.56 329 GLU A CA 1
ATOM 2573 C C . GLU A 1 329 ? -3.004 20.040 10.403 1.00 93.56 329 GLU A C 1
ATOM 2575 O O . GLU A 1 329 ? -3.924 19.856 9.602 1.00 93.56 329 GLU A O 1
ATOM 2580 N N . GLU A 1 330 ? -1.819 20.524 10.017 1.00 91.88 330 GLU A N 1
ATOM 2581 C CA . GLU A 1 330 ? -1.488 20.794 8.614 1.00 91.88 330 GLU A CA 1
ATOM 2582 C C . GLU A 1 330 ? -1.512 19.485 7.814 1.00 91.88 330 GLU A C 1
ATOM 2584 O O . GLU A 1 330 ? -2.133 19.405 6.753 1.00 91.88 330 GLU A O 1
ATOM 2589 N N . LEU A 1 331 ? -0.872 18.437 8.345 1.00 90.19 331 LEU A N 1
ATOM 2590 C CA . LEU A 1 331 ? -0.840 17.118 7.718 1.00 90.19 331 LEU A CA 1
ATOM 2591 C C . LEU A 1 331 ? -2.226 16.463 7.677 1.00 90.19 331 LEU A C 1
ATOM 2593 O O . LEU A 1 331 ? -2.582 15.876 6.658 1.00 90.19 331 LEU A O 1
ATOM 2597 N N . ALA A 1 332 ? -3.025 16.613 8.737 1.00 92.56 332 ALA A N 1
ATOM 2598 C CA . ALA A 1 332 ? -4.411 16.165 8.772 1.00 92.56 332 ALA A CA 1
ATOM 2599 C C . ALA A 1 332 ? -5.195 16.824 7.644 1.00 92.56 332 ALA A C 1
ATOM 2601 O O . ALA A 1 332 ? -5.676 16.118 6.770 1.00 92.56 332 ALA A O 1
ATOM 2602 N N . THR A 1 333 ? -5.202 18.155 7.568 1.00 92.50 333 THR A N 1
ATOM 2603 C CA . THR A 1 333 ? -5.906 18.905 6.515 1.00 92.50 333 THR A CA 1
ATOM 2604 C C . THR A 1 333 ? -5.491 18.458 5.105 1.00 92.50 333 THR A C 1
ATOM 2606 O O . THR A 1 333 ? -6.340 18.294 4.227 1.00 92.50 333 THR A O 1
ATOM 2609 N N . LYS A 1 334 ? -4.195 18.191 4.878 1.00 89.81 334 LYS A N 1
ATOM 2610 C CA . LYS A 1 334 ? -3.709 17.635 3.603 1.00 89.81 334 LYS A CA 1
ATOM 2611 C C . LYS A 1 334 ? -4.273 16.237 3.332 1.00 89.81 334 LYS A C 1
ATOM 2613 O O . LYS A 1 334 ? -4.758 15.991 2.231 1.00 89.81 334 LYS A O 1
ATOM 2618 N N . LEU A 1 335 ? -4.235 15.329 4.308 1.00 88.31 335 LEU A N 1
ATOM 2619 C CA . LEU A 1 335 ? -4.790 13.976 4.172 1.00 88.31 335 LEU A CA 1
ATOM 2620 C C . LEU A 1 335 ? -6.317 13.980 4.015 1.00 88.31 335 LEU A C 1
ATOM 2622 O O . LEU A 1 335 ? -6.846 13.169 3.260 1.00 88.31 335 LEU A O 1
ATOM 2626 N N . GLU A 1 336 ? -7.023 14.917 4.649 1.00 90.06 336 GLU A N 1
ATOM 2627 C CA . GLU A 1 336 ? -8.457 15.126 4.447 1.00 90.06 336 GLU A CA 1
ATOM 2628 C C . GLU A 1 336 ? -8.741 15.504 2.990 1.00 90.06 336 GLU A C 1
ATOM 2630 O O . GLU A 1 336 ? -9.541 14.841 2.329 1.00 90.06 336 GLU A O 1
ATOM 2635 N N . ALA A 1 337 ? -8.033 16.498 2.448 1.00 86.88 337 ALA A N 1
ATOM 2636 C CA . ALA A 1 337 ? -8.173 16.893 1.047 1.00 86.88 337 ALA A CA 1
ATOM 2637 C C . ALA A 1 337 ? -7.884 15.723 0.088 1.00 86.88 337 ALA A C 1
ATOM 2639 O O . ALA A 1 337 ? -8.640 15.481 -0.854 1.00 86.88 337 ALA A O 1
ATOM 2640 N N . LEU A 1 338 ? -6.836 14.946 0.372 1.00 83.44 338 LEU A N 1
ATOM 2641 C CA . LEU A 1 338 ? -6.477 13.746 -0.383 1.00 83.44 338 LEU A CA 1
ATOM 2642 C C . LEU A 1 338 ? -7.565 12.660 -0.313 1.00 83.44 338 LEU A C 1
ATOM 2644 O O . LEU A 1 338 ? -7.894 12.046 -1.327 1.00 83.44 338 LEU A O 1
ATOM 2648 N N . SER A 1 339 ? -8.172 12.443 0.853 1.00 84.81 339 SER A N 1
ATOM 2649 C CA . SER A 1 339 ? -9.253 11.464 1.026 1.00 84.81 339 SER A CA 1
ATOM 2650 C C . SER A 1 339 ? -10.518 11.821 0.238 1.00 84.81 339 SER A C 1
ATOM 2652 O O . SER A 1 339 ? -11.177 10.944 -0.319 1.00 84.81 339 SER A O 1
ATOM 2654 N N . LEU A 1 340 ? -10.831 13.117 0.123 1.00 82.69 340 LEU A N 1
ATOM 2655 C CA . LEU A 1 340 ? -11.970 13.589 -0.660 1.00 82.69 340 LEU A CA 1
ATOM 2656 C C . LEU A 1 340 ? -11.765 13.317 -2.149 1.00 82.69 340 LEU A C 1
ATOM 2658 O O . LEU A 1 340 ? -12.729 13.031 -2.856 1.00 82.69 340 LEU A O 1
ATOM 2662 N N . GLU A 1 341 ? -10.524 13.384 -2.635 1.00 76.75 341 GLU A N 1
ATOM 2663 C CA . GLU A 1 341 ? -10.199 12.977 -4.003 1.00 76.75 341 GLU A CA 1
ATOM 2664 C C . GLU A 1 341 ? -10.322 11.463 -4.204 1.00 76.75 341 GLU A C 1
ATOM 2666 O O . GLU A 1 341 ? -10.730 11.031 -5.282 1.00 76.75 341 GLU A O 1
ATOM 2671 N N . TRP A 1 342 ? -10.058 10.661 -3.169 1.00 71.44 342 TRP A N 1
ATOM 2672 C CA . TRP A 1 342 ? -10.216 9.206 -3.219 1.00 71.44 342 TRP A CA 1
ATOM 2673 C C . TRP A 1 342 ? -11.674 8.765 -3.415 1.00 71.44 342 TRP A C 1
ATOM 2675 O O . TRP A 1 342 ? -11.950 7.828 -4.159 1.00 71.44 342 TRP A O 1
ATOM 2685 N N . ASN A 1 343 ? -12.616 9.455 -2.767 1.00 66.00 343 ASN A N 1
ATOM 2686 C CA . ASN A 1 343 ? -14.047 9.134 -2.818 1.00 66.00 343 ASN A CA 1
ATOM 2687 C C . ASN A 1 343 ? -14.752 9.625 -4.101 1.00 66.00 343 ASN A C 1
ATOM 2689 O O . ASN A 1 343 ? -15.916 9.293 -4.334 1.00 66.00 343 ASN A O 1
ATOM 2693 N N . LYS A 1 344 ? -14.087 10.418 -4.950 1.00 67.94 344 LYS A N 1
ATOM 2694 C CA . LYS A 1 344 ? -14.681 10.927 -6.195 1.00 67.94 344 LYS A CA 1
ATOM 2695 C C . LYS A 1 344 ? -14.586 9.876 -7.313 1.00 67.94 344 LYS A C 1
ATOM 2697 O O . LYS A 1 344 ? -13.537 9.254 -7.471 1.00 67.94 344 LYS A O 1
ATOM 2702 N N . PRO A 1 345 ? -15.623 9.719 -8.164 1.00 54.91 345 PRO A N 1
ATOM 2703 C CA . PRO A 1 345 ? -15.535 8.868 -9.348 1.00 54.91 345 PRO A CA 1
ATOM 2704 C C . PRO A 1 345 ? -14.350 9.305 -10.220 1.00 54.91 345 PRO A C 1
ATOM 2706 O O . PRO A 1 345 ? -14.189 10.482 -10.560 1.00 54.91 345 PRO A O 1
ATOM 2709 N N . THR A 1 346 ? -13.484 8.343 -10.520 1.00 51.66 346 THR A N 1
ATOM 2710 C CA . THR A 1 346 ? -12.115 8.526 -11.005 1.00 51.66 346 THR A CA 1
ATOM 2711 C C . THR A 1 346 ? -12.063 9.175 -12.390 1.00 51.66 346 THR A C 1
ATOM 2713 O O . THR A 1 346 ? -12.064 8.508 -13.423 1.00 51.66 346 THR A O 1
ATOM 2716 N N . LYS A 1 347 ? -11.920 10.504 -12.431 1.00 58.12 347 LYS A N 1
ATOM 2717 C CA . LYS A 1 347 ? -11.283 11.190 -13.565 1.00 58.12 347 LYS A CA 1
ATOM 2718 C C . LYS A 1 347 ? -9.779 11.285 -13.290 1.00 58.12 347 LYS A C 1
ATOM 2720 O O . LYS A 1 347 ? -9.365 11.780 -12.245 1.00 58.12 347 LYS A O 1
ATOM 2725 N N . PHE A 1 348 ? -8.963 10.821 -14.236 1.00 53.84 348 PHE A N 1
ATOM 2726 C CA . PHE A 1 348 ? -7.498 10.702 -14.126 1.00 53.84 348 PHE A CA 1
ATOM 2727 C C . PHE A 1 348 ? -6.780 12.005 -13.717 1.00 53.84 348 PHE A C 1
ATOM 2729 O O . PHE A 1 348 ? -5.784 11.971 -13.000 1.00 53.84 348 PHE A O 1
ATOM 2736 N N . GLU A 1 349 ? -7.322 13.165 -14.099 1.00 56.97 349 GLU A N 1
ATOM 2737 C CA . GLU A 1 349 ? -6.775 14.489 -13.759 1.00 56.97 349 GLU A CA 1
ATOM 2738 C C . GLU A 1 349 ? -6.796 14.809 -12.257 1.00 56.97 349 GLU A C 1
ATOM 2740 O O . GLU A 1 349 ? -5.916 15.511 -11.768 1.00 56.97 349 GLU A O 1
ATOM 2745 N N . ARG A 1 350 ? -7.762 14.276 -11.502 1.00 62.03 350 ARG A N 1
ATOM 2746 C CA . ARG A 1 350 ? -7.873 14.513 -10.052 1.00 62.03 350 ARG A CA 1
ATOM 2747 C C . ARG A 1 350 ? -6.926 13.634 -9.247 1.00 62.03 350 ARG A C 1
ATOM 2749 O O . ARG A 1 350 ? -6.295 14.086 -8.296 1.00 62.03 350 ARG A O 1
ATOM 2756 N N . PHE A 1 351 ? -6.737 12.408 -9.716 1.00 62.41 351 PHE A N 1
ATOM 2757 C CA . PHE A 1 351 ? -5.758 11.481 -9.164 1.00 62.41 351 PHE A CA 1
ATOM 2758 C C . PHE A 1 351 ? -4.317 11.994 -9.330 1.00 62.41 351 PHE A C 1
ATOM 2760 O O . PHE A 1 351 ? -3.488 11.821 -8.441 1.00 62.41 351 PHE A O 1
ATOM 2767 N N . ARG A 1 352 ? -4.025 12.728 -10.417 1.00 61.53 352 ARG A N 1
ATOM 2768 C CA . ARG A 1 352 ? -2.772 13.493 -10.546 1.00 61.53 352 ARG A CA 1
ATOM 2769 C C . ARG A 1 352 ? -2.595 14.473 -9.390 1.00 61.53 352 ARG A C 1
ATOM 2771 O O . ARG A 1 352 ? -1.515 14.512 -8.813 1.00 61.53 352 ARG A O 1
ATOM 2778 N N . GLY A 1 353 ? -3.623 15.269 -9.092 1.00 65.06 353 GLY A N 1
ATOM 2779 C CA . GLY A 1 353 ? -3.604 16.208 -7.970 1.00 65.06 353 GLY A CA 1
ATOM 2780 C C . GLY A 1 353 ? -3.264 15.490 -6.669 1.00 65.06 353 GLY A C 1
ATOM 2781 O O . GLY A 1 353 ? -2.325 15.890 -5.994 1.00 65.06 353 GLY A O 1
ATOM 2782 N N . TYR A 1 354 ? -3.927 14.361 -6.404 1.00 73.56 354 TYR A N 1
ATOM 2783 C CA . TYR A 1 354 ? -3.646 13.525 -5.237 1.00 73.56 354 TYR A CA 1
ATOM 2784 C C . TYR A 1 354 ? -2.172 13.116 -5.159 1.00 73.56 354 TYR A C 1
ATOM 2786 O O . TYR A 1 354 ? -1.497 13.418 -4.179 1.00 73.56 354 TYR A O 1
ATOM 2794 N N . PHE A 1 355 ? -1.643 12.450 -6.188 1.00 70.19 355 PHE A N 1
ATOM 2795 C CA . PHE A 1 355 ? -0.295 11.894 -6.091 1.00 70.19 355 PHE A CA 1
ATOM 2796 C C . PHE A 1 355 ? 0.771 12.964 -6.139 1.00 70.19 355 PHE A C 1
ATOM 2798 O O . PHE A 1 355 ? 1.760 12.831 -5.434 1.00 70.19 355 PHE A O 1
ATOM 2805 N N . LYS A 1 356 ? 0.579 14.015 -6.940 1.00 72.94 356 LYS A N 1
ATOM 2806 C CA . LYS A 1 356 ? 1.470 15.167 -6.914 1.00 72.94 356 LYS A CA 1
ATOM 2807 C C . LYS A 1 356 ? 1.478 15.778 -5.517 1.00 72.94 356 LYS A C 1
ATOM 2809 O O . LYS A 1 356 ? 2.547 16.008 -4.987 1.00 72.94 356 LYS A O 1
ATOM 2814 N N . SER A 1 357 ? 0.327 15.946 -4.869 1.00 72.25 357 SER A N 1
ATOM 2815 C CA . SER A 1 357 ? 0.271 16.467 -3.501 1.00 72.25 357 SER A CA 1
ATOM 2816 C C . SER A 1 357 ? 0.905 15.536 -2.463 1.00 72.25 357 SER A C 1
ATOM 2818 O O . SER A 1 357 ? 1.599 16.036 -1.584 1.00 72.25 357 SER A O 1
ATOM 2820 N N . VAL A 1 358 ? 0.723 14.210 -2.551 1.00 72.12 358 VAL A N 1
ATOM 2821 C CA . VAL A 1 358 ? 1.413 13.244 -1.666 1.00 72.12 358 VAL A CA 1
ATOM 2822 C C . VAL A 1 358 ? 2.916 13.247 -1.933 1.00 72.12 358 VAL A C 1
ATOM 2824 O O . VAL A 1 358 ? 3.712 13.260 -1.002 1.00 72.12 358 VAL A O 1
ATOM 2827 N N . HIS A 1 359 ? 3.316 13.258 -3.198 1.00 72.94 359 HIS A N 1
ATOM 2828 C CA . HIS A 1 359 ? 4.708 13.290 -3.608 1.00 72.94 359 HIS A CA 1
ATOM 2829 C C . HIS A 1 359 ? 5.396 14.584 -3.173 1.00 72.94 359 HIS A C 1
ATOM 2831 O O . HIS A 1 359 ? 6.421 14.518 -2.510 1.00 72.94 359 HIS A O 1
ATOM 2837 N N . ASP A 1 360 ? 4.810 15.746 -3.462 1.00 74.25 360 ASP A N 1
ATOM 2838 C CA . ASP A 1 360 ? 5.303 17.056 -3.032 1.00 74.25 360 ASP A CA 1
ATOM 2839 C C . ASP A 1 360 ? 5.379 17.110 -1.502 1.00 74.25 360 ASP A C 1
ATOM 2841 O O . ASP A 1 360 ? 6.352 17.606 -0.944 1.00 74.25 360 ASP A O 1
ATOM 2845 N N . LEU A 1 361 ? 4.392 16.546 -0.797 1.00 74.81 361 LEU A N 1
ATOM 2846 C CA . LEU A 1 361 ? 4.418 16.414 0.658 1.00 74.81 361 LEU A CA 1
ATOM 2847 C C . LEU A 1 361 ? 5.632 15.603 1.141 1.00 74.81 361 LEU A C 1
ATOM 2849 O O . LEU A 1 361 ? 6.276 15.999 2.115 1.00 74.81 361 LEU A O 1
ATOM 2853 N N . VAL A 1 362 ? 5.951 14.500 0.468 1.00 74.12 362 VAL A N 1
ATOM 2854 C CA . VAL A 1 362 ? 7.066 13.610 0.807 1.00 74.12 362 VAL A CA 1
ATOM 2855 C C . VAL A 1 362 ? 8.412 14.224 0.412 1.00 74.12 362 VAL A C 1
ATOM 2857 O O . VAL A 1 362 ? 9.249 14.453 1.280 1.00 74.12 362 VAL A O 1
ATOM 2860 N N . ILE A 1 363 ? 8.614 14.570 -0.860 1.00 68.50 363 ILE A N 1
ATOM 2861 C CA . ILE A 1 363 ? 9.884 15.094 -1.380 1.00 68.50 363 ILE A CA 1
ATOM 2862 C C . ILE A 1 363 ? 10.229 16.450 -0.776 1.00 68.50 363 ILE A C 1
ATOM 2864 O O . ILE A 1 363 ? 11.330 16.601 -0.254 1.00 68.50 363 ILE A O 1
ATOM 2868 N N . ARG A 1 364 ? 9.304 17.417 -0.756 1.00 69.12 364 ARG A N 1
ATOM 2869 C CA . ARG A 1 364 ? 9.598 18.755 -0.213 1.00 69.12 364 ARG A CA 1
ATOM 2870 C C . ARG A 1 364 ? 10.021 18.687 1.252 1.00 69.12 364 ARG A C 1
ATOM 2872 O O . ARG A 1 364 ? 10.884 19.423 1.707 1.00 69.12 364 ARG A O 1
ATOM 2879 N N . THR A 1 365 ? 9.422 17.775 2.013 1.00 67.19 365 THR A N 1
ATOM 2880 C CA . THR A 1 365 ? 9.721 17.653 3.442 1.00 67.19 365 THR A CA 1
ATOM 2881 C C . THR A 1 365 ? 11.003 16.861 3.697 1.00 67.19 365 THR A C 1
ATOM 2883 O O . THR A 1 365 ? 11.785 17.245 4.566 1.00 67.19 365 THR A O 1
ATOM 2886 N N . SER A 1 366 ? 11.205 15.756 2.979 1.00 59.38 366 SER A N 1
ATOM 2887 C CA . SER A 1 366 ? 12.294 14.812 3.236 1.00 59.38 366 SER A CA 1
ATOM 2888 C C . SER A 1 366 ? 13.585 15.163 2.500 1.00 59.38 366 SER A C 1
ATOM 2890 O O . SER A 1 366 ? 14.657 14.998 3.070 1.00 59.38 366 SER A O 1
ATOM 2892 N N . VAL A 1 367 ? 13.501 15.646 1.257 1.00 57.25 367 VAL A N 1
ATOM 2893 C CA . VAL A 1 367 ? 14.658 15.862 0.373 1.00 57.25 367 VAL A CA 1
ATOM 2894 C C . VAL A 1 367 ? 15.257 17.250 0.573 1.00 57.25 367 VAL A C 1
ATOM 2896 O O . VAL A 1 367 ? 16.452 17.340 0.833 1.00 57.25 367 VAL A O 1
ATOM 2899 N N . GLU A 1 368 ? 14.449 18.320 0.561 1.00 63.28 368 GLU A N 1
ATOM 2900 C CA . GLU A 1 368 ? 14.968 19.692 0.744 1.00 63.28 368 GLU A CA 1
ATOM 2901 C C . GLU A 1 368 ? 15.699 19.836 2.085 1.00 63.28 368 GLU A C 1
ATOM 2903 O O . GLU A 1 368 ? 16.776 20.418 2.153 1.00 63.28 368 GLU A O 1
ATOM 2908 N N . LYS A 1 369 ? 15.166 19.229 3.154 1.00 58.53 369 LYS A N 1
ATOM 2909 C CA . LYS A 1 369 ? 15.789 19.277 4.483 1.00 58.53 369 LYS A CA 1
ATOM 2910 C C . LYS A 1 369 ? 16.995 18.352 4.638 1.00 58.53 369 LYS A C 1
ATOM 2912 O O . LYS A 1 369 ? 17.927 18.725 5.343 1.00 58.53 369 LYS A O 1
ATOM 2917 N N . ALA A 1 370 ? 16.999 17.176 4.007 1.00 50.84 370 ALA A N 1
ATOM 2918 C CA . ALA A 1 370 ? 18.161 16.287 4.038 1.00 50.84 370 ALA A CA 1
ATOM 2919 C C . ALA A 1 370 ? 19.348 16.886 3.264 1.00 50.84 370 ALA A C 1
ATOM 2921 O O . ALA A 1 370 ? 20.483 16.798 3.730 1.00 50.84 370 ALA A O 1
ATOM 2922 N N . ILE A 1 371 ? 19.082 17.555 2.135 1.00 52.06 371 ILE A N 1
ATOM 2923 C CA . ILE A 1 371 ? 20.089 18.312 1.380 1.00 52.06 371 ILE A CA 1
ATOM 2924 C C . ILE A 1 371 ? 20.620 19.476 2.225 1.00 52.06 371 ILE A C 1
ATOM 2926 O O . ILE A 1 371 ? 21.832 19.616 2.364 1.00 52.06 371 ILE A O 1
ATOM 2930 N N . ASP A 1 372 ? 19.741 20.247 2.872 1.00 54.91 372 ASP A N 1
ATOM 2931 C CA . ASP A 1 372 ? 20.139 21.343 3.765 1.00 54.91 372 ASP A CA 1
ATOM 2932 C C . ASP A 1 372 ? 21.042 20.877 4.921 1.00 54.91 372 ASP A C 1
ATOM 2934 O O . ASP A 1 372 ? 22.002 21.559 5.275 1.00 54.91 372 ASP A O 1
ATOM 2938 N N . ILE A 1 373 ? 20.749 19.715 5.512 1.00 51.66 373 ILE A N 1
ATOM 2939 C CA . ILE A 1 373 ? 21.547 19.127 6.599 1.00 51.66 373 ILE A CA 1
ATOM 2940 C C . ILE A 1 373 ? 22.888 18.609 6.067 1.00 51.66 373 ILE A C 1
ATOM 2942 O O . ILE A 1 373 ? 23.919 18.865 6.684 1.00 51.66 373 ILE A O 1
ATOM 2946 N N . SER A 1 374 ? 22.902 17.945 4.907 1.00 42.72 374 SER A N 1
ATOM 2947 C CA . SER A 1 374 ? 24.138 17.470 4.272 1.00 42.72 374 SER A CA 1
ATOM 2948 C C . SER A 1 374 ? 25.059 18.616 3.846 1.00 42.72 374 SER A C 1
ATOM 2950 O O . SER A 1 374 ? 26.273 18.457 3.898 1.00 42.72 374 SER A O 1
ATOM 2952 N N . MET A 1 375 ? 24.505 19.762 3.436 1.00 44.25 375 MET A N 1
ATOM 2953 C CA . MET A 1 375 ? 25.289 20.948 3.077 1.00 44.25 375 MET A CA 1
ATOM 2954 C C . MET A 1 375 ? 25.774 21.737 4.302 1.00 44.25 375 MET A C 1
ATOM 2956 O O . MET A 1 375 ? 26.815 22.382 4.229 1.00 44.25 375 MET A O 1
ATOM 2960 N N . LYS A 1 376 ? 25.054 21.688 5.431 1.00 51.91 376 LYS A N 1
ATOM 2961 C CA . LYS A 1 376 ? 25.423 22.393 6.676 1.00 51.91 376 LYS A CA 1
ATOM 2962 C C . LYS A 1 376 ? 26.291 21.565 7.631 1.00 51.91 376 LYS A C 1
ATOM 2964 O O . LYS A 1 376 ? 26.899 22.138 8.523 1.00 51.91 376 LYS A O 1
ATOM 2969 N N . GLY A 1 377 ? 26.342 20.242 7.469 1.00 44.19 377 GLY A N 1
ATOM 2970 C CA . GLY A 1 377 ? 27.118 19.322 8.314 1.00 44.19 377 GLY A CA 1
ATOM 2971 C C . GLY A 1 377 ? 28.528 18.993 7.808 1.00 44.19 377 GLY A C 1
ATOM 2972 O O . GLY A 1 377 ? 29.159 18.097 8.359 1.00 44.19 377 GLY A O 1
ATOM 2973 N N . GLY A 1 378 ? 29.002 19.661 6.751 1.00 38.56 378 GLY A N 1
ATOM 2974 C CA . GLY A 1 378 ? 30.305 19.428 6.114 1.00 38.56 378 GLY A CA 1
ATOM 2975 C C . GLY A 1 378 ? 31.356 20.508 6.394 1.00 38.56 378 GLY A C 1
ATOM 2976 O O . GLY A 1 378 ? 32.090 20.867 5.475 1.00 38.56 378 GLY A O 1
ATOM 2977 N N . THR A 1 379 ? 31.405 21.047 7.615 1.00 33.25 379 THR A N 1
ATOM 2978 C CA . THR A 1 379 ? 32.445 21.990 8.075 1.00 33.25 379 THR A CA 1
ATOM 2979 C C . THR A 1 379 ? 33.030 21.563 9.400 1.00 33.25 379 THR A C 1
ATOM 2981 O O . THR A 1 379 ? 32.209 21.301 10.311 1.00 33.25 379 THR A O 1
#

Organism: NCBI:txid1549949

Radius of gyration: 20.51 Å; chains: 1; bounding box: 54×46×53 Å

InterPro domains:
  IPR059715 Probable protease Gilli_2517, N-terminal domain [PF27061] (3-298)

Foldseek 3Di:
DKKKKKKKKWFQLVQFPPSLQFACAQQLQDQDRFDAQQQAAGWDADPDQCWRLSQNRTWTFGCRFKDFPQWQFDDDPLWPGTFTKGWDGWTWTDNSHIIIIIMTMIAGDVVSVCNGCVDPVRLDAAEQQSVVQSQQQGWMWGAANVRDIDIGRNQPCFQVSQLRSCRRGGDPVSCVVRPSVNCELQRMYIHTMAMEAEAEQPRHHDDDPQWDALDPPPDFGWIKGWHDDPDTHIYTYGHANDDRPDDALLRVLLVVLLSLLVRLLQRLLSVVVNDQDRNNDGSLVSSLVSLLSSLVSLLPRDNDDDDPRCPLNSQLSNQLSVVCNVPSVVSSVLSPQLSVLVPDDDDPVSVCVNVSSSSCSSCVRRPVVSVVCVVVVPD

Sequence (379 aa):
MFIIVQIPFADFRPIITGERGRLRSPDWAADEPKGFVRGFGKVSPRNSSGLGLVGESRFADMDNAIRFPEHIDYREDSWPSSLDVVPWFRRLYFDGQIAGRFEIGFLIAEDYEELVFGRDDIAAPIRPAILAQCLLATSVQINSVDGSKQTMPFARCSKFLGLAYLAASTSNSGLMSYPIAETFGSAFFTGDPLVTIRIASGRPISDGRDRRYLTNHNEPALFITSARGSKRNNVIVQASERGTREETSQERVTRVLFAHLNSLAFAYAQLQHVGSSISGKTNREILRNAIKAMIDRLATFNQGDARDKDAAFSEGLRTFAKAYSGRIEELATKLEALSLEWNKPTKFERFRGYFKSVHDLVIRTSVEKAIDISMKGGT